Protein AF-0000000083137118 (afdb_homodimer)

Foldseek 3Di:
DCPDDDDDPPPPPVPPPVPPPPPPPPPPCPVPVLQAAEFEEEELDLDLLQLLVLLLVLVCLLVVLRHDYDYHYQNHPVSQVVCQVVVVGFKYKFFLVSQVVCVVVPDPFGKFFAFFWWQFDQKFKKFQDDDQPDDLLVQFAFEEAFEAQPDPRRLLVQLLCVVRPHHQVPRHHYDHPDHQVCQLVVLQVDVRGGIYMHGPPSQVVCVVVSRIHTHDDSRLSLGRASGITMIHTPVSCVVCVSSLLSVQLSSLVSLQDLVPDALLVSLVSSCVSPVVDDSVSSSVSSVVCSVSRGTDNFTADDPVNLVSVVVSCVVSVNDPDDDDNVVHYDHVSRVVSVVD/DQDDDDDPPPPVPPPPPVPPPPPPPPPPPPVPVLQAAEFEEEELDLDLLQLLVLLLVLVCLLVVLRHDYDYHYQNHPVSQVVCQVVVVGFKYKFFLVSQVVCVVVPDPFGKFFAFFWWQFDQKFKKFQDDDQPDDLLVQFAFEEAFEAQPDPRRLLVQLLCVVRPHHQVPRHHYDHPDHQVCQLVVLQVDVRGGIYMHGPPSQVVCVVVSRIHTHDDSRQSSGRASGITMIHTPVSCVVCVSSLLSVQLSSLVSLQDLVPDALLVSLVSSCVSPVVDDSVSSSVSSVVCSVSRGTDNFTADDPVNLVSVVVSCVVSVNDPDDDDNVVHYDHVSRVVSVVD

Nearest PDB structures (foldseek):
  3qsl-assembly1_A  TM=7.638E-01  e=4.302E-20  Bordetella bronchiseptica
  4nmy-assembly2_B  TM=7.333E-01  e=1.423E-20  Clostridioides difficile 630
  2x7q-assembly1_A  TM=7.200E-01  e=1.279E-13  Candida albicans
  6esk-assembly1_A  TM=5.457E-01  e=1.377E-08  Pseudorhizobium banfieldiae
  6x6b-assembly1_A  TM=5.712E-01  e=1.334E-07  Chrysiogenes arsenatis

Sequence (680 aa):
MKNKKWIALAAAVVLSVTALPLGVFAAKKDGTDEKLTKVTLNEVAHSIFYAPQYVAIEEGYFKDEGLD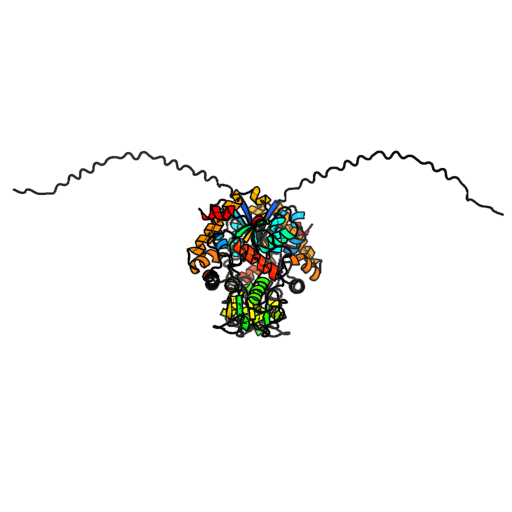LTLVTGFGADKTMTAVISGEADIGFMGAEASVYAYQEGATDPVVNFAQLTQRAGNFLVAREKMPDFKWEDLKDKKVLGGRKGGMPEMVFEYILRKNGLDPQKDLTIDQSIDFGYTAAAFTGDNSADFTVEFEPSATALEKEGAGYVVASLGVDSGYVPYTSYSAKTSYMEKNPEIIQKFTNALQKGMEYVQSHTPEEIAEVIAPQFAETDLDTVTAIVKRYYDQDTWKSNLIFEKESFELLEDILEDSGELSERVSYENLVTTKYAQEAAEKMKNKKWIALAAAVVLSVTALPLGVFAAKKDGTDEKLTKVTLNEVAHSIFYAPQYVAIEEGYFKDEGLDLTLVTGFGADKTMTAVISGEADIGFMGAEASVYAYQEGATDPVVNFAQLTQRAGNFLVAREKMPDFKWEDLKDKKVLGGRKGGMPEMVFEYILRKNGLDPQKDLTIDQSIDFGYTAAAFTGDNSADFTVEFEPSATALEKEGAGYVVASLGVDSGYVPYTSYSAKTSYMEKNPEIIQKFTNALQKGMEYVQSHTPEEIAEVIAPQFAETDLDTVTAIVKRYYDQDTWKSNLIFEKESFELLEDILEDSGELSERVSYENLVTTKYAQEAAEK

Secondary structure (DSSP, 8-state):
----S------------------------------PEEEEEEES---GGGHHHHHHHHTTHHHHTTEEEEEEE-SSHHHHHHHHHHTS-SEEEE-THHHHHHHHTT-SS-EEEEEEEE-S---EEEESS--TT--GGGGTT-EEE---TTSHHHHHHHHHHHHTT--TTTTSEEE--S-GGGHHHHHHH-TT-SEEEE-TTHHHHHHHTTS-EEEEEHHHHH-S---EEEEEEHHHHHH-HHHHHHHHHHHHHHHHHHHHS-HHHHHHHHGGGGTTS-HHHHHHHHHHHHHTT-B-SS----HHHHHHHHHHHHHHT--SS---HHHHB--HHHHHHHH-/-----------------------------------PEEEEEEES---GGGHHHHHHHHTTHHHHTTEEEEEEE-SSHHHHHHHHHHTS-SEEEE-THHHHHHHHTT-SS-EEEEEEEE-S---EEEESS--TT--GGGGTT-EEE---TTSHHHHHHHHHHHHTT--TTTTSEEE--S-GGGHHHHHHH-TT-SEEEE-TTHHHHHHHTTS-EEEEEHHHHH-S---EEEEEEHHHHHH-HHHHHHHHHHHHHHHHHHHHS-HHHHHHHHGGGGTTS-HHHHHHHHHHHHHTT-B-SS----HHHHHHHHHHHHHTT--SS---HHHHB--HHHHHHHH-

InterPro domains:
  IPR015168 SsuA/THI5-like [PF09084] (51-261)

Radius of gyration: 31.1 Å; Cα contacts (8 Å, |Δi|>4): 1294; chains: 2; bounding box: 72×66×183 Å

Organism: NCBI:txid40520

Structure (mmCIF, N/CA/C/O backbone):
data_AF-0000000083137118-model_v1
#
loop_
_entity.id
_entity.type
_entity.pdbx_description
1 polymer 'NMT1/THI5 like protein'
#
loop_
_atom_site.group_PDB
_atom_site.id
_atom_site.type_symbol
_atom_site.label_atom_id
_atom_site.label_alt_id
_atom_site.label_comp_id
_atom_site.label_asym_id
_atom_site.label_entity_id
_atom_site.label_seq_id
_atom_site.pdbx_PDB_ins_code
_atom_site.Cartn_x
_atom_site.Cartn_y
_atom_site.Cartn_z
_atom_site.occupancy
_atom_site.B_iso_or_equiv
_atom_site.auth_seq_id
_atom_site.auth_comp_id
_atom_site.auth_asym_id
_atom_site.auth_atom_id
_atom_site.pdbx_PDB_model_num
ATOM 1 N N . MET A 1 1 ? -17.703 -14.109 92.062 1 22.05 1 MET A N 1
ATOM 2 C CA . MET A 1 1 ? -18.453 -15.367 92 1 22.05 1 MET A CA 1
ATOM 3 C C . MET A 1 1 ? -19.531 -15.297 90.938 1 22.05 1 MET A C 1
ATOM 5 O O . MET A 1 1 ? -20.438 -16.141 90.875 1 22.05 1 MET A O 1
ATOM 9 N N . LYS A 1 2 ? -19.469 -14.266 90.125 1 23.84 2 LYS A N 1
ATOM 10 C CA . LYS A 1 2 ? -20.016 -13.219 89.312 1 23.84 2 LYS A CA 1
ATOM 11 C C . LYS A 1 2 ? -20.312 -13.766 87.875 1 23.84 2 LYS A C 1
ATOM 13 O O . LYS A 1 2 ? -19.578 -13.492 86.938 1 23.84 2 LYS A O 1
ATOM 18 N N . ASN A 1 3 ? -20.812 -15.211 87.875 1 25.81 3 ASN A N 1
ATOM 19 C CA . ASN A 1 3 ? -20.969 -16.188 86.812 1 25.81 3 ASN A CA 1
ATOM 20 C C . ASN A 1 3 ? -22.016 -15.75 85.75 1 25.81 3 ASN A C 1
ATOM 22 O O . ASN A 1 3 ? -23.203 -15.664 86.062 1 25.81 3 ASN A O 1
ATOM 26 N N . LYS A 1 4 ? -21.594 -14.898 84.688 1 24.59 4 LYS A N 1
ATOM 27 C CA . LYS A 1 4 ? -22 -14.047 83.562 1 24.59 4 LYS A CA 1
ATOM 28 C C . LYS A 1 4 ? -23 -14.766 82.688 1 24.59 4 LYS A C 1
ATOM 30 O O . LYS A 1 4 ? -23.109 -15.992 82.75 1 24.59 4 LYS A O 1
ATOM 35 N N . LYS A 1 5 ? -23.297 -14.266 81.438 1 25.12 5 LYS A N 1
ATOM 36 C CA . LYS A 1 5 ? -24.156 -13.625 80.438 1 25.12 5 LYS A CA 1
ATOM 37 C C . LYS A 1 5 ? -24.438 -14.578 79.25 1 25.12 5 LYS A C 1
ATOM 39 O O . LYS A 1 5 ? -24.906 -14.156 78.188 1 25.12 5 LYS A O 1
ATOM 44 N N . TRP A 1 6 ? -24.047 -15.93 79.25 1 22.97 6 TRP A N 1
ATOM 45 C CA . TRP A 1 6 ? -23.766 -16.625 78 1 22.97 6 TRP A CA 1
ATOM 46 C C . TRP A 1 6 ? -25.047 -16.953 77.25 1 22.97 6 TRP A C 1
ATOM 48 O O . TRP A 1 6 ? -25.016 -17.203 76.062 1 22.97 6 TRP A O 1
ATOM 58 N N . ILE A 1 7 ? -26.172 -17.25 78 1 23.73 7 ILE A N 1
ATOM 59 C CA . ILE A 1 7 ? -26.891 -18.422 77.5 1 23.73 7 ILE A CA 1
ATOM 60 C C . ILE A 1 7 ? -27.5 -18.109 76.125 1 23.73 7 ILE A C 1
ATOM 62 O O . ILE A 1 7 ? -27.641 -16.938 75.75 1 23.73 7 ILE A O 1
ATOM 66 N N . ALA A 1 8 ? -28.781 -18.672 75.812 1 22.5 8 ALA A N 1
ATOM 67 C CA . ALA A 1 8 ? -29.422 -19.703 75 1 22.5 8 ALA A CA 1
ATOM 68 C C . ALA A 1 8 ? -30.188 -19.078 73.812 1 22.5 8 ALA A C 1
ATOM 70 O O . ALA A 1 8 ? -30.625 -19.781 72.938 1 22.5 8 ALA A O 1
ATOM 71 N N . LEU A 1 9 ? -30.609 -17.781 74 1 24.38 9 LEU A N 1
ATOM 72 C CA . LEU A 1 9 ? -31.906 -17.703 73.312 1 24.38 9 LEU A CA 1
ATOM 73 C C . LEU A 1 9 ? -31.75 -17.797 71.812 1 24.38 9 LEU A C 1
ATOM 75 O O . LEU A 1 9 ? -31.312 -16.859 71.188 1 24.38 9 LEU A O 1
ATOM 79 N N . ALA A 1 10 ? -31.281 -18.969 71.25 1 26.08 10 ALA A N 1
ATOM 80 C CA . ALA A 1 10 ? -30.984 -19.328 69.875 1 26.08 10 ALA A CA 1
ATOM 81 C C . ALA A 1 10 ? -32.25 -19.281 69.062 1 26.08 10 ALA A C 1
ATOM 83 O O . ALA A 1 10 ? -32.219 -19.734 67.875 1 26.08 10 ALA A O 1
ATOM 84 N N . ALA A 1 11 ? -33.375 -18.656 69.5 1 24.81 11 ALA A N 1
ATOM 85 C CA . ALA A 1 11 ? -34.562 -18.969 68.75 1 24.81 11 ALA A CA 1
ATOM 86 C C . ALA A 1 11 ? -34.375 -18.703 67.25 1 24.81 11 ALA A C 1
ATOM 88 O O . ALA A 1 11 ? -34 -17.578 66.875 1 24.81 11 ALA A O 1
ATOM 89 N N . ALA A 1 12 ? -34 -19.734 66.5 1 25.97 12 ALA A N 1
ATOM 90 C CA . ALA A 1 12 ? -33.75 -20.062 65.125 1 25.97 12 ALA A CA 1
ATOM 91 C C . ALA A 1 12 ? -34.938 -19.734 64.25 1 25.97 12 ALA A C 1
ATOM 93 O O . ALA A 1 12 ? -35.906 -20.5 64.188 1 25.97 12 ALA A O 1
ATOM 94 N N . VAL A 1 13 ? -35.688 -18.625 64.5 1 26.97 13 VAL A N 1
ATOM 95 C CA . VAL A 1 13 ? -36.906 -18.5 63.719 1 26.97 13 VAL A CA 1
ATOM 96 C C . VAL A 1 13 ? -36.531 -18.578 62.25 1 26.97 13 VAL A C 1
ATOM 98 O O . VAL A 1 13 ? -35.719 -17.797 61.75 1 26.97 13 VAL A O 1
ATOM 101 N N . VAL A 1 14 ? -36.562 -19.812 61.75 1 28.25 14 VAL A N 1
ATOM 102 C CA . VAL A 1 14 ? -36.438 -20.297 60.375 1 28.25 14 VAL A CA 1
ATOM 103 C C . VAL A 1 14 ? -37.406 -19.547 59.469 1 28.25 14 VAL A C 1
ATOM 105 O O . VAL A 1 14 ? -38.594 -19.75 59.531 1 28.25 14 VAL A O 1
ATOM 108 N N . LEU A 1 15 ? -37.438 -18.188 59.594 1 27.33 15 LEU A N 1
ATOM 109 C CA . LEU A 1 15 ? -38.406 -17.531 58.719 1 27.33 15 LEU A CA 1
ATOM 110 C C . LEU A 1 15 ? -38.25 -18.016 57.281 1 27.33 15 LEU A C 1
ATOM 112 O O . LEU A 1 15 ? -37.156 -17.984 56.719 1 27.33 15 LEU A O 1
ATOM 116 N N . SER A 1 16 ? -39.062 -19.047 56.938 1 28.22 16 SER A N 1
ATOM 117 C CA . SER A 1 16 ? -39.375 -19.625 55.625 1 28.22 16 SER A CA 1
ATOM 118 C C . SER A 1 16 ? -39.625 -18.547 54.562 1 28.22 16 SER A C 1
ATOM 120 O O . SER A 1 16 ? -40.656 -17.875 54.594 1 28.22 16 SER A O 1
ATOM 122 N N . VAL A 1 17 ? -38.781 -17.562 54.5 1 29.27 17 VAL A N 1
ATOM 123 C CA . VAL A 1 17 ? -39.062 -16.578 53.469 1 29.27 17 VAL A CA 1
ATOM 124 C C . VAL A 1 17 ? -39.281 -17.281 52.125 1 29.27 17 VAL A C 1
ATOM 126 O O . VAL A 1 17 ? -38.375 -17.984 51.656 1 29.27 17 VAL A O 1
ATOM 129 N N . THR A 1 18 ? -40.5 -17.766 51.875 1 29.73 18 THR A N 1
ATOM 130 C CA . THR A 1 18 ? -41 -18.219 50.594 1 29.73 18 THR A CA 1
ATOM 131 C C . THR A 1 18 ? -40.5 -17.312 49.469 1 29.73 18 THR A C 1
ATOM 133 O O . THR A 1 18 ? -40.781 -16.109 49.469 1 29.73 18 THR A O 1
ATOM 136 N N . ALA A 1 19 ? -39.281 -17.531 49.094 1 29.8 19 ALA A N 1
ATOM 137 C CA . ALA A 1 19 ? -38.656 -16.875 47.969 1 29.8 19 ALA A CA 1
ATOM 138 C C . ALA A 1 19 ? -39.594 -16.906 46.75 1 29.8 19 ALA A C 1
ATOM 140 O O . ALA A 1 19 ? -39.969 -17.984 46.281 1 29.8 19 ALA A O 1
ATOM 141 N N . LEU A 1 20 ? -40.562 -15.984 46.719 1 32.59 20 LEU A N 1
ATOM 142 C CA . LEU A 1 20 ? -41.312 -15.773 45.5 1 32.59 20 LEU A CA 1
ATOM 143 C C . LEU A 1 20 ? -40.406 -15.867 44.281 1 32.59 20 LEU A C 1
ATOM 145 O O . LEU A 1 20 ? -39.281 -15.328 44.281 1 32.59 20 LEU A O 1
ATOM 149 N N . PRO A 1 21 ? -40.594 -16.938 43.5 1 32.38 21 PRO A N 1
ATOM 150 C CA . PRO A 1 21 ? -39.844 -17.062 42.25 1 32.38 21 PRO A CA 1
ATOM 151 C C . PRO A 1 21 ? -39.812 -15.766 41.438 1 32.38 21 PRO A C 1
ATOM 153 O O . PRO A 1 21 ? -40.875 -15.219 41.094 1 32.38 21 PRO A O 1
ATOM 156 N N . LEU A 1 22 ? -39.031 -14.75 41.906 1 31.28 22 LEU A N 1
ATOM 157 C CA . LEU A 1 22 ? -38.875 -13.648 40.969 1 31.28 22 LEU A CA 1
ATOM 158 C C . LEU A 1 22 ? -38.625 -14.172 39.562 1 31.28 22 LEU A C 1
ATOM 160 O O . LEU A 1 22 ? -37.656 -14.883 39.312 1 31.28 22 LEU A O 1
ATOM 164 N N . GLY A 1 23 ? -39.75 -14.594 38.969 1 30.31 23 GLY A N 1
ATOM 165 C CA . GLY A 1 23 ? -39.656 -14.75 37.5 1 30.31 23 GLY A CA 1
ATOM 166 C C . GLY A 1 23 ? -38.781 -13.711 36.844 1 30.31 23 GLY A C 1
ATOM 167 O O . GLY A 1 23 ? -39.125 -12.523 36.844 1 30.31 23 GLY A O 1
ATOM 168 N N . VAL A 1 24 ? -37.531 -13.773 37.125 1 29.69 24 VAL A N 1
ATOM 169 C CA . VAL A 1 24 ? -36.594 -13.023 36.281 1 29.69 24 VAL A CA 1
ATOM 170 C C . VAL A 1 24 ? -37 -13.18 34.812 1 29.69 24 VAL A C 1
ATOM 172 O O . VAL A 1 24 ? -36.906 -14.281 34.25 1 29.69 24 VAL A O 1
ATOM 175 N N . PHE A 1 25 ? -38.156 -12.516 34.469 1 31.16 25 PHE A N 1
ATOM 176 C CA . PHE A 1 25 ? -38.281 -12.281 33.031 1 31.16 25 PHE A CA 1
ATOM 177 C C . PHE A 1 25 ? -36.906 -11.969 32.438 1 31.16 25 PHE A C 1
ATOM 179 O O . PHE A 1 25 ? -36.312 -10.938 32.75 1 31.16 25 PHE A O 1
ATOM 186 N N . ALA A 1 26 ? -36.094 -12.875 32.281 1 29.11 26 ALA A N 1
ATOM 187 C CA . ALA A 1 26 ? -35.031 -12.672 31.328 1 29.11 26 ALA A CA 1
ATOM 188 C C . ALA A 1 26 ? -35.5 -11.914 30.109 1 29.11 26 ALA A C 1
ATOM 190 O O . ALA A 1 26 ? -36.281 -12.453 29.297 1 29.11 26 ALA A O 1
ATOM 191 N N . ALA A 1 27 ? -35.938 -10.711 30.234 1 27.88 27 ALA A N 1
ATOM 192 C CA . ALA A 1 27 ? -36.031 -9.969 28.984 1 27.88 27 ALA A CA 1
ATOM 193 C C . ALA A 1 27 ? -35.062 -10.5 27.938 1 27.88 27 ALA A C 1
ATOM 195 O O . ALA A 1 27 ? -33.844 -10.5 28.172 1 27.88 27 ALA A O 1
ATOM 196 N N . LYS A 1 28 ? -35.406 -11.562 27.344 1 32.84 28 LYS A N 1
ATOM 197 C CA . LYS A 1 28 ? -34.75 -11.797 26.047 1 32.84 28 LYS A CA 1
ATOM 198 C C . LYS A 1 28 ? -34.25 -10.492 25.438 1 32.84 28 LYS A C 1
ATOM 200 O O . LYS A 1 28 ? -35.062 -9.617 25.109 1 32.84 28 LYS A O 1
ATOM 205 N N . LYS A 1 29 ? -33.25 -9.844 25.984 1 32.56 29 LYS A N 1
ATOM 206 C CA . LYS A 1 29 ? -32.656 -8.789 25.141 1 32.56 29 LYS A CA 1
ATOM 207 C C . LYS A 1 29 ? -32.906 -9.07 23.672 1 32.56 29 LYS A C 1
ATOM 209 O O . LYS A 1 29 ? -32.344 -10.016 23.109 1 32.56 29 LYS A O 1
ATOM 214 N N . ASP A 1 30 ? -34.031 -9.195 23.25 1 33.78 30 ASP A N 1
ATOM 215 C CA . ASP A 1 30 ? -34.219 -9.078 21.797 1 33.78 30 ASP A CA 1
ATOM 216 C C . ASP A 1 30 ? -33.125 -8.211 21.172 1 33.78 30 ASP A C 1
ATOM 218 O O . ASP A 1 30 ? -33.094 -6.996 21.375 1 33.78 30 ASP A O 1
ATOM 222 N N . GLY A 1 31 ? -31.859 -8.375 21.453 1 37.19 31 GLY A N 1
ATOM 223 C CA . GLY A 1 31 ? -30.719 -7.758 20.797 1 37.19 31 GLY A CA 1
ATOM 224 C C . GLY A 1 31 ? -31.016 -7.316 19.375 1 37.19 31 GLY A C 1
ATOM 225 O O . GLY A 1 31 ? -31.094 -8.148 18.469 1 37.19 31 GLY A O 1
ATOM 226 N N . THR A 1 32 ? -31.938 -6.566 19.156 1 38.69 32 THR A N 1
ATOM 227 C CA . THR A 1 32 ? -32.125 -5.891 17.875 1 38.69 32 THR A CA 1
ATOM 228 C C . THR A 1 32 ? -30.766 -5.68 17.188 1 38.69 32 THR A C 1
ATOM 230 O O . THR A 1 32 ? -29.906 -4.973 17.703 1 38.69 32 THR A O 1
ATOM 233 N N . ASP A 1 33 ? -30.031 -6.578 16.75 1 45.59 33 ASP A N 1
ATOM 234 C CA . ASP A 1 33 ? -28.922 -6.418 15.828 1 45.59 33 ASP A CA 1
ATOM 235 C C . ASP A 1 33 ? -29.016 -5.086 15.086 1 45.59 33 ASP A C 1
ATOM 237 O O . ASP A 1 33 ? -29.75 -4.965 14.109 1 45.59 33 ASP A O 1
ATOM 241 N N . GLU A 1 34 ? -29.188 -3.938 15.633 1 56.53 34 GLU A N 1
ATOM 242 C CA . GLU A 1 34 ? -29.188 -2.611 15.016 1 56.53 34 GLU A CA 1
ATOM 243 C C . GLU A 1 34 ? -28.266 -2.568 13.797 1 56.53 34 GLU A C 1
ATOM 245 O O . GLU A 1 34 ? -27.094 -2.922 13.891 1 56.53 34 GLU A O 1
ATOM 250 N N . LYS A 1 35 ? -28.75 -2.568 12.617 1 81.69 35 LYS A N 1
ATOM 251 C CA . LYS A 1 35 ? -28.125 -2.566 11.297 1 81.69 35 LYS A CA 1
ATOM 252 C C . LYS A 1 35 ? -27.125 -1.427 11.164 1 81.69 35 LYS A C 1
ATOM 254 O O . LYS A 1 35 ? -27.469 -0.26 11.359 1 81.69 35 LYS A O 1
ATOM 259 N N . LEU A 1 36 ? -25.828 -1.609 11.359 1 94.88 36 LEU A N 1
ATOM 260 C CA . LEU A 1 36 ? -24.75 -0.646 11.164 1 94.88 36 LEU A CA 1
ATOM 261 C C . LEU A 1 36 ? -24.891 0.074 9.828 1 94.88 36 LEU A C 1
ATOM 263 O O . LEU A 1 36 ? -25.297 -0.532 8.836 1 94.88 36 LEU A O 1
ATOM 267 N N . THR A 1 37 ? -24.766 1.441 9.891 1 97.19 37 THR A N 1
ATOM 268 C CA . THR A 1 37 ? -24.75 2.225 8.656 1 97.19 37 THR A CA 1
ATOM 269 C C . THR A 1 37 ? -23.422 2.059 7.934 1 97.19 37 THR A C 1
ATOM 271 O O . THR A 1 37 ? -22.359 2.273 8.516 1 97.19 37 THR A O 1
ATOM 274 N N . LYS A 1 38 ? -23.453 1.689 6.684 1 96.06 38 LYS A N 1
ATOM 275 C CA . LYS A 1 38 ? -22.234 1.477 5.902 1 96.06 38 LYS A CA 1
ATOM 276 C C . LYS A 1 38 ? -21.625 2.805 5.473 1 96.06 38 LYS A C 1
ATOM 278 O O . LYS A 1 38 ? -22.328 3.73 5.082 1 96.06 38 LYS A O 1
ATOM 283 N N . VAL A 1 39 ? -20.281 2.949 5.629 1 98.12 39 VAL A N 1
ATOM 284 C CA . VAL A 1 39 ? -19.516 4.113 5.195 1 98.12 39 VAL A CA 1
ATOM 285 C C . VAL A 1 39 ? -18.219 3.66 4.539 1 98.12 39 VAL A C 1
ATOM 287 O O . VAL A 1 39 ? -17.5 2.82 5.082 1 98.12 39 VAL A O 1
ATOM 290 N N . THR A 1 40 ? -17.938 4.184 3.348 1 98.44 40 THR A N 1
ATOM 291 C CA . THR A 1 40 ? -16.672 3.891 2.668 1 98.44 40 THR A CA 1
ATOM 292 C C . THR A 1 40 ? -15.711 5.066 2.789 1 98.44 40 THR A C 1
ATOM 294 O O . THR A 1 40 ? -16.031 6.184 2.369 1 98.44 40 THR A O 1
ATOM 297 N N . LEU A 1 41 ? -14.594 4.785 3.42 1 98.88 41 LEU A N 1
ATOM 298 C CA . LEU A 1 41 ? -13.484 5.727 3.531 1 98.88 41 LEU A CA 1
ATOM 299 C C . LEU A 1 41 ? -12.367 5.363 2.559 1 98.88 41 LEU A C 1
ATOM 301 O O . LEU A 1 41 ? -11.906 4.223 2.531 1 98.88 41 LEU A O 1
ATOM 305 N N . ASN A 1 42 ? -12 6.344 1.704 1 98.75 42 ASN A N 1
ATOM 306 C CA . ASN A 1 42 ? -10.836 6.18 0.845 1 98.75 42 ASN A CA 1
ATOM 307 C C . ASN A 1 42 ? -9.648 6.984 1.356 1 98.75 42 ASN A C 1
ATOM 309 O O . ASN A 1 42 ? -9.672 8.219 1.341 1 98.75 42 ASN A O 1
ATOM 313 N N . GLU A 1 43 ? -8.602 6.223 1.807 1 98.56 43 GLU A N 1
ATOM 314 C CA . GLU A 1 43 ? -7.402 6.902 2.285 1 98.56 43 GLU A CA 1
ATOM 315 C C . GLU A 1 43 ? -6.352 7.012 1.182 1 98.56 43 GLU A C 1
ATOM 317 O O . GLU A 1 43 ? -6.242 6.125 0.332 1 98.56 43 GLU A O 1
ATOM 322 N N . VAL A 1 44 ? -5.543 8.07 1.289 1 96.44 44 VAL A N 1
ATOM 323 C CA . VAL A 1 44 ? -4.543 8.367 0.269 1 96.44 44 VAL A CA 1
ATOM 324 C C . VAL A 1 44 ? -3.438 7.312 0.307 1 96.44 44 VAL A C 1
ATOM 326 O O . VAL A 1 44 ? -2.809 7.027 -0.714 1 96.44 44 VAL A O 1
ATOM 329 N N . ALA A 1 45 ? -3.129 6.84 1.482 1 93.5 45 ALA A N 1
ATOM 330 C CA . ALA A 1 45 ? -2.098 5.84 1.748 1 93.5 45 ALA A CA 1
ATOM 331 C C . ALA A 1 45 ? -2.377 5.098 3.053 1 93.5 45 ALA A C 1
ATOM 333 O O . ALA A 1 45 ? -3.125 5.586 3.902 1 93.5 45 ALA A O 1
ATOM 334 N N . HIS A 1 46 ? -1.882 3.877 3.135 1 94.75 46 HIS A N 1
ATOM 335 C CA . HIS A 1 46 ? -1.875 3.139 4.391 1 94.75 46 HIS A CA 1
ATOM 336 C C . HIS A 1 46 ? -0.547 3.307 5.121 1 94.75 46 HIS A C 1
ATOM 338 O O . HIS A 1 46 ? 0.485 2.809 4.664 1 94.75 46 HIS A O 1
ATOM 344 N N . SER A 1 47 ? -0.575 4.133 6.195 1 96 47 SER A N 1
ATOM 345 C CA . SER A 1 47 ? 0.684 4.582 6.781 1 96 47 SER A CA 1
ATOM 346 C C . SER A 1 47 ? 0.561 4.754 8.289 1 96 47 SER A C 1
ATOM 348 O O . SER A 1 47 ? -0.451 5.258 8.781 1 96 47 SER A O 1
ATOM 350 N N . ILE A 1 48 ? 1.65 4.32 8.953 1 97.62 48 ILE A N 1
ATOM 351 C CA . ILE A 1 48 ? 1.703 4.523 10.398 1 97.62 48 ILE A CA 1
ATOM 352 C C . ILE A 1 48 ? 1.535 6.008 10.719 1 97.62 48 ILE A C 1
ATOM 354 O O . ILE A 1 48 ? 1.084 6.363 11.805 1 97.62 48 ILE A O 1
ATOM 358 N N . PHE A 1 49 ? 1.785 6.875 9.758 1 98.19 49 PHE A N 1
ATOM 359 C CA . PHE A 1 49 ? 1.58 8.312 9.82 1 98.19 49 PHE A CA 1
ATOM 360 C C . PHE A 1 49 ? 0.145 8.641 10.219 1 98.19 49 PHE A C 1
ATOM 362 O O . PHE A 1 49 ? -0.135 9.734 10.719 1 98.19 49 PHE A O 1
ATOM 369 N N . TYR A 1 50 ? -0.753 7.641 10.07 1 98.81 50 TYR A N 1
ATOM 370 C CA . TYR A 1 50 ? -2.178 7.828 10.328 1 98.81 50 TYR A CA 1
ATOM 371 C C . TYR A 1 50 ? -2.639 6.969 11.5 1 98.81 50 TYR A C 1
ATOM 373 O O . TYR A 1 50 ? -3.783 6.512 11.531 1 98.81 50 TYR A O 1
ATOM 381 N N . ALA A 1 51 ? -1.832 6.812 12.5 1 98.81 51 ALA A N 1
ATOM 382 C CA . ALA A 1 51 ? -2.02 5.914 13.633 1 98.81 51 ALA A CA 1
ATOM 383 C C . ALA A 1 51 ? -3.355 6.172 14.32 1 98.81 51 ALA A C 1
ATOM 385 O O . ALA A 1 51 ? -4.086 5.234 14.641 1 98.81 51 ALA A O 1
ATOM 386 N N . PRO A 1 52 ? -3.809 7.41 14.547 1 98.94 52 PRO A N 1
ATOM 387 C CA . PRO A 1 52 ? -5.082 7.617 15.242 1 98.94 52 PRO A CA 1
ATOM 388 C C . PRO A 1 52 ? -6.262 6.992 14.5 1 98.94 52 PRO A C 1
ATOM 390 O O . PRO A 1 52 ? -7.199 6.496 15.133 1 98.94 52 PRO A O 1
ATOM 393 N N . GLN A 1 53 ? -6.266 7.031 13.164 1 98.88 53 GLN A N 1
ATOM 394 C CA . GLN A 1 53 ? -7.316 6.387 12.383 1 98.88 53 GLN A CA 1
ATOM 395 C C . GLN A 1 53 ? -7.352 4.883 12.641 1 98.88 53 GLN A C 1
ATOM 397 O O . GLN A 1 53 ? -8.43 4.309 12.828 1 98.88 53 GLN A O 1
ATOM 402 N N . TYR A 1 54 ? -6.176 4.316 12.688 1 98.75 54 TYR A N 1
ATOM 403 C CA . TYR A 1 54 ? -6.102 2.867 12.844 1 98.75 54 TYR A CA 1
ATOM 404 C C . TYR A 1 54 ? -6.438 2.453 14.273 1 98.75 54 TYR A C 1
ATOM 406 O O . TYR A 1 54 ? -7.008 1.383 14.492 1 98.75 54 TYR A O 1
ATOM 414 N N . VAL A 1 55 ? -6.098 3.273 15.211 1 98.88 55 VAL A N 1
ATOM 415 C CA . VAL A 1 55 ? -6.562 3.033 16.562 1 98.88 55 VAL A CA 1
ATOM 416 C C . VAL A 1 55 ? -8.086 3.002 16.594 1 98.88 55 VAL A C 1
ATOM 418 O O . VAL A 1 55 ? -8.688 2.086 17.156 1 98.88 55 VAL A O 1
ATOM 421 N N . ALA A 1 56 ? -8.742 3.982 15.938 1 98.88 56 ALA A N 1
ATOM 422 C CA . ALA A 1 56 ? -10.195 4.051 15.922 1 98.88 56 ALA A CA 1
ATOM 423 C C . ALA A 1 56 ? -10.797 2.797 15.289 1 98.88 56 ALA A C 1
ATOM 425 O O . ALA A 1 56 ? -11.836 2.301 15.742 1 98.88 56 ALA A O 1
ATOM 426 N N . ILE A 1 57 ? -10.141 2.301 14.273 1 98.38 57 ILE A N 1
ATOM 427 C CA . ILE A 1 57 ? -10.617 1.104 13.586 1 98.38 57 ILE A CA 1
ATOM 428 C C . ILE A 1 57 ? -10.445 -0.113 14.492 1 98.38 57 ILE A C 1
ATOM 430 O O . ILE A 1 57 ? -11.406 -0.843 14.75 1 98.38 57 ILE A O 1
ATOM 434 N N . GLU A 1 58 ? -9.25 -0.31 15.062 1 98.06 58 GLU A N 1
ATOM 435 C CA . GLU A 1 58 ? -8.914 -1.517 15.812 1 98.06 58 GLU A CA 1
ATOM 436 C C . GLU A 1 58 ? -9.672 -1.567 17.141 1 98.06 58 GLU A C 1
ATOM 438 O O . GLU A 1 58 ? -10.023 -2.648 17.625 1 98.06 58 GLU A O 1
ATOM 443 N N . GLU A 1 59 ? -9.938 -0.425 17.703 1 98.62 59 GLU A N 1
ATOM 444 C CA . GLU A 1 59 ? -10.648 -0.378 18.984 1 98.62 59 GLU A CA 1
ATOM 445 C C . GLU A 1 59 ? -12.156 -0.459 18.781 1 98.62 59 GLU A C 1
ATOM 447 O O . GLU A 1 59 ? -12.922 -0.511 19.75 1 98.62 59 GLU A O 1
ATOM 452 N N . GLY A 1 60 ? -12.641 -0.361 17.562 1 98.06 60 GLY A N 1
ATOM 453 C CA . GLY A 1 60 ? -14.047 -0.535 17.266 1 98.06 60 GLY A CA 1
ATOM 454 C C . GLY A 1 60 ? -14.867 0.717 17.516 1 98.06 60 GLY A C 1
ATOM 455 O O . GLY A 1 60 ? -16.078 0.638 17.734 1 98.06 60 GLY A O 1
ATOM 456 N N . TYR A 1 61 ? -14.273 1.865 17.469 1 98.75 61 TYR A N 1
ATOM 457 C CA . TYR A 1 61 ? -14.977 3.096 17.812 1 98.75 61 TYR A CA 1
ATOM 458 C C . TYR A 1 61 ? -16.016 3.443 16.75 1 98.75 61 TYR A C 1
ATOM 460 O O . TYR A 1 61 ? -17.062 4.031 17.062 1 98.75 61 TYR A O 1
ATOM 468 N N . PHE A 1 62 ? -15.766 3.107 15.492 1 98.62 62 PHE A N 1
ATOM 469 C CA . PHE A 1 62 ? -16.766 3.361 14.453 1 98.62 62 PHE A CA 1
ATOM 470 C C . PHE A 1 62 ? -18 2.502 14.664 1 98.62 62 PHE A C 1
ATOM 472 O O . PHE A 1 62 ? -19.125 2.98 14.516 1 98.62 62 PHE A O 1
ATOM 479 N N . LYS A 1 63 ? -17.781 1.258 15.016 1 97.81 63 LYS A N 1
ATOM 480 C CA . LYS A 1 63 ? -18.906 0.367 15.312 1 97.81 63 LYS A CA 1
ATOM 481 C C . LYS A 1 63 ? -19.688 0.867 16.516 1 97.81 63 LYS A C 1
ATOM 483 O O . LYS A 1 63 ? -20.922 0.802 16.516 1 97.81 63 LYS A O 1
ATOM 488 N N . ASP A 1 64 ? -18.969 1.338 17.484 1 98.19 64 ASP A N 1
ATOM 489 C CA . ASP A 1 64 ? -19.625 1.894 18.672 1 98.19 64 ASP A CA 1
ATOM 490 C C . ASP A 1 64 ? -20.547 3.043 18.297 1 98.19 64 ASP A C 1
ATOM 492 O O . ASP A 1 64 ? -21.562 3.262 18.953 1 98.19 64 ASP A O 1
ATOM 496 N N . GLU A 1 65 ? -20.203 3.766 17.219 1 98.38 65 GLU A N 1
ATOM 497 C CA . GLU A 1 65 ? -21.016 4.895 16.75 1 98.38 65 GLU A CA 1
ATOM 498 C C . GLU A 1 65 ? -22.078 4.441 15.758 1 98.38 65 GLU A C 1
ATOM 500 O O . GLU A 1 65 ? -22.781 5.27 15.172 1 98.38 65 GLU A O 1
ATOM 505 N N . GLY A 1 66 ? -22.141 3.141 15.523 1 98.06 66 GLY A N 1
ATOM 506 C CA . GLY A 1 66 ? -23.156 2.607 14.641 1 98.06 66 GLY A CA 1
ATOM 507 C C . GLY A 1 66 ? -22.75 2.609 13.18 1 98.06 66 GLY A C 1
ATOM 508 O O . GLY A 1 66 ? -23.594 2.615 12.289 1 98.06 66 GLY A O 1
ATOM 509 N N . LEU A 1 67 ? -21.438 2.648 12.922 1 98.44 67 LEU A N 1
ATOM 510 C CA . LEU A 1 67 ? -20.953 2.688 11.555 1 98.44 67 LEU A CA 1
ATOM 511 C C . LEU A 1 67 ? -20.203 1.4 11.203 1 98.44 67 LEU A C 1
ATOM 513 O O . LEU A 1 67 ? -19.469 0.863 12.031 1 98.44 67 LEU A O 1
ATOM 517 N N . ASP A 1 68 ? -20.5 0.892 10.07 1 96.94 68 ASP A N 1
ATOM 518 C CA . ASP A 1 68 ? -19.719 -0.16 9.43 1 96.94 68 ASP A CA 1
ATOM 519 C C . ASP A 1 68 ? -18.75 0.423 8.398 1 96.94 68 ASP A C 1
ATOM 521 O O . ASP A 1 68 ? -19.141 0.653 7.246 1 96.94 68 ASP A O 1
ATOM 525 N N . LEU A 1 69 ? -17.5 0.542 8.758 1 97.81 69 LEU A N 1
ATOM 526 C CA . LEU A 1 69 ? -16.531 1.26 7.945 1 97.81 69 LEU A CA 1
ATOM 527 C C . LEU A 1 69 ? -15.797 0.307 7.004 1 97.81 69 LEU A C 1
ATOM 529 O O . LEU A 1 69 ? -15.258 -0.712 7.441 1 97.81 69 LEU A O 1
ATOM 533 N N . THR A 1 70 ? -15.859 0.655 5.746 1 97.31 70 THR A N 1
ATOM 534 C CA . THR A 1 70 ? -14.984 0.037 4.758 1 97.31 70 THR A CA 1
ATOM 535 C C . THR A 1 70 ? -13.828 0.971 4.398 1 97.31 70 THR A C 1
ATOM 537 O O . THR A 1 70 ? -14.055 2.078 3.906 1 97.31 70 THR A O 1
ATOM 540 N N . LEU A 1 71 ? -12.602 0.483 4.68 1 98.06 71 LEU A N 1
ATOM 541 C CA . LEU A 1 71 ? -11.422 1.286 4.387 1 98.06 71 LEU A CA 1
ATOM 542 C C . LEU A 1 71 ? -10.789 0.856 3.066 1 98.06 71 LEU A C 1
ATOM 544 O O . LEU A 1 71 ? -10.344 -0.288 2.928 1 98.06 71 LEU A O 1
ATOM 548 N N . VAL A 1 72 ? -10.781 1.812 2.148 1 97.12 72 VAL A N 1
ATOM 549 C CA . VAL A 1 72 ? -10.156 1.621 0.844 1 97.12 72 VAL A CA 1
ATOM 550 C C . VAL A 1 72 ? -8.914 2.496 0.732 1 97.12 72 VAL A C 1
ATOM 552 O O . VAL A 1 72 ? -8.898 3.629 1.219 1 97.12 72 VAL A O 1
ATOM 555 N N . THR A 1 73 ? -7.875 1.9 0.184 1 96.06 73 THR A N 1
ATOM 556 C CA . THR A 1 73 ? -6.691 2.717 -0.068 1 96.06 73 THR A CA 1
ATOM 557 C C . THR A 1 73 ? -6.641 3.162 -1.527 1 96.06 73 THR A C 1
ATOM 559 O O . THR A 1 73 ? -6.68 2.33 -2.438 1 96.06 73 THR A O 1
ATOM 562 N N . GLY A 1 74 ? -6.488 4.43 -1.739 1 94.19 74 GLY A N 1
ATOM 563 C CA . GLY A 1 74 ? -6.543 5 -3.076 1 94.19 74 GLY A CA 1
ATOM 564 C C . GLY A 1 74 ? -5.188 5.07 -3.75 1 94.19 74 GLY A C 1
ATOM 565 O O . GLY A 1 74 ? -5.102 5.141 -4.977 1 94.19 74 GLY A O 1
ATOM 566 N N . PHE A 1 75 ? -4.156 5.145 -2.953 1 89.38 75 PHE A N 1
ATOM 567 C CA . PHE A 1 75 ? -2.781 5.215 -3.434 1 89.38 75 PHE A CA 1
ATOM 568 C C . PHE A 1 75 ? -2.547 6.5 -4.219 1 89.38 75 PHE A C 1
ATOM 570 O O . PHE A 1 75 ? -2.027 6.465 -5.336 1 89.38 75 PHE A O 1
ATOM 577 N N . GLY A 1 76 ? -2.959 7.605 -3.672 1 89.88 76 GLY A N 1
ATOM 578 C CA . GLY A 1 76 ? -2.785 8.922 -4.27 1 89.88 76 GLY A CA 1
ATOM 579 C C . GLY A 1 76 ? -3.973 9.836 -4.055 1 89.88 76 GLY A C 1
ATOM 580 O O . GLY A 1 76 ? -5.121 9.391 -4.082 1 89.88 76 GLY A O 1
ATOM 581 N N . ALA A 1 77 ? -3.688 11.07 -3.941 1 93.06 77 ALA A N 1
ATOM 582 C CA . ALA A 1 77 ? -4.73 12.047 -3.633 1 93.06 77 ALA A CA 1
ATOM 583 C C . ALA A 1 77 ? -5.695 12.211 -4.805 1 93.06 77 ALA A C 1
ATOM 585 O O . ALA A 1 77 ? -6.895 12.406 -4.609 1 93.06 77 ALA A O 1
ATOM 586 N N . ASP A 1 78 ? -5.184 12.164 -5.996 1 92.12 78 ASP A N 1
ATOM 587 C CA . ASP A 1 78 ? -6.043 12.289 -7.172 1 92.12 78 ASP A CA 1
ATOM 588 C C . ASP A 1 78 ? -7.055 11.156 -7.238 1 92.12 78 ASP A C 1
ATOM 590 O O . ASP A 1 78 ? -8.234 11.375 -7.535 1 92.12 78 ASP A O 1
ATOM 594 N N . LYS A 1 79 ? -6.605 9.953 -6.938 1 92.44 79 LYS A N 1
ATOM 595 C CA . LYS A 1 79 ? -7.492 8.797 -6.953 1 92.44 79 LYS A CA 1
ATOM 596 C C . LYS A 1 79 ? -8.492 8.852 -5.805 1 92.44 79 LYS A C 1
ATOM 598 O O . LYS A 1 79 ? -9.656 8.492 -5.969 1 92.44 79 LYS A O 1
ATOM 603 N N . THR A 1 80 ? -8.031 9.258 -4.719 1 97 80 THR A N 1
ATOM 604 C CA . THR A 1 80 ? -8.922 9.406 -3.572 1 97 80 THR A CA 1
ATOM 605 C C . THR A 1 80 ? -10.008 10.438 -3.867 1 97 80 THR A C 1
ATOM 607 O O . THR A 1 80 ? -11.188 10.18 -3.617 1 97 80 THR A O 1
ATOM 610 N N . MET A 1 81 ? -9.609 11.578 -4.457 1 97.06 81 MET A N 1
ATOM 611 C CA . MET A 1 81 ? -10.578 12.609 -4.816 1 97.06 81 MET A CA 1
ATOM 612 C C . MET A 1 81 ? -11.578 12.094 -5.844 1 97.06 81 MET A C 1
ATOM 614 O O . MET A 1 81 ? -12.781 12.32 -5.715 1 97.06 81 MET A O 1
ATOM 618 N N . THR A 1 82 ? -11.094 11.406 -6.805 1 95.38 82 THR A N 1
ATOM 619 C CA . THR A 1 82 ? -11.961 10.844 -7.836 1 95.38 82 THR A CA 1
ATOM 620 C C . THR A 1 82 ? -12.977 9.883 -7.223 1 95.38 82 THR A C 1
ATOM 622 O O . THR A 1 82 ? -14.141 9.875 -7.609 1 95.38 82 THR A O 1
ATOM 625 N N . ALA A 1 83 ? -12.516 9.055 -6.266 1 96.88 83 ALA A N 1
ATOM 626 C CA . ALA A 1 83 ? -13.414 8.109 -5.602 1 96.88 83 ALA A CA 1
ATOM 627 C C . ALA A 1 83 ? -14.531 8.844 -4.863 1 96.88 83 ALA A C 1
ATOM 629 O O . ALA A 1 83 ? -15.68 8.391 -4.859 1 96.88 83 ALA A O 1
ATOM 630 N N . VAL A 1 84 ? -14.25 9.961 -4.297 1 98.38 84 VAL A N 1
ATOM 631 C CA . VAL A 1 84 ? -15.25 10.742 -3.578 1 98.38 84 VAL A CA 1
ATOM 632 C C . VAL A 1 84 ? -16.219 11.391 -4.57 1 98.38 84 VAL A C 1
ATOM 634 O O . VAL A 1 84 ? -17.438 11.305 -4.41 1 98.38 84 VAL A O 1
ATOM 637 N N . ILE A 1 85 ? -15.664 12.008 -5.59 1 97.5 85 ILE A N 1
ATOM 638 C CA . ILE A 1 85 ? -16.469 12.742 -6.559 1 97.5 85 ILE A CA 1
ATOM 639 C C . ILE A 1 85 ? -17.422 11.781 -7.277 1 97.5 85 ILE A C 1
ATOM 641 O O . ILE A 1 85 ? -18.594 12.109 -7.492 1 97.5 85 ILE A O 1
ATOM 645 N N . SER A 1 86 ? -16.922 10.594 -7.617 1 94.5 86 SER A N 1
ATOM 646 C CA . SER A 1 86 ? -17.703 9.625 -8.367 1 94.5 86 SER A CA 1
ATOM 647 C C . SER A 1 86 ? -18.75 8.953 -7.473 1 94.5 86 SER A C 1
ATOM 649 O O . SER A 1 86 ? -19.672 8.305 -7.969 1 94.5 86 SER A O 1
ATOM 651 N N . GLY A 1 87 ? -18.516 8.984 -6.141 1 95.62 87 GLY A N 1
ATOM 652 C CA . GLY A 1 87 ? -19.422 8.328 -5.219 1 95.62 87 GLY A CA 1
ATOM 653 C C . GLY A 1 87 ? -18.984 6.938 -4.82 1 95.62 87 GLY A C 1
ATOM 654 O O . GLY A 1 87 ? -19.656 6.262 -4.043 1 95.62 87 GLY A O 1
ATOM 655 N N . GLU A 1 88 ? -17.828 6.559 -5.332 1 95.19 88 GLU A N 1
ATOM 656 C CA . GLU A 1 88 ? -17.266 5.281 -4.914 1 95.19 88 GLU A CA 1
ATOM 657 C C . GLU A 1 88 ? -16.891 5.305 -3.434 1 95.19 88 GLU A C 1
ATOM 659 O O . GLU A 1 88 ? -16.891 4.266 -2.771 1 95.19 88 GLU A O 1
ATOM 664 N N . ALA A 1 89 ? -16.562 6.418 -2.938 1 98.44 89 ALA A N 1
ATOM 665 C CA . ALA A 1 89 ? -16.297 6.633 -1.518 1 98.44 89 ALA A CA 1
ATOM 666 C C . ALA A 1 89 ? -17.156 7.762 -0.962 1 98.44 89 ALA A C 1
ATOM 668 O O . ALA A 1 89 ? -17.438 8.734 -1.661 1 98.44 89 ALA A O 1
ATOM 669 N N . ASP A 1 90 ? -17.531 7.562 0.269 1 98.75 90 ASP A N 1
ATOM 670 C CA . ASP A 1 90 ? -18.312 8.594 0.944 1 98.75 90 ASP A CA 1
ATOM 671 C C . ASP A 1 90 ? -17.406 9.695 1.488 1 98.75 90 ASP A C 1
ATOM 673 O O . ASP A 1 90 ? -17.766 10.875 1.442 1 98.75 90 ASP A O 1
ATOM 677 N N . ILE A 1 91 ? -16.281 9.281 2.018 1 98.94 91 ILE A N 1
ATOM 678 C CA . ILE A 1 91 ? -15.328 10.164 2.682 1 98.94 91 ILE A CA 1
ATOM 679 C C . ILE A 1 91 ? -13.922 9.914 2.133 1 98.94 91 ILE A C 1
ATOM 681 O O . ILE A 1 91 ? -13.531 8.766 1.923 1 98.94 91 ILE A O 1
ATOM 685 N N . GLY A 1 92 ? -13.25 11.008 1.812 1 98.88 92 GLY A N 1
ATOM 686 C CA . GLY A 1 92 ? -11.836 10.938 1.465 1 98.88 92 GLY A CA 1
ATOM 687 C C . GLY A 1 92 ? -10.922 11.367 2.596 1 98.88 92 GLY A C 1
ATOM 688 O O . GLY A 1 92 ? -11.266 12.25 3.379 1 98.88 92 GLY A O 1
ATOM 689 N N . PHE A 1 93 ? -9.805 10.703 2.76 1 98.88 93 PHE A N 1
ATOM 690 C CA . PHE A 1 93 ? -8.719 11.078 3.654 1 98.88 93 PHE A CA 1
ATOM 691 C C . PHE A 1 93 ? -7.43 11.305 2.873 1 98.88 93 PHE A C 1
ATOM 693 O O . PHE A 1 93 ? -6.777 10.352 2.441 1 98.88 93 PHE A O 1
ATOM 700 N N . MET A 1 94 ? -7.133 12.562 2.643 1 98.12 94 MET A N 1
ATOM 701 C CA . MET A 1 94 ? -6.074 12.977 1.727 1 98.12 94 MET A CA 1
ATOM 702 C C . MET A 1 94 ? -5.578 14.383 2.066 1 98.12 94 MET A C 1
ATOM 704 O O . MET A 1 94 ? -6.066 15.008 3.01 1 98.12 94 MET A O 1
ATOM 708 N N . GLY A 1 95 ? -4.523 14.789 1.363 1 97.75 95 GLY A N 1
ATOM 709 C CA . GLY A 1 95 ? -4.102 16.172 1.514 1 97.75 95 GLY A CA 1
ATOM 710 C C . GLY A 1 95 ? -5.184 17.172 1.154 1 97.75 95 GLY A C 1
ATOM 711 O O . GLY A 1 95 ? -5.859 17.016 0.135 1 97.75 95 GLY A O 1
ATOM 712 N N . ALA A 1 96 ? -5.289 18.203 1.954 1 97.38 96 ALA A N 1
ATOM 713 C CA . ALA A 1 96 ? -6.34 19.203 1.782 1 97.38 96 ALA A CA 1
ATOM 714 C C . ALA A 1 96 ? -6.156 19.984 0.479 1 97.38 96 ALA A C 1
ATOM 716 O O . ALA A 1 96 ? -7.105 20.562 -0.038 1 97.38 96 ALA A O 1
ATOM 717 N N . GLU A 1 97 ? -4.926 19.984 -0.081 1 96.88 97 GLU A N 1
ATOM 718 C CA . GLU A 1 97 ? -4.656 20.656 -1.345 1 96.88 97 GLU A CA 1
ATOM 719 C C . GLU A 1 97 ? -5.531 20.109 -2.467 1 96.88 97 GLU A C 1
ATOM 721 O O . GLU A 1 97 ? -5.863 20.828 -3.412 1 96.88 97 GLU A O 1
ATOM 726 N N . ALA A 1 98 ? -5.891 18.828 -2.361 1 96.06 98 ALA A N 1
ATOM 727 C CA . ALA A 1 98 ? -6.738 18.219 -3.379 1 96.06 98 ALA A CA 1
ATOM 728 C C . ALA A 1 98 ? -8.078 18.938 -3.482 1 96.06 98 ALA A C 1
ATOM 730 O O . ALA A 1 98 ? -8.625 19.094 -4.578 1 96.06 98 ALA A O 1
ATOM 731 N N . SER A 1 99 ? -8.609 19.375 -2.352 1 97.06 99 SER A N 1
ATOM 732 C CA . SER A 1 99 ? -9.875 20.094 -2.369 1 97.06 99 SER A CA 1
ATOM 733 C C . SER A 1 99 ? -9.711 21.469 -3.012 1 97.06 99 SER A C 1
ATOM 735 O O . SER A 1 99 ? -10.625 21.953 -3.689 1 97.06 99 SER A O 1
ATOM 737 N N . VAL A 1 100 ? -8.586 22.094 -2.809 1 96.56 100 VAL A N 1
ATOM 738 C CA . VAL A 1 100 ? -8.305 23.391 -3.422 1 96.56 100 VAL A CA 1
ATOM 739 C C . VAL A 1 100 ? -8.258 23.234 -4.941 1 96.56 100 VAL A C 1
ATOM 741 O O . VAL A 1 100 ? -8.906 24 -5.664 1 96.56 100 VAL A O 1
ATOM 744 N N . TYR A 1 101 ? -7.527 22.234 -5.398 1 94.81 101 TYR A N 1
ATOM 745 C CA . TYR A 1 101 ? -7.41 22 -6.832 1 94.81 101 TYR A CA 1
ATOM 746 C C . TYR A 1 101 ? -8.773 21.703 -7.449 1 94.81 101 TYR A C 1
ATOM 748 O O . TYR A 1 101 ? -9.125 22.25 -8.492 1 94.81 101 TYR A O 1
ATOM 756 N N . ALA A 1 102 ? -9.539 20.812 -6.812 1 94.81 102 ALA A N 1
ATOM 757 C CA . ALA A 1 102 ? -10.859 20.453 -7.324 1 94.81 102 ALA A CA 1
ATOM 758 C C . ALA A 1 102 ? -11.773 21.672 -7.379 1 94.81 102 ALA A C 1
ATOM 760 O O . ALA A 1 102 ? -12.523 21.859 -8.336 1 94.81 102 ALA A O 1
ATOM 761 N N . TYR A 1 103 ? -11.727 22.5 -6.379 1 94.75 103 TYR A N 1
ATOM 762 C CA . TYR A 1 103 ? -12.523 23.719 -6.316 1 94.75 103 TYR A CA 1
ATOM 763 C C . TYR A 1 103 ? -12.156 24.672 -7.449 1 94.75 103 TYR A C 1
ATOM 765 O O . TYR A 1 103 ? -13.031 25.25 -8.102 1 94.75 103 TYR A O 1
ATOM 773 N N . GLN A 1 104 ? -10.898 24.812 -7.688 1 93.44 104 GLN A N 1
ATOM 774 C CA . GLN A 1 104 ? -10.406 25.703 -8.742 1 93.44 104 GLN A CA 1
ATOM 775 C C . GLN A 1 104 ? -10.82 25.188 -10.125 1 93.44 104 GLN A C 1
ATOM 777 O O . GLN A 1 104 ? -10.984 25.984 -11.055 1 93.44 104 GLN A O 1
ATOM 782 N N . GLU A 1 105 ? -10.984 23.922 -10.219 1 92.06 105 GLU A N 1
ATOM 783 C CA . GLU A 1 105 ? -11.391 23.328 -11.484 1 92.06 105 GLU A CA 1
ATOM 784 C C . GLU A 1 105 ? -12.891 23.5 -11.719 1 92.06 105 GLU A C 1
ATOM 786 O O . GLU A 1 105 ? -13.398 23.141 -12.781 1 92.06 105 GLU A O 1
ATOM 791 N N . GLY A 1 106 ? -13.656 23.969 -10.781 1 88.88 106 GLY A N 1
ATOM 792 C CA . GLY A 1 106 ? -15.047 24.344 -10.984 1 88.88 106 GLY A CA 1
ATOM 793 C C . GLY A 1 106 ? -16.016 23.312 -10.453 1 88.88 106 GLY A C 1
ATOM 794 O O . GLY A 1 106 ? -17.125 23.156 -10.977 1 88.88 106 GLY A O 1
ATOM 795 N N . ALA A 1 107 ? -15.602 22.641 -9.508 1 87 107 ALA A N 1
ATOM 796 C CA . ALA A 1 107 ? -16.5 21.641 -8.938 1 87 107 ALA A CA 1
ATOM 797 C C . ALA A 1 107 ? -17.812 22.266 -8.477 1 87 107 ALA A C 1
ATOM 799 O O . ALA A 1 107 ? -17.797 23.281 -7.77 1 87 107 ALA A O 1
ATOM 800 N N . THR A 1 108 ? -18.953 21.688 -8.844 1 91.12 108 THR A N 1
ATOM 801 C CA . THR A 1 108 ? -20.281 22.203 -8.508 1 91.12 108 THR A CA 1
ATOM 802 C C . THR A 1 108 ? -20.75 21.641 -7.168 1 91.12 108 THR A C 1
ATOM 804 O O . THR A 1 108 ? -21.656 22.172 -6.547 1 91.12 108 THR A O 1
ATOM 807 N N . ASP A 1 109 ? -20.25 20.609 -6.816 1 96.81 109 ASP A N 1
ATOM 808 C CA . ASP A 1 109 ? -20.422 19.984 -5.508 1 96.81 109 ASP A CA 1
ATOM 809 C C . ASP A 1 109 ? -19.094 19.828 -4.789 1 96.81 109 ASP A C 1
ATOM 811 O O . ASP A 1 109 ? -18.547 18.719 -4.719 1 96.81 109 ASP A O 1
ATOM 815 N N . PRO A 1 110 ? -18.625 20.938 -4.277 1 97.12 110 PRO A N 1
ATOM 816 C CA . PRO A 1 110 ? -17.25 20.922 -3.75 1 97.12 110 PRO A CA 1
ATOM 817 C C . PRO A 1 110 ? -17.047 19.875 -2.658 1 97.12 110 PRO A C 1
ATOM 819 O O . PRO A 1 110 ? -17.953 19.609 -1.871 1 97.12 110 PRO A O 1
ATOM 822 N N . VAL A 1 111 ? -15.883 19.281 -2.693 1 98.44 111 VAL A N 1
ATOM 823 C CA . VAL A 1 111 ? -15.438 18.406 -1.612 1 98.44 111 VAL A CA 1
ATOM 824 C C . VAL A 1 111 ? -14.836 19.234 -0.487 1 98.44 111 VAL A C 1
ATOM 826 O O . VAL A 1 111 ? -13.844 19.953 -0.691 1 98.44 111 VAL A O 1
ATOM 829 N N . VAL A 1 112 ? -15.406 19.188 0.714 1 98.69 112 VAL A N 1
ATOM 830 C CA . VAL A 1 112 ? -15.094 20.094 1.821 1 98.69 112 VAL A CA 1
ATOM 831 C C . VAL A 1 112 ? -14.453 19.297 2.963 1 98.69 112 VAL A C 1
ATOM 833 O O . VAL A 1 112 ? -14.891 18.188 3.281 1 98.69 112 VAL A O 1
ATOM 836 N N . ASN A 1 113 ? -13.375 19.875 3.539 1 98.94 113 ASN A N 1
ATOM 837 C CA . ASN A 1 113 ? -12.688 19.266 4.672 1 98.94 113 ASN A CA 1
ATOM 838 C C . ASN A 1 113 ? -13.469 19.453 5.969 1 98.94 113 ASN A C 1
ATOM 840 O O . ASN A 1 113 ? -13.852 20.562 6.312 1 98.94 113 ASN A O 1
ATOM 844 N N . PHE A 1 114 ? -13.68 18.344 6.766 1 98.94 114 PHE A N 1
ATOM 845 C CA . PHE A 1 114 ? -14.5 18.5 7.961 1 98.94 114 PHE A CA 1
ATOM 846 C C . PHE A 1 114 ? -13.75 18.047 9.203 1 98.94 114 PHE A C 1
ATOM 848 O O . PHE A 1 114 ? -14.203 18.266 10.328 1 98.94 114 PHE A O 1
ATOM 855 N N . ALA A 1 115 ? -12.594 17.422 9.016 1 98.94 115 ALA A N 1
ATOM 856 C CA . ALA A 1 115 ? -11.766 16.953 10.125 1 98.94 115 ALA A CA 1
ATOM 857 C C . ALA A 1 115 ? -10.297 16.859 9.703 1 98.94 115 ALA A C 1
ATOM 859 O O . ALA A 1 115 ? -9.984 16.375 8.609 1 98.94 115 ALA A O 1
ATOM 860 N N . GLN A 1 116 ? -9.43 17.375 10.516 1 98.88 116 GLN A N 1
ATOM 861 C CA . GLN A 1 116 ? -7.988 17.312 10.258 1 98.88 116 GLN A CA 1
ATOM 862 C C . GLN A 1 116 ? -7.301 16.344 11.219 1 98.88 116 GLN A C 1
ATOM 864 O O . GLN A 1 116 ? -7.461 16.453 12.438 1 98.88 116 GLN A O 1
ATOM 869 N N . LEU A 1 117 ? -6.543 15.406 10.68 1 98.88 117 LEU A N 1
ATOM 870 C CA . LEU A 1 117 ? -5.871 14.422 11.516 1 98.88 117 LEU A CA 1
ATOM 871 C C . LEU A 1 117 ? -4.426 14.836 11.781 1 98.88 117 LEU A C 1
ATOM 873 O O . LEU A 1 117 ? -4 14.914 12.938 1 98.88 117 LEU A O 1
ATOM 877 N N . THR A 1 118 ? -3.611 14.992 10.711 1 98.81 118 THR A N 1
ATOM 878 C CA . THR A 1 118 ? -2.205 15.344 10.875 1 98.81 118 THR A CA 1
ATOM 879 C C . THR A 1 118 ? -2.018 16.859 10.828 1 98.81 118 THR A C 1
ATOM 881 O O . THR A 1 118 ? -2.676 17.547 10.047 1 98.81 118 THR A O 1
ATOM 884 N N . GLN A 1 119 ? -1.063 17.359 11.672 1 98.44 119 GLN A N 1
ATOM 885 C CA . GLN A 1 119 ? -0.819 18.797 11.711 1 98.44 119 GLN A CA 1
ATOM 886 C C . GLN A 1 119 ? 0.632 19.125 11.367 1 98.44 119 GLN A C 1
ATOM 888 O O . GLN A 1 119 ? 1.082 20.266 11.547 1 98.44 119 GLN A O 1
ATOM 893 N N . ARG A 1 120 ? 1.374 18.141 10.922 1 98.38 120 ARG A N 1
ATOM 894 C CA . ARG A 1 120 ? 2.736 18.281 10.422 1 98.38 120 ARG A CA 1
ATOM 895 C C . ARG A 1 120 ? 2.984 17.344 9.25 1 98.38 120 ARG A C 1
ATOM 897 O O . ARG A 1 120 ? 2.266 16.359 9.078 1 98.38 120 ARG A O 1
ATOM 904 N N . ALA A 1 121 ? 3.963 17.719 8.445 1 98.06 121 ALA A N 1
ATOM 905 C CA . ALA A 1 121 ? 4.41 16.797 7.406 1 98.06 121 ALA A CA 1
ATOM 906 C C . ALA A 1 121 ? 5.082 15.57 8.023 1 98.06 121 ALA A C 1
ATOM 908 O O . ALA A 1 121 ? 5.609 15.633 9.133 1 98.06 121 ALA A O 1
ATOM 909 N N . GLY A 1 122 ? 5.062 14.484 7.273 1 97.75 122 GLY A N 1
ATOM 910 C CA . GLY A 1 122 ? 5.543 13.227 7.82 1 97.75 122 GLY A CA 1
ATOM 911 C C . GLY A 1 122 ? 6.879 12.797 7.242 1 97.75 122 GLY A C 1
ATOM 912 O O . GLY A 1 122 ? 7.383 11.719 7.562 1 97.75 122 GLY A O 1
ATOM 913 N N . ASN A 1 123 ? 7.469 13.547 6.363 1 97.69 123 ASN A N 1
ATOM 914 C CA . ASN A 1 123 ? 8.703 13.141 5.703 1 97.69 123 ASN A CA 1
ATOM 915 C C . ASN A 1 123 ? 9.93 13.75 6.391 1 97.69 123 ASN A C 1
ATOM 917 O O . ASN A 1 123 ? 9.805 14.672 7.195 1 97.69 123 ASN A O 1
ATOM 921 N N . PHE A 1 124 ? 11.086 13.203 6.094 1 98.38 124 PHE A N 1
ATOM 922 C CA . PHE A 1 124 ? 12.352 13.5 6.762 1 98.38 124 PHE A CA 1
ATOM 923 C C . PHE A 1 124 ? 13.469 13.688 5.742 1 98.38 124 PHE A C 1
ATOM 925 O O . PHE A 1 124 ? 13.422 13.125 4.648 1 98.38 124 PHE A O 1
ATOM 932 N N . LEU A 1 125 ? 14.398 14.5 6.141 1 98.75 125 LEU A N 1
ATOM 933 C CA . LEU A 1 125 ? 15.656 14.586 5.402 1 98.75 125 LEU A CA 1
ATOM 934 C C . LEU A 1 125 ? 16.688 13.609 5.965 1 98.75 125 LEU A C 1
ATOM 936 O O . LEU A 1 125 ? 16.938 13.602 7.172 1 98.75 125 LEU A O 1
ATOM 940 N N . VAL A 1 126 ? 17.219 12.82 5.105 1 97.94 126 VAL A N 1
ATOM 941 C CA . VAL A 1 126 ? 18.188 11.789 5.488 1 97.94 126 VAL A CA 1
ATOM 942 C C . VAL A 1 126 ? 19.531 12.086 4.84 1 97.94 126 VAL A C 1
ATOM 944 O O . VAL A 1 126 ? 19.609 12.352 3.637 1 97.94 126 VAL A O 1
ATOM 947 N N . ALA A 1 127 ? 20.594 12.07 5.629 1 98.31 127 ALA A N 1
ATOM 948 C CA . ALA A 1 127 ? 21.969 12.266 5.16 1 98.31 127 ALA A CA 1
ATOM 949 C C . ALA A 1 127 ? 22.75 10.953 5.199 1 98.31 127 ALA A C 1
ATOM 951 O O . ALA A 1 127 ? 22.297 9.977 5.809 1 98.31 127 ALA A O 1
ATOM 952 N N . ARG A 1 128 ? 23.875 10.953 4.539 1 95.81 128 ARG A N 1
ATOM 953 C CA . ARG A 1 128 ? 24.719 9.773 4.5 1 95.81 128 ARG A CA 1
ATOM 954 C C . ARG A 1 128 ? 25.422 9.555 5.84 1 95.81 128 ARG A C 1
ATOM 956 O O . ARG A 1 128 ? 25.734 8.422 6.203 1 95.81 128 ARG A O 1
ATOM 963 N N . GLU A 1 129 ? 25.656 10.648 6.504 1 96 129 GLU A N 1
ATOM 964 C CA . GLU A 1 129 ? 26.328 10.602 7.801 1 96 129 GLU A CA 1
ATOM 965 C C . GLU A 1 129 ? 25.531 11.375 8.852 1 96 129 GLU A C 1
ATOM 967 O O . GLU A 1 129 ? 24.641 12.164 8.523 1 96 129 GLU A O 1
ATOM 972 N N . LYS A 1 130 ? 25.859 11.062 10.102 1 97.19 130 LYS A N 1
ATOM 973 C CA . LYS A 1 130 ? 25.266 11.836 11.188 1 97.19 130 LYS A CA 1
ATOM 974 C C . LYS A 1 130 ? 25.719 13.297 11.125 1 97.19 130 LYS A C 1
ATOM 976 O O . LYS A 1 130 ? 26.875 13.578 10.828 1 97.19 130 LYS A O 1
ATOM 981 N N . MET A 1 131 ? 24.766 14.156 11.281 1 97.88 131 MET A N 1
ATOM 982 C CA . MET A 1 131 ? 25.031 15.594 11.305 1 97.88 131 MET A CA 1
ATOM 983 C C . MET A 1 131 ? 24.344 16.25 12.5 1 97.88 131 MET A C 1
ATOM 985 O O . MET A 1 131 ? 23.375 16.984 12.336 1 97.88 131 MET A O 1
ATOM 989 N N . PRO A 1 132 ? 24.891 16.125 13.703 1 96.62 132 PRO A N 1
ATOM 990 C CA . PRO A 1 132 ? 24.234 16.641 14.906 1 96.62 132 PRO A CA 1
ATOM 991 C C . PRO A 1 132 ? 24.031 18.156 14.859 1 96.62 132 PRO A C 1
ATOM 993 O O . PRO A 1 132 ? 23.109 18.688 15.5 1 96.62 132 PRO A O 1
ATOM 996 N N . ASP A 1 133 ? 24.828 18.891 14.016 1 97.44 133 ASP A N 1
ATOM 997 C CA . ASP A 1 133 ? 24.703 20.344 13.914 1 97.44 133 ASP A CA 1
ATOM 998 C C . ASP A 1 133 ? 24.141 20.75 12.555 1 97.44 133 ASP A C 1
ATOM 1000 O O . ASP A 1 133 ? 24.5 21.797 12.023 1 97.44 133 ASP A O 1
ATOM 1004 N N . PHE A 1 134 ? 23.344 19.938 12.008 1 98.44 134 PHE A N 1
ATOM 1005 C CA . PHE A 1 134 ? 22.781 20.188 10.68 1 98.44 134 PHE A CA 1
ATOM 1006 C C . PHE A 1 134 ? 22.078 21.531 10.625 1 98.44 134 PHE A C 1
ATOM 1008 O O . PHE A 1 134 ? 21.375 21.906 11.562 1 98.44 134 PHE A O 1
ATOM 1015 N N . LYS A 1 135 ? 22.328 22.219 9.562 1 98.38 135 LYS A N 1
ATOM 1016 C CA . LYS A 1 135 ? 21.562 23.406 9.148 1 98.38 135 LYS A CA 1
ATOM 1017 C C . LYS A 1 135 ? 21.125 23.281 7.695 1 98.38 135 LYS A C 1
ATOM 1019 O O . LYS A 1 135 ? 21.828 22.703 6.867 1 98.38 135 LYS A O 1
ATOM 1024 N N . TRP A 1 136 ? 20.031 23.844 7.375 1 98.62 136 TRP A N 1
ATOM 1025 C CA . TRP A 1 136 ? 19.484 23.719 6.031 1 98.62 136 TRP A CA 1
ATOM 1026 C C . TRP A 1 136 ? 20.438 24.312 4.996 1 98.62 136 TRP A C 1
ATOM 1028 O O . TRP A 1 136 ? 20.484 23.844 3.857 1 98.62 136 TRP A O 1
ATOM 1038 N N . GLU A 1 137 ? 21.234 25.312 5.379 1 98.12 137 GLU A N 1
ATOM 1039 C CA . GLU A 1 137 ? 22.234 25.906 4.496 1 98.12 137 GLU A CA 1
ATOM 1040 C C . GLU A 1 137 ? 23.281 24.875 4.059 1 98.12 137 GLU A C 1
ATOM 1042 O O . GLU A 1 137 ? 23.969 25.062 3.061 1 98.12 137 GLU A O 1
ATOM 1047 N N . ASP A 1 138 ? 23.359 23.766 4.781 1 98.44 138 ASP A N 1
ATOM 1048 C CA . ASP A 1 138 ? 24.297 22.703 4.445 1 98.44 138 ASP A CA 1
ATOM 1049 C C . ASP A 1 138 ? 23.922 22.031 3.129 1 98.44 138 ASP A C 1
ATOM 1051 O O . ASP A 1 138 ? 24.719 21.281 2.553 1 98.44 138 ASP A O 1
ATOM 1055 N N . LEU A 1 139 ? 22.75 22.312 2.564 1 98.75 139 LEU A N 1
ATOM 1056 C CA . LEU A 1 139 ? 22.281 21.688 1.332 1 98.75 139 LEU A CA 1
ATOM 1057 C C . LEU A 1 139 ? 22.781 22.453 0.11 1 98.75 139 LEU A C 1
ATOM 1059 O O . LEU A 1 139 ? 22.641 21.969 -1.021 1 98.75 139 LEU A O 1
ATOM 1063 N N . LYS A 1 140 ? 23.375 23.672 0.337 1 98.5 140 LYS A N 1
ATOM 1064 C CA . LYS A 1 140 ? 23.891 24.438 -0.794 1 98.5 140 LYS A CA 1
ATOM 1065 C C . LYS A 1 140 ? 24.859 23.609 -1.628 1 98.5 140 LYS A C 1
ATOM 1067 O O . LYS A 1 140 ? 25.75 22.953 -1.083 1 98.5 140 LYS A O 1
ATOM 1072 N N . ASP A 1 141 ? 24.625 23.562 -2.945 1 98.31 141 ASP A N 1
ATOM 1073 C CA . ASP A 1 141 ? 25.438 22.891 -3.957 1 98.31 141 ASP A CA 1
ATOM 1074 C C . ASP A 1 141 ? 25.438 21.375 -3.766 1 98.31 141 ASP A C 1
ATOM 1076 O O . ASP A 1 141 ? 26.328 20.688 -4.254 1 98.31 141 ASP A O 1
ATOM 1080 N N . LYS A 1 142 ? 24.453 20.844 -2.979 1 98.5 142 LYS A N 1
ATOM 1081 C CA . LYS A 1 142 ? 24.328 19.406 -2.775 1 98.5 142 LYS A CA 1
ATOM 1082 C C . LYS A 1 142 ? 23.266 18.812 -3.682 1 98.5 142 LYS A C 1
ATOM 1084 O O . LYS A 1 142 ? 22.531 19.547 -4.352 1 98.5 142 LYS A O 1
ATOM 1089 N N . LYS A 1 143 ? 23.328 17.531 -3.781 1 98.19 143 LYS A N 1
ATOM 1090 C CA . LYS A 1 143 ? 22.312 16.781 -4.52 1 98.19 143 LYS A CA 1
ATOM 1091 C C . LYS A 1 143 ? 21.359 16.047 -3.568 1 98.19 143 LYS A C 1
ATOM 1093 O O . LYS A 1 143 ? 21.812 15.328 -2.668 1 98.19 143 LYS A O 1
ATOM 1098 N N . VAL A 1 144 ? 20.094 16.266 -3.764 1 98.12 144 VAL A N 1
ATOM 1099 C CA . VAL A 1 144 ? 19.062 15.664 -2.92 1 98.12 144 VAL A CA 1
ATOM 1100 C C . VAL A 1 144 ? 18.109 14.844 -3.777 1 98.12 144 VAL A C 1
ATOM 1102 O O . VAL A 1 144 ? 17.641 15.312 -4.816 1 98.12 144 VAL A O 1
ATOM 1105 N N . LEU A 1 145 ? 17.844 13.547 -3.35 1 95.75 145 LEU A N 1
ATOM 1106 C CA . LEU A 1 145 ? 16.703 12.828 -3.936 1 95.75 145 LEU A CA 1
ATOM 1107 C C . LEU A 1 145 ? 15.391 13.336 -3.361 1 95.75 145 LEU A C 1
ATOM 1109 O O . LEU A 1 145 ? 15.125 13.172 -2.17 1 95.75 145 LEU A O 1
ATOM 1113 N N . GLY A 1 146 ? 14.633 13.961 -4.246 1 95.12 146 GLY A N 1
ATOM 1114 C CA . GLY A 1 146 ? 13.383 14.562 -3.812 1 95.12 146 GLY A CA 1
ATOM 1115 C C . GLY A 1 146 ? 12.156 13.82 -4.305 1 95.12 146 GLY A C 1
ATOM 1116 O O . GLY A 1 146 ? 12.227 12.625 -4.602 1 95.12 146 GLY A O 1
ATOM 1117 N N . GLY A 1 147 ? 11.023 14.461 -4.109 1 90.75 147 GLY A N 1
ATOM 1118 C CA . GLY A 1 147 ? 9.758 13.906 -4.57 1 90.75 147 GLY A CA 1
ATOM 1119 C C . GLY A 1 147 ? 9.297 14.484 -5.895 1 90.75 147 GLY A C 1
ATOM 1120 O O . GLY A 1 147 ? 10.016 15.289 -6.508 1 90.75 147 GLY A O 1
ATOM 1121 N N . ARG A 1 148 ? 8.148 14.039 -6.305 1 85.88 148 ARG A N 1
ATOM 1122 C CA . ARG A 1 148 ? 7.57 14.5 -7.562 1 85.88 148 ARG A CA 1
ATOM 1123 C C . ARG A 1 148 ? 7.25 15.992 -7.504 1 85.88 148 ARG A C 1
ATOM 1125 O O . ARG A 1 148 ? 6.703 16.469 -6.512 1 85.88 148 ARG A O 1
ATOM 1132 N N . LYS A 1 149 ? 7.527 16.625 -8.664 1 86.75 149 LYS A N 1
ATOM 1133 C CA . LYS A 1 149 ? 7.18 18.031 -8.758 1 86.75 149 LYS A CA 1
ATOM 1134 C C . LYS A 1 149 ? 5.676 18.25 -8.602 1 86.75 149 LYS A C 1
ATOM 1136 O O . LYS A 1 149 ? 4.875 17.531 -9.203 1 86.75 149 LYS A O 1
ATOM 1141 N N . GLY A 1 150 ? 5.34 19.156 -7.77 1 85.38 150 GLY A N 1
ATOM 1142 C CA . GLY A 1 150 ? 3.938 19.484 -7.555 1 85.38 150 GLY A CA 1
ATOM 1143 C C . GLY A 1 150 ? 3.277 18.625 -6.5 1 85.38 150 GLY A C 1
ATOM 1144 O O . GLY A 1 150 ? 2.148 18.891 -6.086 1 85.38 150 GLY A O 1
ATOM 1145 N N . GLY A 1 151 ? 3.959 17.578 -6.105 1 89.94 151 GLY A N 1
ATOM 1146 C CA . GLY A 1 151 ? 3.469 16.781 -4.992 1 89.94 151 GLY A CA 1
ATOM 1147 C C . GLY A 1 151 ? 3.709 17.422 -3.641 1 89.94 151 GLY A C 1
ATOM 1148 O O . GLY A 1 151 ? 4.699 18.125 -3.453 1 89.94 151 GLY A O 1
ATOM 1149 N N . MET A 1 152 ? 2.836 17.125 -2.752 1 93.56 152 MET A N 1
ATOM 1150 C CA . MET A 1 152 ? 2.893 17.781 -1.446 1 93.56 152 MET A CA 1
ATOM 1151 C C . MET A 1 152 ? 4.234 17.531 -0.768 1 93.56 152 MET A C 1
ATOM 1153 O O . MET A 1 152 ? 4.832 18.438 -0.204 1 93.56 152 MET A O 1
ATOM 1157 N N . PRO A 1 153 ? 4.797 16.281 -0.76 1 94.44 153 PRO A N 1
ATOM 1158 C CA . PRO A 1 153 ? 6.094 16.062 -0.113 1 94.44 153 PRO A CA 1
ATOM 1159 C C . PRO A 1 153 ? 7.188 16.969 -0.652 1 94.44 153 PRO A C 1
ATOM 1161 O O . PRO A 1 153 ? 7.969 17.531 0.124 1 94.44 153 PRO A O 1
ATOM 1164 N N . GLU A 1 154 ? 7.18 17.141 -1.947 1 95.19 154 GLU A N 1
ATOM 1165 C CA . GLU A 1 154 ? 8.195 17.984 -2.576 1 95.19 154 GLU A CA 1
ATOM 1166 C C . GLU A 1 154 ? 7.953 19.453 -2.27 1 95.19 154 GLU A C 1
ATOM 1168 O O . GLU A 1 154 ? 8.898 20.203 -2.008 1 95.19 154 GLU A O 1
ATOM 1173 N N . MET A 1 155 ? 6.727 19.875 -2.281 1 97.06 155 MET A N 1
ATOM 1174 C CA . MET A 1 155 ? 6.414 21.281 -2.035 1 97.06 155 MET A CA 1
ATOM 1175 C C . MET A 1 155 ? 6.773 21.688 -0.608 1 97.06 155 MET A C 1
ATOM 1177 O O . MET A 1 155 ? 7.246 22.797 -0.368 1 97.06 155 MET A O 1
ATOM 1181 N N . VAL A 1 156 ? 6.566 20.781 0.319 1 98.12 156 VAL A N 1
ATOM 1182 C CA . VAL A 1 156 ? 6.941 21.047 1.705 1 98.12 156 VAL A CA 1
ATOM 1183 C C . VAL A 1 156 ? 8.453 21.219 1.808 1 98.12 156 VAL A C 1
ATOM 1185 O O . VAL A 1 156 ? 8.945 22.125 2.482 1 98.12 156 VAL A O 1
ATOM 1188 N N . PHE A 1 157 ? 9.219 20.359 1.117 1 98.38 157 PHE A N 1
ATOM 1189 C CA . PHE A 1 157 ? 10.672 20.438 1.11 1 98.38 157 PHE A CA 1
ATOM 1190 C C . PHE A 1 157 ? 11.148 21.766 0.546 1 98.38 157 PHE A C 1
ATOM 1192 O O . PHE A 1 157 ? 11.953 22.453 1.174 1 98.38 157 PHE A O 1
ATOM 1199 N N . GLU A 1 158 ? 10.555 22.188 -0.513 1 98.44 158 GLU A N 1
ATOM 1200 C CA . GLU A 1 158 ? 10.938 23.422 -1.164 1 98.44 158 GLU A CA 1
ATOM 1201 C C . GLU A 1 158 ? 10.555 24.641 -0.313 1 98.44 158 GLU A C 1
ATOM 1203 O O . GLU A 1 158 ? 11.273 25.641 -0.288 1 98.44 158 GLU A O 1
ATOM 1208 N N . TYR A 1 159 ? 9.461 24.562 0.323 1 98.31 159 TYR A N 1
ATOM 1209 C CA . TYR A 1 159 ? 9.023 25.625 1.224 1 98.31 159 TYR A CA 1
ATOM 1210 C C . TYR A 1 159 ? 10.055 25.859 2.32 1 98.31 159 TYR A C 1
ATOM 1212 O O . TYR A 1 159 ? 10.406 27.016 2.607 1 98.31 159 TYR A O 1
ATOM 1220 N N . ILE A 1 160 ? 10.555 24.766 2.891 1 98.62 160 ILE A N 1
ATOM 1221 C CA . ILE A 1 160 ? 11.555 24.859 3.941 1 98.62 160 ILE A CA 1
ATOM 1222 C C . ILE A 1 160 ? 12.836 25.484 3.379 1 98.62 160 ILE A C 1
ATOM 1224 O O . ILE A 1 160 ? 13.453 26.328 4.023 1 98.62 160 ILE A O 1
ATOM 1228 N N . LEU A 1 161 ? 13.211 25.047 2.168 1 98.62 161 LEU A N 1
ATOM 1229 C CA . LEU A 1 161 ? 14.398 25.609 1.535 1 98.62 161 LEU A CA 1
ATOM 1230 C C . LEU A 1 161 ? 14.258 27.109 1.373 1 98.62 161 LEU A C 1
ATOM 1232 O O . LEU A 1 161 ? 15.148 27.875 1.778 1 98.62 161 LEU A O 1
ATOM 1236 N N . ARG A 1 162 ? 13.188 27.562 0.887 1 98 162 ARG A N 1
ATOM 1237 C CA . ARG A 1 162 ? 12.961 28.984 0.662 1 98 162 ARG A CA 1
ATOM 1238 C C . ARG A 1 162 ? 12.945 29.75 1.979 1 98 162 ARG A C 1
ATOM 1240 O O . ARG A 1 162 ? 13.516 30.844 2.072 1 98 162 ARG A O 1
ATOM 1247 N N . LYS A 1 163 ? 12.344 29.219 2.922 1 97.38 163 LYS A N 1
ATOM 1248 C CA . LYS A 1 163 ? 12.281 29.844 4.238 1 97.38 163 LYS A CA 1
ATOM 1249 C C . LYS A 1 163 ? 13.672 30.016 4.832 1 97.38 163 LYS A C 1
ATOM 1251 O O . LYS A 1 163 ? 13.898 30.906 5.66 1 97.38 163 LYS A O 1
ATOM 1256 N N . ASN A 1 164 ? 14.547 29.156 4.414 1 97.88 164 ASN A N 1
ATOM 1257 C CA . ASN A 1 164 ? 15.914 29.203 4.93 1 97.88 164 ASN A CA 1
ATOM 1258 C C . ASN A 1 164 ? 16.859 29.859 3.934 1 97.88 164 ASN A C 1
ATOM 1260 O O . ASN A 1 164 ? 18.078 29.672 4.016 1 97.88 164 ASN A O 1
ATOM 1264 N N . GLY A 1 165 ? 16.312 30.531 2.955 1 97.19 165 GLY A N 1
ATOM 1265 C CA . GLY A 1 165 ? 17.094 31.375 2.066 1 97.19 165 GLY A CA 1
ATOM 1266 C C . GLY A 1 165 ? 17.734 30.609 0.921 1 97.19 165 GLY A C 1
ATOM 1267 O O . GLY A 1 165 ? 18.672 31.094 0.288 1 97.19 165 GLY A O 1
ATOM 1268 N N . LEU A 1 166 ? 17.297 29.438 0.666 1 98.44 166 LEU A N 1
ATOM 1269 C CA . LEU A 1 166 ? 17.812 28.641 -0.444 1 98.44 166 LEU A CA 1
ATOM 1270 C C . LEU A 1 166 ? 16.812 28.594 -1.593 1 98.44 166 LEU A C 1
ATOM 1272 O O . LEU A 1 166 ? 15.625 28.359 -1.378 1 98.44 166 LEU A O 1
ATOM 1276 N N . ASP A 1 167 ? 17.266 28.875 -2.758 1 97.94 167 ASP A N 1
ATOM 1277 C CA . ASP A 1 167 ? 16.484 28.672 -3.971 1 97.94 167 ASP A CA 1
ATOM 1278 C C . ASP A 1 167 ? 16.531 27.219 -4.434 1 97.94 167 ASP A C 1
ATOM 1280 O O . ASP A 1 167 ? 17.594 26.734 -4.848 1 97.94 167 ASP A O 1
ATOM 1284 N N . PRO A 1 168 ? 15.422 26.547 -4.43 1 97.5 168 PRO A N 1
ATOM 1285 C CA . PRO A 1 168 ? 15.422 25.125 -4.762 1 97.5 168 PRO A CA 1
ATOM 1286 C C . PRO A 1 168 ? 15.891 24.844 -6.191 1 97.5 168 PRO A C 1
ATOM 1288 O O . PRO A 1 168 ? 16.312 23.734 -6.504 1 97.5 168 PRO A O 1
ATOM 1291 N N . GLN A 1 169 ? 15.875 25.828 -7.062 1 95.81 169 GLN A N 1
ATOM 1292 C CA . GLN A 1 169 ? 16.219 25.641 -8.469 1 95.81 169 GLN A CA 1
ATOM 1293 C C . GLN A 1 169 ? 17.672 26.047 -8.742 1 95.81 169 GLN A C 1
ATOM 1295 O O . GLN A 1 169 ? 18.234 25.672 -9.766 1 95.81 169 GLN A O 1
ATOM 1300 N N . LYS A 1 170 ? 18.266 26.766 -7.793 1 97.5 170 LYS A N 1
ATOM 1301 C CA . LYS A 1 170 ? 19.562 27.359 -8.109 1 97.5 170 LYS A CA 1
ATOM 1302 C C . LYS A 1 170 ? 20.625 26.938 -7.105 1 97.5 170 LYS A C 1
ATOM 1304 O O . LYS A 1 170 ? 21.797 26.75 -7.469 1 97.5 170 LYS A O 1
ATOM 1309 N N . ASP A 1 171 ? 20.25 26.75 -5.891 1 98.38 171 ASP A N 1
ATOM 1310 C CA . ASP A 1 171 ? 21.25 26.672 -4.828 1 98.38 171 ASP A CA 1
ATOM 1311 C C . ASP A 1 171 ? 21.609 25.203 -4.551 1 98.38 171 ASP A C 1
ATOM 1313 O O . ASP A 1 171 ? 22.609 24.938 -3.869 1 98.38 171 ASP A O 1
ATOM 1317 N N . LEU A 1 172 ? 20.812 24.266 -5.047 1 98.44 172 LEU A N 1
ATOM 1318 C CA . LEU A 1 172 ? 21.078 22.844 -4.941 1 98.44 172 LEU A CA 1
ATOM 1319 C C . LEU A 1 172 ? 20.453 22.094 -6.117 1 98.44 172 LEU A C 1
ATOM 1321 O O . LEU A 1 172 ? 19.828 22.703 -6.988 1 98.44 172 LEU A O 1
ATOM 1325 N N . THR A 1 173 ? 20.75 20.812 -6.199 1 98.12 173 THR A N 1
ATOM 1326 C CA . THR A 1 173 ? 20.156 19.969 -7.219 1 98.12 173 THR A CA 1
ATOM 1327 C C . THR A 1 173 ? 19.172 18.984 -6.594 1 98.12 173 THR A C 1
ATOM 1329 O O . THR A 1 173 ? 19.562 18.188 -5.734 1 98.12 173 THR A O 1
ATOM 1332 N N . ILE A 1 174 ? 17.969 19.078 -6.953 1 97.44 174 ILE A N 1
ATOM 1333 C CA . ILE A 1 174 ? 16.969 18.109 -6.516 1 97.44 174 ILE A CA 1
ATOM 1334 C C . ILE A 1 174 ? 16.641 17.141 -7.652 1 97.44 174 ILE A C 1
ATOM 1336 O O . ILE A 1 174 ? 16.156 17.562 -8.703 1 97.44 174 ILE A O 1
ATOM 1340 N N . ASP A 1 175 ? 16.938 15.883 -7.43 1 94.94 175 ASP A N 1
ATOM 1341 C CA . ASP A 1 175 ? 16.609 14.836 -8.398 1 94.94 175 ASP A CA 1
ATOM 1342 C C . ASP A 1 175 ? 15.18 14.336 -8.211 1 94.94 175 ASP A C 1
ATOM 1344 O O . ASP A 1 175 ? 14.875 13.672 -7.215 1 94.94 175 ASP A O 1
ATOM 1348 N N . GLN A 1 176 ? 14.312 14.594 -9.125 1 90.69 176 GLN A N 1
ATOM 1349 C CA . GLN A 1 176 ? 12.898 14.242 -9.039 1 90.69 176 GLN A CA 1
ATOM 1350 C C . GLN A 1 176 ? 12.539 13.148 -10.039 1 90.69 176 GLN A C 1
ATOM 1352 O O . GLN A 1 176 ? 11.367 12.945 -10.352 1 90.69 176 GLN A O 1
ATOM 1357 N N . SER A 1 177 ? 13.578 12.5 -10.508 1 83.25 177 SER A N 1
ATOM 1358 C CA . SER A 1 177 ? 13.367 11.531 -11.578 1 83.25 177 SER A CA 1
ATOM 1359 C C . SER A 1 177 ? 13.086 10.141 -11.016 1 83.25 177 SER A C 1
ATOM 1361 O O . SER A 1 177 ? 12.695 9.234 -11.75 1 83.25 177 SER A O 1
ATOM 1363 N N . ILE A 1 178 ? 13.305 10.07 -9.672 1 80.25 178 ILE A N 1
ATOM 1364 C CA . ILE A 1 178 ? 13.148 8.766 -9.047 1 80.25 178 ILE A CA 1
ATOM 1365 C C . ILE A 1 178 ? 11.789 8.672 -8.367 1 80.25 178 ILE A C 1
ATOM 1367 O O . ILE A 1 178 ? 11.398 9.57 -7.613 1 80.25 178 ILE A O 1
ATOM 1371 N N . ASP A 1 179 ? 11.133 7.508 -8.641 1 77.69 179 ASP A N 1
ATOM 1372 C CA . ASP A 1 179 ? 9.844 7.289 -7.98 1 77.69 179 ASP A CA 1
ATOM 1373 C C . ASP A 1 179 ? 10 7.262 -6.461 1 77.69 179 ASP A C 1
ATOM 1375 O O . ASP A 1 179 ? 10.953 6.676 -5.941 1 77.69 179 ASP A O 1
ATOM 1379 N N . PHE A 1 180 ? 9.023 7.871 -5.84 1 71.5 180 PHE A N 1
ATOM 1380 C CA . PHE A 1 180 ? 9.086 8.055 -4.395 1 71.5 180 PHE A CA 1
ATOM 1381 C C . PHE A 1 180 ? 9.234 6.715 -3.686 1 71.5 180 PHE A C 1
ATOM 1383 O O . PHE A 1 180 ? 9.969 6.609 -2.699 1 71.5 180 PHE A O 1
ATOM 1390 N N . GLY A 1 181 ? 8.656 5.762 -4.09 1 71.12 181 GLY A N 1
ATOM 1391 C CA . GLY A 1 181 ? 8.727 4.445 -3.473 1 71.12 181 GLY A CA 1
ATOM 1392 C C . GLY A 1 181 ? 10.094 3.801 -3.598 1 71.12 181 GLY A C 1
ATOM 1393 O O . GLY A 1 181 ? 10.391 2.818 -2.914 1 71.12 181 GLY A O 1
ATOM 1394 N N . TYR A 1 182 ? 11.008 4.566 -4.297 1 77.25 182 TYR A N 1
ATOM 1395 C CA . TYR A 1 182 ? 12.289 3.92 -4.586 1 77.25 182 TYR A CA 1
ATOM 1396 C C . TYR A 1 182 ? 13.453 4.809 -4.168 1 77.25 182 TYR A C 1
ATOM 1398 O O . TYR A 1 182 ? 14.617 4.422 -4.309 1 77.25 182 TYR A O 1
ATOM 1406 N N . THR A 1 183 ? 13.164 5.895 -3.646 1 86.88 183 THR A N 1
ATOM 1407 C CA . THR A 1 183 ? 14.219 6.859 -3.348 1 86.88 183 THR A CA 1
ATOM 1408 C C . THR A 1 183 ? 15.188 6.293 -2.312 1 86.88 183 THR A C 1
ATOM 1410 O O . THR A 1 183 ? 16.391 6.539 -2.385 1 86.88 183 THR A O 1
ATOM 1413 N N . ALA A 1 184 ? 14.734 5.488 -1.385 1 85.5 184 ALA A N 1
ATOM 1414 C CA . ALA A 1 184 ? 15.625 4.914 -0.379 1 85.5 184 ALA A CA 1
ATOM 1415 C C . ALA A 1 184 ? 16.594 3.92 -1.01 1 85.5 184 ALA A C 1
ATOM 1417 O O . ALA A 1 184 ? 17.781 3.914 -0.687 1 85.5 184 ALA A O 1
ATOM 1418 N N . ALA A 1 185 ? 16.047 3.107 -1.841 1 79.19 185 ALA A N 1
ATOM 1419 C CA . ALA A 1 185 ? 16.906 2.148 -2.539 1 79.19 185 ALA A CA 1
ATOM 1420 C C . ALA A 1 185 ? 17.906 2.863 -3.436 1 79.19 185 ALA A C 1
ATOM 1422 O O . ALA A 1 185 ? 19.078 2.471 -3.504 1 79.19 185 ALA A O 1
ATOM 1423 N N . ALA A 1 186 ? 17.469 3.881 -4.109 1 83.56 186 ALA A N 1
ATOM 1424 C CA . ALA A 1 186 ? 18.344 4.656 -4.969 1 83.56 186 ALA A CA 1
ATOM 1425 C C . ALA A 1 186 ? 19.438 5.34 -4.156 1 83.56 186 ALA A C 1
ATOM 1427 O O . ALA A 1 186 ? 20.609 5.391 -4.578 1 83.56 186 ALA A O 1
ATOM 1428 N N . PHE A 1 187 ? 19.109 5.832 -3.041 1 90 187 PHE A N 1
ATOM 1429 C CA . PHE A 1 187 ? 20.031 6.516 -2.15 1 90 187 PHE A CA 1
ATOM 1430 C C . PHE A 1 187 ? 21.141 5.562 -1.683 1 90 187 PHE A C 1
ATOM 1432 O O . PHE A 1 187 ? 22.297 5.953 -1.578 1 90 187 PHE A O 1
ATOM 1439 N N . THR A 1 188 ? 20.812 4.418 -1.479 1 84.19 188 THR A N 1
ATOM 1440 C CA . THR A 1 188 ? 21.766 3.426 -0.982 1 84.19 188 THR A CA 1
ATOM 1441 C C . THR A 1 188 ? 22.594 2.855 -2.125 1 84.19 188 THR A C 1
ATOM 1443 O O . THR A 1 188 ? 23.75 2.473 -1.926 1 84.19 188 THR A O 1
ATOM 1446 N N . GLY A 1 189 ? 22.016 2.779 -3.305 1 76.88 189 GLY A N 1
ATOM 1447 C CA . GLY A 1 189 ? 22.672 2.127 -4.418 1 76.88 189 GLY A CA 1
ATOM 1448 C C . GLY A 1 189 ? 23.641 3.041 -5.156 1 76.88 189 GLY A C 1
ATOM 1449 O O . GLY A 1 189 ? 24.516 2.57 -5.883 1 76.88 189 GLY A O 1
ATOM 1450 N N . ASP A 1 190 ? 23.297 4.277 -5.055 1 78.81 190 ASP A N 1
ATOM 1451 C CA . ASP A 1 190 ? 24.094 5.293 -5.742 1 78.81 190 ASP A CA 1
ATOM 1452 C C . ASP A 1 190 ? 24.578 6.371 -4.766 1 78.81 190 ASP A C 1
ATOM 1454 O O . ASP A 1 190 ? 23.766 6.945 -4.031 1 78.81 190 ASP A O 1
ATOM 1458 N N . ASN A 1 191 ? 25.797 6.574 -4.816 1 84.31 191 ASN A N 1
ATOM 1459 C CA . ASN A 1 191 ? 26.359 7.523 -3.857 1 84.31 191 ASN A CA 1
ATOM 1460 C C . ASN A 1 191 ? 26.406 8.938 -4.43 1 84.31 191 ASN A C 1
ATOM 1462 O O . ASN A 1 191 ? 27.109 9.797 -3.91 1 84.31 191 ASN A O 1
ATOM 1466 N N . SER A 1 192 ? 25.609 9.094 -5.422 1 90.06 192 SER A N 1
ATOM 1467 C CA . SER A 1 192 ? 25.688 10.391 -6.102 1 90.06 192 SER A CA 1
ATOM 1468 C C . SER A 1 192 ? 24.922 11.461 -5.344 1 90.06 192 SER A C 1
ATOM 1470 O O . SER A 1 192 ? 25.25 12.648 -5.426 1 90.06 192 SER A O 1
ATOM 1472 N N . ALA A 1 193 ? 23.875 11.039 -4.629 1 95.69 193 ALA A N 1
ATOM 1473 C CA . ALA A 1 193 ? 23.094 12.008 -3.867 1 95.69 193 ALA A CA 1
ATOM 1474 C C . ALA A 1 193 ? 23.625 12.141 -2.441 1 95.69 193 ALA A C 1
ATOM 1476 O O . ALA A 1 193 ? 24.016 11.148 -1.823 1 95.69 193 ALA A O 1
ATOM 1477 N N . ASP A 1 194 ? 23.594 13.383 -1.983 1 97.88 194 ASP A N 1
ATOM 1478 C CA . ASP A 1 194 ? 24.078 13.672 -0.633 1 97.88 194 ASP A CA 1
ATOM 1479 C C . ASP A 1 194 ? 22.969 13.438 0.399 1 97.88 194 ASP A C 1
ATOM 1481 O O . ASP A 1 194 ? 23.25 13.078 1.543 1 97.88 194 ASP A O 1
ATOM 1485 N N . PHE A 1 195 ? 21.766 13.688 -0.01 1 98.31 195 PHE A N 1
ATOM 1486 C CA . PHE A 1 195 ? 20.594 13.594 0.851 1 98.31 195 PHE A CA 1
ATOM 1487 C C . PHE A 1 195 ? 19.438 12.93 0.115 1 98.31 195 PHE A C 1
ATOM 1489 O O . PHE A 1 195 ? 19.453 12.82 -1.113 1 98.31 195 PHE A O 1
ATOM 1496 N N . THR A 1 196 ? 18.516 12.391 0.903 1 96.94 196 THR A N 1
ATOM 1497 C CA . THR A 1 196 ? 17.25 11.93 0.37 1 96.94 196 THR A CA 1
ATOM 1498 C C . THR A 1 196 ? 16.094 12.32 1.305 1 96.94 196 THR A C 1
ATOM 1500 O O . THR A 1 196 ? 16.297 12.438 2.516 1 96.94 196 THR A O 1
ATOM 1503 N N . VAL A 1 197 ? 14.945 12.672 0.71 1 97.44 197 VAL A N 1
ATOM 1504 C CA . VAL A 1 197 ? 13.734 12.914 1.489 1 97.44 197 VAL A CA 1
ATOM 1505 C C . VAL A 1 197 ? 12.898 11.641 1.562 1 97.44 197 VAL A C 1
ATOM 1507 O O . VAL A 1 197 ? 12.523 11.078 0.533 1 97.44 197 VAL A O 1
ATOM 1510 N N . GLU A 1 198 ? 12.617 11.195 2.82 1 95.19 198 GLU A N 1
ATOM 1511 C CA . GLU A 1 198 ? 11.969 9.898 2.994 1 95.19 198 GLU A CA 1
ATOM 1512 C C . GLU A 1 198 ? 10.812 9.992 3.982 1 95.19 198 GLU A C 1
ATOM 1514 O O . GLU A 1 198 ? 10.883 10.727 4.969 1 95.19 198 GLU A O 1
ATOM 1519 N N . PHE A 1 199 ? 9.797 9.203 3.652 1 93.88 199 PHE A N 1
ATOM 1520 C CA . PHE A 1 199 ? 8.805 8.883 4.672 1 93.88 199 PHE A CA 1
ATOM 1521 C C . PHE A 1 199 ? 9.219 7.637 5.457 1 93.88 199 PHE A C 1
ATOM 1523 O O . PHE A 1 199 ? 10.195 6.977 5.109 1 93.88 199 PHE A O 1
ATOM 1530 N N . GLU A 1 200 ? 8.477 7.527 6.582 1 92.88 200 GLU A N 1
ATOM 1531 C CA . GLU A 1 200 ? 8.555 6.211 7.215 1 92.88 200 GLU A CA 1
ATOM 1532 C C . GLU A 1 200 ? 7.84 5.156 6.375 1 92.88 200 GLU A C 1
ATOM 1534 O O . GLU A 1 200 ? 6.867 5.457 5.684 1 92.88 200 GLU A O 1
ATOM 1539 N N . PRO A 1 201 ? 8.305 3.947 6.344 1 89.31 201 PRO A N 1
ATOM 1540 C CA . PRO A 1 201 ? 9.367 3.389 7.18 1 89.31 201 PRO A CA 1
ATOM 1541 C C . PRO A 1 201 ? 10.75 3.514 6.539 1 89.31 201 PRO A C 1
ATOM 1543 O O . PRO A 1 201 ? 11.742 3.064 7.113 1 89.31 201 PRO A O 1
ATOM 1546 N N . SER A 1 202 ? 10.867 4.074 5.383 1 88.56 202 SER A N 1
ATOM 1547 C CA . SER A 1 202 ? 12.125 4.129 4.645 1 88.56 202 SER A CA 1
ATOM 1548 C C . SER A 1 202 ? 13.203 4.848 5.445 1 88.56 202 SER A C 1
ATOM 1550 O O . SER A 1 202 ? 14.359 4.426 5.453 1 88.56 202 SER A O 1
ATOM 1552 N N . ALA A 1 203 ? 12.867 5.895 6.109 1 93.88 203 ALA A N 1
ATOM 1553 C CA . ALA A 1 203 ? 13.836 6.625 6.926 1 93.88 203 ALA A CA 1
ATOM 1554 C C . ALA A 1 203 ? 14.422 5.727 8.016 1 93.88 203 ALA A C 1
ATOM 1556 O O . ALA A 1 203 ? 15.641 5.656 8.172 1 93.88 203 ALA A O 1
ATOM 1557 N N . THR A 1 204 ? 13.508 5.07 8.727 1 91.44 204 THR A N 1
ATOM 1558 C CA . THR A 1 204 ? 13.945 4.168 9.789 1 91.44 204 THR A CA 1
ATOM 1559 C C . THR A 1 204 ? 14.789 3.031 9.219 1 91.44 204 THR A C 1
ATOM 1561 O O . THR A 1 204 ? 15.789 2.637 9.82 1 91.44 204 THR A O 1
ATOM 1564 N N . ALA A 1 205 ? 14.398 2.512 8.078 1 85 205 ALA A N 1
ATOM 1565 C CA . ALA A 1 205 ? 15.148 1.425 7.449 1 85 205 ALA A CA 1
ATOM 1566 C C . ALA A 1 205 ? 16.562 1.862 7.105 1 85 205 ALA A C 1
ATOM 1568 O O . ALA A 1 205 ? 17.531 1.117 7.332 1 85 205 ALA A O 1
ATOM 1569 N N . LEU A 1 206 ? 16.734 3.006 6.562 1 89.88 206 LEU A N 1
ATOM 1570 C CA . LEU A 1 206 ? 18.047 3.533 6.223 1 89.88 206 LEU A CA 1
ATOM 1571 C C . LEU A 1 206 ? 18.922 3.658 7.465 1 89.88 206 LEU A C 1
ATOM 1573 O O . LEU A 1 206 ? 20.125 3.35 7.426 1 89.88 206 LEU A O 1
ATOM 1577 N N . GLU A 1 207 ? 18.328 4.07 8.547 1 92.75 207 GLU A N 1
ATOM 1578 C CA . GLU A 1 207 ? 19.078 4.219 9.789 1 92.75 207 GLU A CA 1
ATOM 1579 C C . GLU A 1 207 ? 19.5 2.863 10.352 1 92.75 207 GLU A C 1
ATOM 1581 O O . GLU A 1 207 ? 20.656 2.68 10.75 1 92.75 207 GLU A O 1
ATOM 1586 N N . LYS A 1 208 ? 18.578 2.012 10.383 1 84.44 208 LYS A N 1
ATOM 1587 C CA . LYS A 1 208 ? 18.859 0.685 10.93 1 84.44 208 LYS A CA 1
ATOM 1588 C C . LYS A 1 208 ? 19.969 -0.012 10.156 1 84.44 208 LYS A C 1
ATOM 1590 O O . LYS A 1 208 ? 20.75 -0.771 10.734 1 84.44 208 LYS A O 1
ATOM 1595 N N . GLU A 1 209 ? 20.062 0.317 8.945 1 82.31 209 GLU A N 1
ATOM 1596 C CA . GLU A 1 209 ? 21.062 -0.323 8.086 1 82.31 209 GLU A CA 1
ATOM 1597 C C . GLU A 1 209 ? 22.375 0.457 8.086 1 82.31 209 GLU A C 1
ATOM 1599 O O . GLU A 1 209 ? 23.359 0.018 7.488 1 82.31 209 GLU A O 1
ATOM 1604 N N . GLY A 1 210 ? 22.328 1.563 8.672 1 86.81 210 GLY A N 1
ATOM 1605 C CA . GLY A 1 210 ? 23.5 2.408 8.688 1 86.81 210 GLY A CA 1
ATOM 1606 C C . GLY A 1 210 ? 23.781 3.074 7.355 1 86.81 210 GLY A C 1
ATOM 1607 O O . GLY A 1 210 ? 24.922 3.49 7.09 1 86.81 210 GLY A O 1
ATOM 1608 N N . ALA A 1 211 ? 22.766 3.125 6.508 1 87.25 211 ALA A N 1
ATOM 1609 C CA . ALA A 1 211 ? 22.922 3.664 5.16 1 87.25 211 ALA A CA 1
ATOM 1610 C C . ALA A 1 211 ? 22.531 5.141 5.109 1 87.25 211 ALA A C 1
ATOM 1612 O O . ALA A 1 211 ? 22.812 5.828 4.125 1 87.25 211 ALA A O 1
ATOM 1613 N N . GLY A 1 212 ? 22 5.605 6.145 1 93.94 212 GLY A N 1
ATOM 1614 C CA . GLY A 1 212 ? 21.578 6.996 6.258 1 93.94 212 GLY A CA 1
ATOM 1615 C C . GLY A 1 212 ? 21.109 7.363 7.648 1 93.94 212 GLY A C 1
ATOM 1616 O O . GLY A 1 212 ? 20.812 6.488 8.461 1 93.94 212 GLY A O 1
ATOM 1617 N N . TYR A 1 213 ? 21.047 8.641 7.836 1 97.38 213 TYR A N 1
ATOM 1618 C CA . TYR A 1 213 ? 20.672 9.164 9.141 1 97.38 213 TYR A CA 1
ATOM 1619 C C . TYR A 1 213 ? 19.75 10.375 9 1 97.38 213 TYR A C 1
ATOM 1621 O O . TYR A 1 213 ? 20.062 11.312 8.258 1 97.38 213 TYR A O 1
ATOM 1629 N N . VAL A 1 214 ? 18.656 10.328 9.727 1 98.12 214 VAL A N 1
ATOM 1630 C CA . VAL A 1 214 ? 17.75 11.461 9.719 1 98.12 214 VAL A CA 1
ATOM 1631 C C . VAL A 1 214 ? 18.422 12.68 10.336 1 98.12 214 VAL A C 1
ATOM 1633 O O . VAL A 1 214 ? 18.906 12.617 11.477 1 98.12 214 VAL A O 1
ATOM 1636 N N . VAL A 1 215 ? 18.391 13.781 9.609 1 98.62 215 VAL A N 1
ATOM 1637 C CA . VAL A 1 215 ? 19.078 14.969 10.117 1 98.62 215 VAL A CA 1
ATOM 1638 C C . VAL A 1 215 ? 18.062 16.078 10.391 1 98.62 215 VAL A C 1
ATOM 1640 O O . VAL A 1 215 ? 18.359 17.031 11.102 1 98.62 215 VAL A O 1
ATOM 1643 N N . ALA A 1 216 ? 16.906 15.984 9.805 1 98.5 216 ALA A N 1
ATOM 1644 C CA . ALA A 1 216 ? 15.852 16.969 10.031 1 98.5 216 ALA A CA 1
ATOM 1645 C C . ALA A 1 216 ? 14.469 16.375 9.781 1 98.5 216 ALA A C 1
ATOM 1647 O O . ALA A 1 216 ? 14.32 15.461 8.969 1 98.5 216 ALA A O 1
ATOM 1648 N N . SER A 1 217 ? 13.516 16.828 10.539 1 98.31 217 SER A N 1
ATOM 1649 C CA . SER A 1 217 ? 12.109 16.562 10.281 1 98.31 217 SER A CA 1
ATOM 1650 C C . SER A 1 217 ? 11.477 17.672 9.438 1 98.31 217 SER A C 1
ATOM 1652 O O . SER A 1 217 ? 11.461 18.828 9.852 1 98.31 217 SER A O 1
ATOM 1654 N N . LEU A 1 218 ? 10.961 17.297 8.32 1 98.62 218 LEU A N 1
ATOM 1655 C CA . LEU A 1 218 ? 10.266 18.312 7.523 1 98.62 218 LEU A CA 1
ATOM 1656 C C . LEU A 1 218 ? 8.961 18.719 8.195 1 98.62 218 LEU A C 1
ATOM 1658 O O . LEU A 1 218 ? 8.477 19.844 7.973 1 98.62 218 LEU A O 1
ATOM 1662 N N . GLY A 1 219 ? 8.438 17.812 8.977 1 98.19 219 GLY A N 1
ATOM 1663 C CA . GLY A 1 219 ? 7.258 18.141 9.75 1 98.19 219 GLY A CA 1
ATOM 1664 C C . GLY A 1 219 ? 7.496 19.25 10.766 1 98.19 219 GLY A C 1
ATOM 1665 O O . GLY A 1 219 ? 6.699 20.188 10.875 1 98.19 219 GLY A O 1
ATOM 1666 N N . VAL A 1 220 ? 8.578 19.172 11.445 1 98 220 VAL A N 1
ATOM 1667 C CA . VAL A 1 220 ? 8.891 20.188 12.445 1 98 220 VAL A CA 1
ATOM 1668 C C . VAL A 1 220 ? 9.258 21.5 11.75 1 98 220 VAL A C 1
ATOM 1670 O O . VAL A 1 220 ? 8.719 22.562 12.094 1 98 220 VAL A O 1
ATOM 1673 N N . ASP A 1 221 ? 10.031 21.422 10.711 1 98.38 221 ASP A N 1
ATOM 1674 C CA . ASP A 1 221 ? 10.641 22.625 10.141 1 98.38 221 ASP A CA 1
ATOM 1675 C C . ASP A 1 221 ? 9.672 23.359 9.211 1 98.38 221 ASP A C 1
ATOM 1677 O O . ASP A 1 221 ? 9.898 24.516 8.859 1 98.38 221 ASP A O 1
ATOM 1681 N N . SER A 1 222 ? 8.625 22.688 8.781 1 98.12 222 SER A N 1
ATOM 1682 C CA . SER A 1 222 ? 7.645 23.344 7.926 1 98.12 222 SER A CA 1
ATOM 1683 C C . SER A 1 222 ? 6.535 23.984 8.758 1 98.12 222 SER A C 1
ATOM 1685 O O . SER A 1 222 ? 5.738 24.766 8.234 1 98.12 222 SER A O 1
ATOM 1687 N N . GLY A 1 223 ? 6.52 23.719 10.039 1 97.69 223 GLY A N 1
ATOM 1688 C CA . GLY A 1 223 ? 5.438 24.203 10.883 1 97.69 223 GLY A CA 1
ATOM 1689 C C . GLY A 1 223 ? 4.23 23.281 10.891 1 97.69 223 GLY A C 1
ATOM 1690 O O . GLY A 1 223 ? 4.352 22.094 10.617 1 97.69 223 GLY A O 1
ATOM 1691 N N . TYR A 1 224 ? 3.084 23.812 11.297 1 98.12 224 TYR A N 1
ATOM 1692 C CA . TYR A 1 224 ? 1.873 23.016 11.461 1 98.12 224 TYR A CA 1
ATOM 1693 C C . TYR A 1 224 ? 1.091 22.953 10.156 1 98.12 224 TYR A C 1
ATOM 1695 O O . TYR A 1 224 ? -0.025 23.469 10.062 1 98.12 224 TYR A O 1
ATOM 1703 N N . VAL A 1 225 ? 1.698 22.234 9.195 1 98.25 225 VAL A N 1
ATOM 1704 C CA . VAL A 1 225 ? 1.101 21.984 7.887 1 98.25 225 VAL A CA 1
ATOM 1705 C C . VAL A 1 225 ? -0.041 20.984 8.023 1 98.25 225 VAL A C 1
ATOM 1707 O O . VAL A 1 225 ? 0.142 19.906 8.586 1 98.25 225 VAL A O 1
ATOM 1710 N N . PRO A 1 226 ? -1.235 21.359 7.57 1 98.62 226 PRO A N 1
ATOM 1711 C CA . PRO A 1 226 ? -2.328 20.391 7.578 1 98.62 226 PRO A CA 1
ATOM 1712 C C . PRO A 1 226 ? -2.17 19.312 6.504 1 98.62 226 PRO A C 1
ATOM 1714 O O . PRO A 1 226 ? -2.865 19.344 5.484 1 98.62 226 PRO A O 1
ATOM 1717 N N . TYR A 1 227 ? -1.351 18.375 6.789 1 98.31 227 TYR A N 1
ATOM 1718 C CA . TYR A 1 227 ? -0.866 17.469 5.758 1 98.31 227 TYR A CA 1
ATOM 1719 C C . TYR A 1 227 ? -1.999 16.609 5.211 1 98.31 227 TYR A C 1
ATOM 1721 O O . TYR A 1 227 ? -2.062 16.344 4.008 1 98.31 227 TYR A O 1
ATOM 1729 N N . THR A 1 228 ? -2.881 16.016 6.113 1 98.69 228 THR A N 1
ATOM 1730 C CA . THR A 1 228 ? -4.008 15.203 5.656 1 98.69 228 THR A CA 1
ATOM 1731 C C . THR A 1 228 ? -5.262 15.531 6.461 1 98.69 228 THR A C 1
ATOM 1733 O O . THR A 1 228 ? -5.188 15.797 7.66 1 98.69 228 THR A O 1
ATOM 1736 N N . SER A 1 229 ? -6.359 15.547 5.777 1 98.88 229 SER A N 1
ATOM 1737 C CA . SER A 1 229 ? -7.672 15.805 6.359 1 98.88 229 SER A CA 1
ATOM 1738 C C . SER A 1 229 ? -8.75 14.945 5.703 1 98.88 229 SER A C 1
ATOM 1740 O O . SER A 1 229 ? -8.516 14.336 4.656 1 98.88 229 SER A O 1
ATOM 1742 N N . TYR A 1 230 ? -9.828 14.82 6.434 1 98.94 230 TYR A N 1
ATOM 1743 C CA . TYR A 1 230 ? -11.008 14.117 5.938 1 98.94 230 TYR A CA 1
ATOM 1744 C C . TYR A 1 230 ? -11.953 15.078 5.223 1 98.94 230 TYR A C 1
ATOM 1746 O O . TYR A 1 230 ? -12.227 16.172 5.723 1 98.94 230 TYR A O 1
ATOM 1754 N N . SER A 1 231 ? -12.438 14.68 4.051 1 98.94 231 SER A N 1
ATOM 1755 C CA . SER A 1 231 ? -13.305 15.539 3.25 1 98.94 231 SER A CA 1
ATOM 1756 C C . SER A 1 231 ? -14.406 14.734 2.578 1 98.94 231 SER A C 1
ATOM 1758 O O . SER A 1 231 ? -14.289 13.523 2.408 1 98.94 231 SER A O 1
ATOM 1760 N N . ALA A 1 232 ? -15.484 15.352 2.291 1 98.88 232 ALA A N 1
ATOM 1761 C CA . ALA A 1 232 ? -16.641 14.781 1.615 1 98.88 232 ALA A CA 1
ATOM 1762 C C . ALA A 1 232 ? -17.359 15.828 0.769 1 98.88 232 ALA A C 1
ATOM 1764 O O . ALA A 1 232 ? -17.156 17.031 0.95 1 98.88 232 ALA A O 1
ATOM 1765 N N . LYS A 1 233 ? -18.109 15.336 -0.158 1 98.62 233 LYS A N 1
ATOM 1766 C CA . LYS A 1 233 ? -18.922 16.266 -0.939 1 98.62 233 LYS A CA 1
ATOM 1767 C C . LYS A 1 233 ? -19.875 17.047 -0.042 1 98.62 233 LYS A C 1
ATOM 1769 O O . LYS A 1 233 ? -20.438 16.5 0.906 1 98.62 233 LYS A O 1
ATOM 1774 N N . THR A 1 234 ? -20.094 18.281 -0.414 1 98.25 234 THR A N 1
ATOM 1775 C CA . THR A 1 234 ? -21.047 19.125 0.313 1 98.25 234 THR A CA 1
ATOM 1776 C C . THR A 1 234 ? -22.422 18.469 0.35 1 98.25 234 THR A C 1
ATOM 1778 O O . THR A 1 234 ? -23.047 18.391 1.408 1 98.25 234 THR A O 1
ATOM 1781 N N . SER A 1 235 ? -22.859 17.984 -0.749 1 98.44 235 SER A N 1
ATOM 1782 C CA . SER A 1 235 ? -24.172 17.375 -0.838 1 98.44 235 SER A CA 1
ATOM 1783 C C . SER A 1 235 ? -24.281 16.156 0.061 1 98.44 235 SER A C 1
ATOM 1785 O O . SER A 1 235 ? -25.328 15.914 0.674 1 98.44 235 SER A O 1
ATOM 1787 N N . TYR A 1 236 ? -23.25 15.383 0.122 1 98.62 236 TYR A N 1
ATOM 1788 C CA . TYR A 1 236 ? -23.266 14.203 0.979 1 98.62 236 TYR A CA 1
ATOM 1789 C C . TYR A 1 236 ? -23.391 14.594 2.445 1 98.62 236 TYR A C 1
ATOM 1791 O O . TYR A 1 236 ? -24.156 13.977 3.195 1 98.62 236 TYR A O 1
ATOM 1799 N N . MET A 1 237 ? -22.688 15.594 2.859 1 98.62 237 MET A N 1
ATOM 1800 C CA . MET A 1 237 ? -22.719 16.031 4.254 1 98.62 237 MET A CA 1
ATOM 1801 C C . MET A 1 237 ? -24.094 16.594 4.609 1 98.62 237 MET A C 1
ATOM 1803 O O . MET A 1 237 ? -24.578 16.406 5.723 1 98.62 237 MET A O 1
ATOM 1807 N N . GLU A 1 238 ? -24.641 17.297 3.691 1 98.19 238 GLU A N 1
ATOM 1808 C CA . GLU A 1 238 ? -25.969 17.859 3.92 1 98.19 238 GLU A CA 1
ATOM 1809 C C . GLU A 1 238 ? -27.016 16.75 4.055 1 98.19 238 GLU A C 1
ATOM 1811 O O . GLU A 1 238 ? -27.906 16.828 4.898 1 98.19 238 GLU A O 1
ATOM 1816 N N . LYS A 1 239 ? -26.828 15.727 3.299 1 98.38 239 LYS A N 1
ATOM 1817 C CA . LYS A 1 239 ? -27.797 14.625 3.275 1 98.38 239 LYS A CA 1
ATOM 1818 C C . LYS A 1 239 ? -27.562 13.672 4.441 1 98.38 239 LYS A C 1
ATOM 1820 O O . LYS A 1 239 ? -28.5 13.016 4.906 1 98.38 239 LYS A O 1
ATOM 1825 N N . ASN A 1 240 ? -26.344 13.609 4.852 1 98.56 240 ASN A N 1
ATOM 1826 C CA . ASN A 1 240 ? -26 12.617 5.859 1 98.56 240 ASN A CA 1
ATOM 1827 C C . ASN A 1 240 ? -25.219 13.242 7.016 1 98.56 240 ASN A C 1
ATOM 1829 O O . ASN A 1 240 ? -24.141 12.773 7.367 1 98.56 240 ASN A O 1
ATOM 1833 N N . PRO A 1 241 ? -25.766 14.312 7.645 1 98.62 241 PRO A N 1
ATOM 1834 C CA . PRO A 1 241 ? -25 14.969 8.711 1 98.62 241 PRO A CA 1
ATOM 1835 C C . PRO A 1 241 ? -24.734 14.047 9.891 1 98.62 241 PRO A C 1
ATOM 1837 O O . PRO A 1 241 ? -23.688 14.156 10.539 1 98.62 241 PRO A O 1
ATOM 1840 N N . GLU A 1 242 ? -25.594 13.125 10.148 1 98.5 242 GLU A N 1
ATOM 1841 C CA . GLU A 1 242 ? -25.422 12.219 11.281 1 98.5 242 GLU A CA 1
ATOM 1842 C C . GLU A 1 242 ? -24.266 11.258 11.039 1 98.5 242 GLU A C 1
ATOM 1844 O O . GLU A 1 242 ? -23.531 10.93 11.969 1 98.5 242 GLU A O 1
ATOM 1849 N N . ILE A 1 243 ? -24.141 10.797 9.797 1 98.75 243 ILE A N 1
ATOM 1850 C CA . ILE A 1 243 ? -23.047 9.898 9.461 1 98.75 243 ILE A CA 1
ATOM 1851 C C . ILE A 1 243 ? -21.703 10.617 9.664 1 98.75 243 ILE A C 1
ATOM 1853 O O . ILE A 1 243 ? -20.781 10.07 10.273 1 98.75 243 ILE A O 1
ATOM 1857 N N . ILE A 1 244 ? -21.625 11.844 9.227 1 98.88 244 ILE A N 1
ATOM 1858 C CA . ILE A 1 244 ? -20.391 12.625 9.344 1 98.88 244 ILE A CA 1
ATOM 1859 C C . ILE A 1 244 ? -20.062 12.867 10.812 1 98.88 244 ILE A C 1
ATOM 1861 O O . ILE A 1 244 ? -18.906 12.75 11.227 1 98.88 244 ILE A O 1
ATOM 1865 N N . GLN A 1 245 ? -21.094 13.18 11.586 1 98.88 245 GLN A N 1
ATOM 1866 C CA . GLN A 1 245 ? -20.859 13.422 13.008 1 98.88 245 GLN A CA 1
ATOM 1867 C C . GLN A 1 245 ? -20.406 12.156 13.719 1 98.88 245 GLN A C 1
ATOM 1869 O O . GLN A 1 245 ? -19.453 12.18 14.5 1 98.88 245 GLN A O 1
ATOM 1874 N N . LYS A 1 246 ? -21.078 11.023 13.453 1 98.81 246 LYS A N 1
ATOM 1875 C CA . LYS A 1 246 ? -20.719 9.75 14.062 1 98.81 246 LYS A CA 1
ATOM 1876 C C . LYS A 1 246 ? -19.297 9.344 13.688 1 98.81 246 LYS A C 1
ATOM 1878 O O . LYS A 1 246 ? -18.531 8.859 14.531 1 98.81 246 LYS A O 1
ATOM 1883 N N . PHE A 1 247 ? -19 9.539 12.406 1 98.88 247 PHE A N 1
ATOM 1884 C CA . PHE A 1 247 ? -17.641 9.273 11.938 1 98.88 247 PHE A CA 1
ATOM 1885 C C . PHE A 1 247 ? -16.625 10.117 12.703 1 98.88 247 PHE A C 1
ATOM 1887 O O . PHE A 1 247 ? -15.617 9.594 13.18 1 98.88 247 PHE A O 1
ATOM 1894 N N . THR A 1 248 ? -16.875 11.383 12.812 1 98.94 248 THR A N 1
ATOM 1895 C CA . THR A 1 248 ? -15.984 12.328 13.469 1 98.94 248 THR A CA 1
ATOM 1896 C C . THR A 1 248 ? -15.852 12 14.953 1 98.94 248 THR A C 1
ATOM 1898 O O . THR A 1 248 ? -14.766 12.117 15.523 1 98.94 248 THR A O 1
ATOM 1901 N N . ASN A 1 249 ? -16.953 11.57 15.609 1 98.88 249 ASN A N 1
ATOM 1902 C CA . ASN A 1 249 ? -16.906 11.141 17 1 98.88 249 ASN A CA 1
ATOM 1903 C C . ASN A 1 249 ? -15.93 9.977 17.203 1 98.88 249 ASN A C 1
ATOM 1905 O O . ASN A 1 249 ? -15.125 9.992 18.125 1 98.88 249 ASN A O 1
ATOM 1909 N N . ALA A 1 250 ? -16.078 9 16.328 1 98.81 250 ALA A N 1
ATOM 1910 C CA . ALA A 1 250 ? -15.219 7.824 16.422 1 98.81 250 ALA A CA 1
ATOM 1911 C C . ALA A 1 250 ? -13.75 8.203 16.234 1 98.81 250 ALA A C 1
ATOM 1913 O O . ALA A 1 250 ? -12.883 7.715 16.953 1 98.81 250 ALA A O 1
ATOM 1914 N N . LEU A 1 251 ? -13.5 9.062 15.266 1 98.81 251 LEU A N 1
ATOM 1915 C CA . LEU A 1 251 ? -12.141 9.516 14.992 1 98.81 251 LEU A CA 1
ATOM 1916 C C . LEU A 1 251 ? -11.562 10.281 16.172 1 98.81 251 LEU A C 1
ATOM 1918 O O . LEU A 1 251 ? -10.383 10.141 16.5 1 98.81 251 LEU A O 1
ATOM 1922 N N . GLN A 1 252 ? -12.367 11.125 16.797 1 98.88 252 GLN A N 1
ATOM 1923 C CA . GLN A 1 252 ? -11.914 11.898 17.953 1 98.88 252 GLN A CA 1
ATOM 1924 C C . GLN A 1 252 ? -11.445 1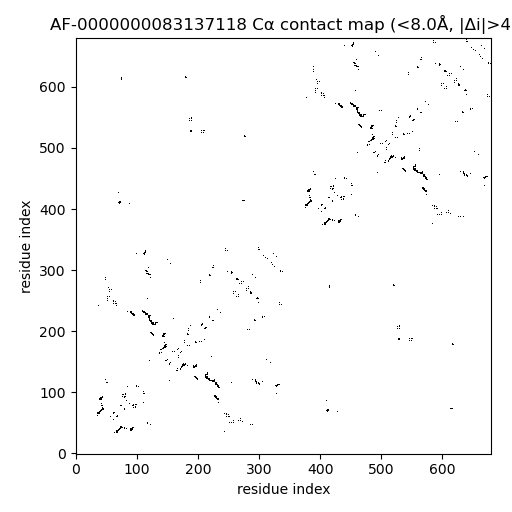0.977 19.062 1 98.88 252 GLN A C 1
ATOM 1926 O O . GLN A 1 252 ? -10.477 11.273 19.766 1 98.88 252 GLN A O 1
ATOM 1931 N N . LYS A 1 253 ? -12.109 9.859 19.25 1 98.69 253 LYS A N 1
ATOM 1932 C CA . LYS A 1 253 ? -11.672 8.898 20.25 1 98.69 253 LYS A CA 1
ATOM 1933 C C . LYS A 1 253 ? -10.297 8.328 19.891 1 98.69 253 LYS A C 1
ATOM 1935 O O . LYS A 1 253 ? -9.492 8.062 20.781 1 98.69 253 LYS A O 1
ATOM 1940 N N . GLY A 1 254 ? -10.07 8.094 18.594 1 98.75 254 GLY A N 1
ATOM 1941 C CA . GLY A 1 254 ? -8.742 7.691 18.156 1 98.75 254 GLY A CA 1
ATOM 1942 C C . GLY A 1 254 ? -7.684 8.734 18.453 1 98.75 254 GLY A C 1
ATOM 1943 O O . GLY A 1 254 ? -6.586 8.406 18.906 1 98.75 254 GLY A O 1
ATOM 1944 N N . MET A 1 255 ? -8.086 10 18.234 1 98.75 255 MET A N 1
ATOM 1945 C CA . MET A 1 255 ? -7.188 11.102 18.547 1 98.75 255 MET A CA 1
ATOM 1946 C C . MET A 1 255 ? -6.875 11.148 20.031 1 98.75 255 MET A C 1
ATOM 1948 O O . MET A 1 255 ? -5.719 11.328 20.422 1 98.75 255 MET A O 1
ATOM 1952 N N . GLU A 1 256 ? -7.84 10.992 20.859 1 98.5 256 GLU A N 1
ATOM 1953 C CA . GLU A 1 256 ? -7.676 11.008 22.312 1 98.5 256 GLU A CA 1
ATOM 1954 C C . GLU A 1 256 ? -6.793 9.859 22.781 1 98.5 256 GLU A C 1
ATOM 1956 O O . GLU A 1 256 ? -5.965 10.023 23.672 1 98.5 256 GLU A O 1
ATOM 1961 N N . TYR A 1 257 ? -7.008 8.727 22.156 1 98.62 257 TYR A N 1
ATOM 1962 C CA . TYR A 1 257 ? -6.215 7.562 22.531 1 98.62 257 TYR A CA 1
ATOM 1963 C C . TYR A 1 257 ? -4.727 7.836 22.359 1 98.62 257 TYR A C 1
ATOM 1965 O O . TYR A 1 257 ? -3.924 7.551 23.25 1 98.62 257 TYR A O 1
ATOM 1973 N N . VAL A 1 258 ? -4.332 8.406 21.156 1 98.56 258 VAL A N 1
ATOM 1974 C CA . VAL A 1 258 ? -2.91 8.586 20.891 1 98.56 258 VAL A CA 1
ATOM 1975 C C . VAL A 1 258 ? -2.344 9.68 21.781 1 98.56 258 VAL A C 1
ATOM 1977 O O . VAL A 1 258 ? -1.136 9.734 22.031 1 98.56 258 VAL A O 1
ATOM 1980 N N . GLN A 1 259 ? -3.217 10.547 22.375 1 97.88 259 GLN A N 1
ATOM 1981 C CA . GLN A 1 259 ? -2.777 11.602 23.281 1 97.88 259 GLN A CA 1
ATOM 1982 C C . GLN A 1 259 ? -2.588 11.062 24.703 1 97.88 259 GLN A C 1
ATOM 1984 O O . GLN A 1 259 ? -1.807 11.609 25.484 1 97.88 259 GLN A O 1
ATOM 1989 N N . SER A 1 260 ? -3.23 9.984 25 1 98.31 260 SER A N 1
ATOM 1990 C CA . SER A 1 260 ? -3.279 9.555 26.391 1 98.31 260 SER A CA 1
ATOM 1991 C C . SER A 1 260 ? -2.496 8.258 26.594 1 98.31 260 SER A C 1
ATOM 1993 O O . SER A 1 260 ? -2.406 7.75 27.719 1 98.31 260 SER A O 1
ATOM 1995 N N . HIS A 1 261 ? -1.974 7.66 25.578 1 98.75 261 HIS A N 1
ATOM 1996 C CA . HIS A 1 261 ? -1.249 6.398 25.672 1 98.75 261 HIS A CA 1
ATOM 1997 C C . HIS A 1 261 ? 0.185 6.547 25.188 1 98.75 261 HIS A C 1
ATOM 1999 O O . HIS A 1 261 ? 0.509 7.512 24.484 1 98.75 261 HIS A O 1
ATOM 2005 N N . THR A 1 262 ? 1.021 5.562 25.562 1 98.62 262 THR A N 1
ATOM 2006 C CA . THR A 1 262 ? 2.428 5.586 25.172 1 98.62 262 THR A CA 1
ATOM 2007 C C . THR A 1 262 ? 2.598 5.113 23.719 1 98.62 262 THR A C 1
ATOM 2009 O O . THR A 1 262 ? 1.718 4.449 23.172 1 98.62 262 THR A O 1
ATOM 2012 N N . PRO A 1 263 ? 3.717 5.453 23.062 1 98.69 263 PRO A N 1
ATOM 2013 C CA . PRO A 1 263 ? 3.996 4.934 21.734 1 98.69 263 PRO A CA 1
ATOM 2014 C C . PRO A 1 263 ? 3.93 3.41 21.656 1 98.69 263 PRO A C 1
ATOM 2016 O O . PRO A 1 263 ? 3.463 2.855 20.656 1 98.69 263 PRO A O 1
ATOM 2019 N N . GLU A 1 264 ? 4.383 2.754 22.703 1 98.75 264 GLU A N 1
ATOM 2020 C CA . GLU A 1 264 ? 4.328 1.296 22.75 1 98.75 264 GLU A CA 1
ATOM 2021 C C . GLU A 1 264 ? 2.887 0.795 22.719 1 98.75 264 GLU A C 1
ATOM 2023 O O . GLU A 1 264 ? 2.564 -0.137 21.969 1 98.75 264 GLU A O 1
ATOM 2028 N N . GLU A 1 265 ? 2.041 1.424 23.484 1 98.88 265 GLU A N 1
ATOM 2029 C CA . GLU A 1 265 ? 0.632 1.041 23.516 1 98.88 265 GLU A CA 1
ATOM 2030 C C . GLU A 1 265 ? -0.044 1.311 22.172 1 98.88 265 GLU A C 1
ATOM 2032 O O . GLU A 1 265 ? -0.819 0.484 21.688 1 98.88 265 GLU A O 1
ATOM 2037 N N . ILE A 1 266 ? 0.275 2.441 21.672 1 98.94 266 ILE A N 1
ATOM 2038 C CA . ILE A 1 266 ? -0.288 2.801 20.375 1 98.94 266 ILE A CA 1
ATOM 2039 C C . ILE A 1 266 ? 0.151 1.787 19.312 1 98.94 266 ILE A C 1
ATOM 2041 O O . ILE A 1 266 ? -0.674 1.283 18.547 1 98.94 266 ILE A O 1
ATOM 2045 N N . ALA A 1 267 ? 1.43 1.463 19.266 1 98.81 267 ALA A N 1
ATOM 2046 C CA . ALA A 1 267 ? 1.983 0.505 18.312 1 98.81 267 ALA A CA 1
ATOM 2047 C C . ALA A 1 267 ? 1.307 -0.856 18.453 1 98.81 267 ALA A C 1
ATOM 2049 O O . ALA A 1 267 ? 0.99 -1.501 17.453 1 98.81 267 ALA A O 1
ATOM 2050 N N . GLU A 1 268 ? 1.083 -1.293 19.672 1 98.62 268 GLU A N 1
ATOM 2051 C CA . GLU A 1 268 ? 0.439 -2.582 19.891 1 98.62 268 GLU A CA 1
ATOM 2052 C C . GLU A 1 268 ? -0.97 -2.607 19.312 1 98.62 268 GLU A C 1
ATOM 2054 O O . GLU A 1 268 ? -1.381 -3.604 18.719 1 98.62 268 GLU A O 1
ATOM 2059 N N . VAL A 1 269 ? -1.664 -1.545 19.469 1 98.69 269 VAL A N 1
ATOM 2060 C CA . VAL A 1 269 ? -3.051 -1.486 19.016 1 98.69 269 VAL A CA 1
ATOM 2061 C C . VAL A 1 269 ? -3.102 -1.519 17.484 1 98.69 269 VAL A C 1
ATOM 2063 O O . VAL A 1 269 ? -3.971 -2.168 16.906 1 98.69 269 VAL A O 1
ATOM 2066 N N . ILE A 1 270 ? -2.121 -0.861 16.812 1 98.44 270 ILE A N 1
ATOM 2067 C CA . ILE A 1 270 ? -2.268 -0.719 15.367 1 98.44 270 ILE A CA 1
ATOM 2068 C C . ILE A 1 270 ? -1.474 -1.813 14.656 1 98.44 270 ILE A C 1
ATOM 2070 O O . ILE A 1 270 ? -1.531 -1.937 13.438 1 98.44 270 ILE A O 1
ATOM 2074 N N . ALA A 1 271 ? -0.806 -2.662 15.383 1 96.19 271 ALA A N 1
ATOM 2075 C CA . ALA A 1 271 ? 0.084 -3.689 14.844 1 96.19 271 ALA A CA 1
ATOM 2076 C C . ALA A 1 271 ? -0.632 -4.547 13.805 1 96.19 271 ALA A C 1
ATOM 2078 O O . ALA A 1 271 ? -0.062 -4.875 12.766 1 96.19 271 ALA A O 1
ATOM 2079 N N . PRO A 1 272 ? -1.915 -4.871 13.977 1 93.38 272 PRO A N 1
ATOM 2080 C CA . PRO A 1 272 ? -2.586 -5.711 12.984 1 93.38 272 PRO A CA 1
ATOM 2081 C C . PRO A 1 272 ? -2.697 -5.039 11.617 1 93.38 272 PRO A C 1
ATOM 2083 O O . PRO A 1 272 ? -2.83 -5.719 10.594 1 93.38 272 PRO A O 1
ATOM 2086 N N . GLN A 1 273 ? -2.652 -3.688 11.594 1 94.75 273 GLN A N 1
ATOM 2087 C CA . GLN A 1 273 ? -2.729 -2.928 10.344 1 94.75 273 GLN A CA 1
ATOM 2088 C C . GLN A 1 273 ? -1.421 -3.021 9.562 1 94.75 273 GLN A C 1
ATOM 2090 O O . GLN A 1 273 ? -1.38 -2.707 8.375 1 94.75 273 GLN A O 1
ATOM 2095 N N . PHE A 1 274 ? -0.379 -3.484 10.195 1 91.44 274 PHE A N 1
ATOM 2096 C CA . PHE A 1 274 ? 0.961 -3.494 9.625 1 91.44 274 PHE A CA 1
ATOM 2097 C C . PHE A 1 274 ? 1.654 -4.824 9.891 1 91.44 274 PHE A C 1
ATOM 2099 O O . PHE A 1 274 ? 2.781 -4.855 10.391 1 91.44 274 PHE A O 1
ATOM 2106 N N . ALA A 1 275 ? 1.065 -5.844 9.477 1 81.56 275 ALA A N 1
ATOM 2107 C CA . ALA A 1 275 ? 1.433 -7.207 9.844 1 81.56 275 ALA A CA 1
ATOM 2108 C C . ALA A 1 275 ? 2.807 -7.574 9.297 1 81.56 275 ALA A C 1
ATOM 2110 O O . ALA A 1 275 ? 3.473 -8.469 9.812 1 81.56 275 ALA A O 1
ATOM 2111 N N . GLU A 1 276 ? 3.23 -6.852 8.258 1 75.75 276 GLU A N 1
ATOM 2112 C CA . GLU A 1 276 ? 4.512 -7.184 7.648 1 75.75 276 GLU A CA 1
ATOM 2113 C C . GLU A 1 276 ? 5.656 -6.406 8.289 1 75.75 276 GLU A C 1
ATOM 2115 O O . GLU A 1 276 ? 6.816 -6.566 7.914 1 75.75 276 GLU A O 1
ATOM 2120 N N . THR A 1 277 ? 5.355 -5.574 9.242 1 85.31 277 THR A N 1
ATOM 2121 C CA . THR A 1 277 ? 6.34 -4.797 9.984 1 85.31 277 THR A CA 1
ATOM 2122 C C . THR A 1 277 ? 6.414 -5.27 11.438 1 85.31 277 THR A C 1
ATOM 2124 O O . THR A 1 277 ? 5.387 -5.41 12.102 1 85.31 277 THR A O 1
ATOM 2127 N N . ASP A 1 278 ? 7.629 -5.566 11.914 1 86.38 278 ASP A N 1
ATOM 2128 C CA . ASP A 1 278 ? 7.758 -6.039 13.289 1 86.38 278 ASP A CA 1
ATOM 2129 C C . ASP A 1 278 ? 7.367 -4.941 14.281 1 86.38 278 ASP A C 1
ATOM 2131 O O . ASP A 1 278 ? 7.504 -3.754 13.992 1 86.38 278 ASP A O 1
ATOM 2135 N N . LEU A 1 279 ? 6.977 -5.348 15.453 1 93.38 279 LEU A N 1
ATOM 2136 C CA . LEU A 1 279 ? 6.402 -4.445 16.438 1 93.38 279 LEU A CA 1
ATOM 2137 C C . LEU A 1 279 ? 7.426 -3.398 16.875 1 93.38 279 LEU A C 1
ATOM 2139 O O . LEU A 1 279 ? 7.07 -2.244 17.125 1 93.38 279 LEU A O 1
ATOM 2143 N N . ASP A 1 280 ? 8.703 -3.746 16.984 1 93.25 280 ASP A N 1
ATOM 2144 C CA . ASP A 1 280 ? 9.727 -2.793 17.391 1 93.25 280 ASP A CA 1
ATOM 2145 C C . ASP A 1 280 ? 9.852 -1.654 16.375 1 93.25 280 ASP A C 1
ATOM 2147 O O . ASP A 1 280 ? 10 -0.492 16.75 1 93.25 280 ASP A O 1
ATOM 2151 N N . THR A 1 281 ? 9.805 -2.004 15.141 1 91.62 281 THR A N 1
ATOM 2152 C CA . THR A 1 281 ? 9.883 -0.998 14.086 1 91.62 281 THR A CA 1
ATOM 2153 C C . THR A 1 281 ? 8.648 -0.107 14.094 1 91.62 281 THR A C 1
ATOM 2155 O O . THR A 1 281 ? 8.75 1.116 13.984 1 91.62 281 THR A O 1
ATOM 2158 N N . VAL A 1 282 ? 7.441 -0.721 14.242 1 95.75 282 VAL A N 1
ATOM 2159 C CA . VAL A 1 282 ? 6.215 0.062 14.344 1 95.75 282 VAL A CA 1
ATOM 2160 C C . VAL A 1 282 ? 6.316 1.035 15.516 1 95.75 282 VAL A C 1
ATOM 2162 O O . VAL A 1 282 ? 5.973 2.213 15.383 1 95.75 282 VAL A O 1
ATOM 2165 N N . THR A 1 283 ? 6.824 0.551 16.609 1 98 283 THR A N 1
ATOM 2166 C CA . THR A 1 283 ? 6.953 1.37 17.812 1 98 283 THR A CA 1
ATOM 2167 C C . THR A 1 283 ? 7.891 2.547 17.562 1 98 283 THR A C 1
ATOM 2169 O O . THR A 1 283 ? 7.586 3.68 17.953 1 98 283 THR A O 1
ATOM 2172 N N . ALA A 1 284 ? 9 2.271 16.938 1 95.69 284 ALA A N 1
ATOM 2173 C CA . ALA A 1 284 ? 9.969 3.328 16.656 1 95.69 284 ALA A CA 1
ATOM 2174 C C . ALA A 1 284 ? 9.352 4.414 15.781 1 95.69 284 ALA A C 1
ATOM 2176 O O . ALA A 1 284 ? 9.57 5.605 16 1 95.69 284 ALA A O 1
ATOM 2177 N N . ILE A 1 285 ? 8.625 4.023 14.797 1 97.06 285 ILE A N 1
ATOM 2178 C CA . ILE A 1 285 ? 8.008 4.957 13.859 1 97.06 285 ILE A CA 1
ATOM 2179 C C . ILE A 1 285 ? 6.918 5.754 14.57 1 97.06 285 ILE A C 1
ATOM 2181 O O . ILE A 1 285 ? 6.84 6.977 14.43 1 97.06 285 ILE A O 1
ATOM 2185 N N . VAL A 1 286 ? 6.074 5.062 15.359 1 98.69 286 VAL A N 1
ATOM 2186 C CA . VAL A 1 286 ? 5.047 5.738 16.141 1 98.69 286 VAL A CA 1
ATOM 2187 C C . VAL A 1 286 ? 5.695 6.785 17.047 1 98.69 286 VAL A C 1
ATOM 2189 O O . VAL A 1 286 ? 5.215 7.914 17.156 1 98.69 286 VAL A O 1
ATOM 2192 N N . LYS A 1 287 ? 6.738 6.398 17.703 1 98.38 287 LYS A N 1
ATOM 2193 C CA . LYS A 1 287 ? 7.418 7.293 18.641 1 98.38 287 LYS A CA 1
ATOM 2194 C C . LYS A 1 287 ? 7.918 8.547 17.922 1 98.38 287 LYS A C 1
ATOM 2196 O O . LYS A 1 287 ? 7.816 9.656 18.469 1 98.38 287 LYS A O 1
ATOM 2201 N N . ARG A 1 288 ? 8.469 8.414 16.781 1 97.56 288 ARG A N 1
ATOM 2202 C CA . ARG A 1 288 ? 8.977 9.555 16.016 1 97.56 288 ARG A CA 1
ATOM 2203 C C . ARG A 1 288 ? 7.859 10.547 15.711 1 97.56 288 ARG A C 1
ATOM 2205 O O . ARG A 1 288 ? 8.023 11.75 15.898 1 97.56 288 ARG A O 1
ATOM 2212 N N . TYR A 1 289 ? 6.762 10.062 15.211 1 98.5 289 TYR A N 1
ATOM 2213 C CA . TYR A 1 289 ? 5.629 10.93 14.891 1 98.5 289 TYR A CA 1
ATOM 2214 C C . TYR A 1 289 ? 5.02 11.516 16.156 1 98.5 289 TYR A C 1
ATOM 2216 O O . TYR A 1 289 ? 4.578 12.664 16.172 1 98.5 289 TYR A O 1
ATOM 2224 N N . TYR A 1 290 ? 5 10.688 17.172 1 98.31 290 TYR A N 1
ATOM 2225 C CA . TYR A 1 290 ? 4.52 11.117 18.484 1 98.31 290 TYR A CA 1
ATOM 2226 C C . TYR A 1 290 ? 5.344 12.281 19 1 98.31 290 TYR A C 1
ATOM 2228 O O . TYR A 1 290 ? 4.797 13.32 19.391 1 98.31 290 TYR A O 1
ATOM 2236 N N . ASP A 1 291 ? 6.605 12.148 19 1 97.38 291 ASP A N 1
ATOM 2237 C CA . ASP A 1 291 ? 7.523 13.125 19.578 1 97.38 291 ASP A CA 1
ATOM 2238 C C . ASP A 1 291 ? 7.488 14.438 18.797 1 97.38 291 ASP A C 1
ATOM 2240 O O . ASP A 1 291 ? 7.719 15.508 19.375 1 97.38 291 ASP A O 1
ATOM 2244 N N . GLN A 1 292 ? 7.164 14.398 17.578 1 96.38 292 GLN A N 1
ATOM 2245 C CA . GLN A 1 292 ? 7.199 15.625 16.797 1 96.38 292 GLN A CA 1
ATOM 2246 C C . GLN A 1 292 ? 5.824 16.281 16.734 1 96.38 292 GLN A C 1
ATOM 2248 O O . GLN A 1 292 ? 5.629 17.266 16.016 1 96.38 292 GLN A O 1
ATOM 2253 N N . ASP A 1 293 ? 4.812 15.75 17.453 1 97.88 293 ASP A N 1
ATOM 2254 C CA . ASP A 1 293 ? 3.494 16.375 17.547 1 97.88 293 ASP A CA 1
ATOM 2255 C C . ASP A 1 293 ? 2.779 16.328 16.188 1 97.88 293 ASP A C 1
ATOM 2257 O O . ASP A 1 293 ? 2.244 17.344 15.742 1 97.88 293 ASP A O 1
ATOM 2261 N N . THR A 1 294 ? 2.83 15.156 15.562 1 98.5 294 THR A N 1
ATOM 2262 C CA . THR A 1 294 ? 2.295 14.953 14.227 1 98.5 294 THR A CA 1
ATOM 2263 C C . THR A 1 294 ? 0.768 14.953 14.242 1 98.5 294 THR A C 1
ATOM 2265 O O . THR A 1 294 ? 0.13 15.445 13.312 1 98.5 294 THR A O 1
ATOM 2268 N N . TRP A 1 295 ? 0.175 14.43 15.281 1 98.75 295 TRP A N 1
ATOM 2269 C CA . TRP A 1 295 ? -1.271 14.242 15.352 1 98.75 295 TRP A CA 1
ATOM 2270 C C . TRP A 1 295 ? -1.916 15.32 16.219 1 98.75 295 TRP A C 1
ATOM 2272 O O . TRP A 1 295 ? -1.422 15.633 17.312 1 98.75 295 TRP A O 1
ATOM 2282 N N . LYS A 1 296 ? -3.006 15.805 15.719 1 97.75 296 LYS A N 1
ATOM 2283 C CA . LYS A 1 296 ? -3.727 16.844 16.453 1 97.75 296 LYS A CA 1
ATOM 2284 C C . LYS A 1 296 ? -4.371 16.266 17.719 1 97.75 296 LYS A C 1
ATOM 2286 O O . LYS A 1 296 ? -4.594 15.055 17.812 1 97.75 296 LYS A O 1
ATOM 2291 N N . SER A 1 297 ? -4.637 17.219 18.688 1 96.31 297 SER A N 1
ATOM 2292 C CA . SER A 1 297 ? -5.375 16.812 19.875 1 96.31 297 SER A CA 1
ATO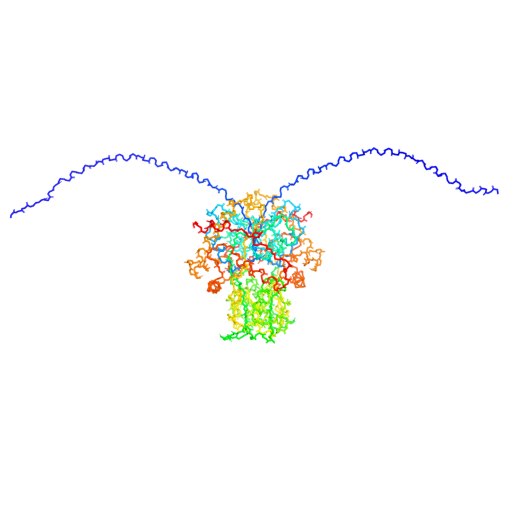M 2293 C C . SER A 1 297 ? -6.871 16.734 19.594 1 96.31 297 SER A C 1
ATOM 2295 O O . SER A 1 297 ? -7.586 15.945 20.219 1 96.31 297 SER A O 1
ATOM 2297 N N . ASN A 1 298 ? -7.324 17.625 18.75 1 97.81 298 ASN A N 1
ATOM 2298 C CA . ASN A 1 298 ? -8.688 17.562 18.25 1 97.81 298 ASN A CA 1
ATOM 2299 C C . ASN A 1 298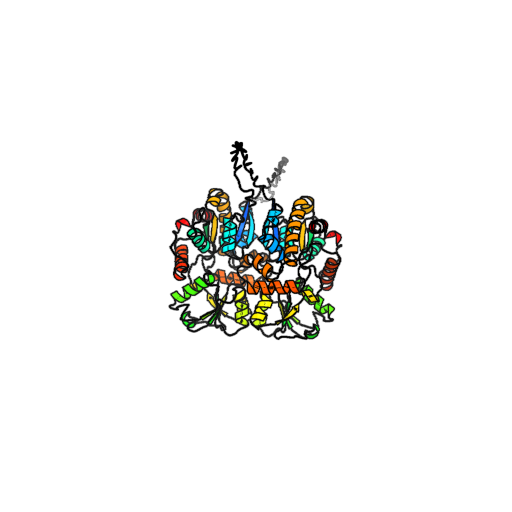 ? -8.719 17.625 16.719 1 97.81 298 ASN A C 1
ATOM 2301 O O . ASN A 1 298 ? -7.688 17.859 16.078 1 97.81 298 ASN A O 1
ATOM 2305 N N . LEU A 1 299 ? -9.883 17.5 16.156 1 98.81 299 LEU A N 1
ATOM 2306 C CA . LEU A 1 299 ? -9.984 17.328 14.711 1 98.81 299 LEU A CA 1
ATOM 2307 C C . LEU A 1 299 ? -10.297 18.656 14.023 1 98.81 299 LEU A C 1
ATOM 2309 O O . LEU A 1 299 ? -10.523 18.688 12.812 1 98.81 299 LEU A O 1
ATOM 2313 N N . ILE A 1 300 ? -10.281 19.766 14.711 1 98.81 300 ILE A N 1
ATOM 2314 C CA . ILE A 1 300 ? -10.695 21.062 14.172 1 98.81 300 ILE A CA 1
ATOM 2315 C C . ILE A 1 300 ? -9.633 21.562 13.195 1 98.81 300 ILE A C 1
ATOM 2317 O O . ILE A 1 300 ? -8.469 21.75 13.562 1 98.81 300 ILE A O 1
ATOM 2321 N N . PHE A 1 301 ? -10.031 21.688 11.945 1 98.81 301 PHE A N 1
ATOM 2322 C CA . PHE A 1 301 ? -9.164 22.25 10.914 1 98.81 301 PHE A CA 1
ATOM 2323 C C . PHE A 1 301 ? -9.094 23.766 11.023 1 98.81 301 PHE A C 1
ATOM 2325 O O . PHE A 1 301 ? -10.008 24.469 10.594 1 98.81 301 PHE A O 1
ATOM 2332 N N . GLU A 1 302 ? -7.977 24.281 11.508 1 98.44 302 GLU A N 1
ATOM 2333 C CA . GLU A 1 302 ? -7.852 25.703 11.836 1 98.44 302 GLU A CA 1
ATOM 2334 C C . GLU A 1 302 ? -7.547 26.531 10.602 1 98.44 302 GLU A C 1
ATOM 2336 O O . GLU A 1 302 ? -6.855 26.078 9.688 1 98.44 302 GLU A O 1
ATOM 2341 N N . LYS A 1 303 ? -7.992 27.75 10.633 1 98.38 303 LYS A N 1
ATOM 2342 C CA . LYS A 1 303 ? -7.793 28.672 9.523 1 98.38 303 LYS A CA 1
ATOM 2343 C C . LYS A 1 303 ? -6.309 28.938 9.281 1 98.38 303 LYS A C 1
ATOM 2345 O O . LYS A 1 303 ? -5.859 28.984 8.133 1 98.38 303 LYS A O 1
ATOM 2350 N N . GLU A 1 304 ? -5.52 29.078 10.336 1 98.19 304 GLU A N 1
ATOM 2351 C CA . GLU A 1 304 ? -4.09 29.359 10.203 1 98.19 304 GLU A CA 1
ATOM 2352 C C . GLU A 1 304 ? -3.381 28.234 9.461 1 98.19 304 GLU A C 1
ATOM 2354 O O . GLU A 1 304 ? -2.469 28.484 8.664 1 98.19 304 GLU A O 1
ATOM 2359 N N . SER A 1 305 ? -3.77 27.016 9.766 1 98.19 305 SER A N 1
ATOM 2360 C CA . SER A 1 305 ? -3.18 25.875 9.078 1 98.19 305 SER A CA 1
ATOM 2361 C C . SER A 1 305 ? -3.533 25.875 7.594 1 98.19 305 SER A C 1
ATOM 2363 O O . SER A 1 305 ? -2.697 25.547 6.75 1 98.19 305 SER A O 1
ATOM 2365 N N . PHE A 1 306 ? -4.766 26.234 7.266 1 98.5 306 PHE A N 1
ATOM 2366 C CA . PHE A 1 306 ? -5.203 26.312 5.875 1 98.5 306 PHE A CA 1
ATOM 2367 C C . PHE A 1 306 ? -4.438 27.391 5.129 1 98.5 306 PHE A C 1
ATOM 2369 O O . PHE A 1 306 ? -4.059 27.203 3.971 1 98.5 306 PHE A O 1
ATOM 2376 N N . GLU A 1 307 ? -4.219 28.484 5.777 1 97.75 307 GLU A N 1
ATOM 2377 C CA . GLU A 1 307 ? -3.461 29.578 5.176 1 97.75 307 GLU A CA 1
ATOM 2378 C C . GLU A 1 307 ? -2.016 29.172 4.914 1 97.75 307 GLU A C 1
ATOM 2380 O O . GLU A 1 307 ? -1.434 29.547 3.893 1 97.75 307 GLU A O 1
ATOM 2385 N N . LEU A 1 308 ? -1.457 28.406 5.84 1 98 308 LEU A N 1
ATOM 2386 C CA . LEU A 1 308 ? -0.111 27.891 5.609 1 98 308 LEU A CA 1
ATOM 2387 C C . LEU A 1 308 ? -0.078 26.984 4.391 1 98 308 LEU A C 1
ATOM 2389 O O . LEU A 1 308 ? 0.864 27.031 3.596 1 98 308 LEU A O 1
ATOM 2393 N N . LEU A 1 309 ? -1.082 26.125 4.25 1 98.19 309 LEU A N 1
ATOM 2394 C CA . LEU A 1 309 ? -1.198 25.297 3.061 1 98.19 309 LEU A CA 1
ATOM 2395 C C . LEU A 1 309 ? -1.219 26.141 1.796 1 98.19 309 LEU A C 1
ATOM 2397 O O . LEU A 1 309 ? -0.502 25.859 0.834 1 98.19 309 LEU A O 1
ATOM 2401 N N . GLU A 1 310 ? -1.973 27.172 1.816 1 97.56 310 GLU A N 1
ATOM 2402 C CA . GLU A 1 310 ? -2.068 28.031 0.644 1 97.56 310 GLU A CA 1
ATOM 2403 C C . GLU A 1 310 ? -0.745 28.75 0.372 1 97.56 310 GLU A C 1
ATOM 2405 O O . GLU A 1 310 ? -0.37 28.953 -0.784 1 97.56 310 GLU A O 1
ATOM 2410 N N . ASP A 1 311 ? -0.037 29.156 1.458 1 97.19 311 ASP A N 1
ATOM 2411 C CA . ASP A 1 311 ? 1.295 29.734 1.289 1 97.19 311 ASP A CA 1
ATOM 2412 C C . ASP A 1 311 ? 2.213 28.766 0.537 1 97.19 311 ASP A C 1
ATOM 2414 O O . ASP A 1 311 ? 2.922 29.172 -0.386 1 97.19 311 ASP A O 1
ATOM 2418 N N . ILE A 1 312 ? 2.164 27.562 0.917 1 97.44 312 ILE A N 1
ATOM 2419 C CA . ILE A 1 312 ? 3.023 26.531 0.328 1 97.44 312 ILE A CA 1
ATOM 2420 C C . ILE A 1 312 ? 2.648 26.328 -1.138 1 97.44 312 ILE A C 1
ATOM 2422 O O . ILE A 1 312 ? 3.523 26.266 -2.004 1 97.44 312 ILE A O 1
ATOM 2426 N N . LEU A 1 313 ? 1.345 26.234 -1.412 1 96.75 313 LEU A N 1
ATOM 2427 C CA . LEU A 1 313 ? 0.878 26.047 -2.783 1 96.75 313 LEU A CA 1
ATOM 2428 C C . LEU A 1 313 ? 1.248 27.25 -3.645 1 96.75 313 LEU A C 1
ATOM 2430 O O . LEU A 1 313 ? 1.681 27.094 -4.789 1 96.75 313 LEU A O 1
ATOM 2434 N N . GLU A 1 314 ? 1.068 28.422 -3.088 1 95.06 314 GLU A N 1
ATOM 2435 C CA . GLU A 1 314 ? 1.388 29.641 -3.803 1 95.06 314 GLU A CA 1
ATOM 2436 C C . GLU A 1 314 ? 2.883 29.75 -4.094 1 95.06 314 GLU A C 1
ATOM 2438 O O . GLU A 1 314 ? 3.283 30.062 -5.215 1 95.06 314 GLU A O 1
ATOM 2443 N N . ASP A 1 315 ? 3.676 29.438 -3.109 1 93.06 315 ASP A N 1
ATOM 2444 C CA . ASP A 1 315 ? 5.129 29.469 -3.252 1 93.06 315 ASP A CA 1
ATOM 2445 C C . ASP A 1 315 ? 5.598 28.484 -4.332 1 93.06 315 ASP A C 1
ATOM 2447 O O . ASP A 1 315 ? 6.613 28.734 -4.988 1 93.06 315 ASP A O 1
ATOM 2451 N N . SER A 1 316 ? 4.875 27.422 -4.488 1 93.38 316 SER A N 1
ATOM 2452 C CA . SER A 1 316 ? 5.25 26.375 -5.438 1 93.38 316 SER A CA 1
ATOM 2453 C C . SER A 1 316 ? 4.711 26.688 -6.832 1 93.38 316 SER A C 1
ATOM 2455 O O . SER A 1 316 ? 5.027 25.984 -7.793 1 93.38 316 SER A O 1
ATOM 2457 N N . GLY A 1 317 ? 3.84 27.656 -6.973 1 91.5 317 GLY A N 1
ATOM 2458 C CA . GLY A 1 317 ? 3.254 28.016 -8.25 1 91.5 317 GLY A CA 1
ATOM 2459 C C . GLY A 1 317 ? 2.047 27.172 -8.617 1 91.5 317 GLY A C 1
ATOM 2460 O O . GLY A 1 317 ? 1.626 27.156 -9.773 1 91.5 317 GLY A O 1
ATOM 2461 N N . GLU A 1 318 ? 1.534 26.531 -7.625 1 88.88 318 GLU A N 1
ATOM 2462 C CA . GLU A 1 318 ? 0.431 25.609 -7.891 1 88.88 318 GLU A CA 1
ATOM 2463 C C . GLU A 1 318 ? -0.917 26.266 -7.613 1 88.88 318 GLU A C 1
ATOM 2465 O O . GLU A 1 318 ? -1.967 25.656 -7.816 1 88.88 318 GLU A O 1
ATOM 2470 N N . LEU A 1 319 ? -0.897 27.484 -7.125 1 88.88 319 LEU A N 1
ATOM 2471 C CA . LEU A 1 319 ? -2.125 28.188 -6.766 1 88.88 319 LEU A CA 1
ATOM 2472 C C . LEU A 1 319 ? -2.279 29.469 -7.586 1 88.88 319 LEU A C 1
ATOM 2474 O O . LEU A 1 319 ? -1.444 30.375 -7.496 1 88.88 319 LEU A O 1
ATOM 2478 N N . SER A 1 320 ? -3.309 29.562 -8.398 1 85.5 320 SER A N 1
ATOM 2479 C CA . SER A 1 320 ? -3.555 30.75 -9.195 1 85.5 320 SER A CA 1
ATOM 2480 C C . SER A 1 320 ? -4.266 31.828 -8.375 1 85.5 320 SER A C 1
ATOM 2482 O O . SER A 1 320 ? -3.932 33 -8.477 1 85.5 320 SER A O 1
ATOM 2484 N N . GLU A 1 321 ? -5.219 31.391 -7.621 1 91.75 321 GLU A N 1
ATOM 2485 C CA . GLU A 1 321 ? -5.98 32.281 -6.734 1 91.75 321 GLU A CA 1
ATOM 2486 C C . GLU A 1 321 ? -6.285 31.578 -5.406 1 91.75 321 GLU A C 1
ATOM 2488 O O . GLU A 1 321 ? -6.609 30.391 -5.379 1 91.75 321 GLU A O 1
ATOM 2493 N N . ARG A 1 322 ? -6.102 32.344 -4.391 1 95 322 ARG A N 1
ATOM 2494 C CA . ARG A 1 322 ? -6.398 31.781 -3.074 1 95 322 ARG A CA 1
ATOM 2495 C C . ARG A 1 322 ? -7.891 31.5 -2.922 1 95 322 ARG A C 1
ATOM 2497 O O . ARG A 1 322 ? -8.719 32.188 -3.496 1 95 322 ARG A O 1
ATOM 2504 N N . VAL A 1 323 ? -8.164 30.469 -2.234 1 95.81 323 VAL A N 1
ATOM 2505 C CA . VAL A 1 323 ? -9.539 30.062 -1.938 1 95.81 323 VAL A CA 1
ATOM 2506 C C . VAL A 1 323 ? -9.859 30.359 -0.475 1 95.81 323 VAL A C 1
ATOM 2508 O O . VAL A 1 323 ? -9.008 30.188 0.401 1 95.81 323 VAL A O 1
ATOM 2511 N N . SER A 1 324 ? -11.039 30.828 -0.275 1 96.44 324 SER A N 1
ATOM 2512 C CA . SER A 1 324 ? -11.43 31.156 1.094 1 96.44 324 SER A CA 1
ATOM 2513 C C . SER A 1 324 ? -11.555 29.891 1.943 1 96.44 324 SER A C 1
ATOM 2515 O O . SER A 1 324 ? -12.047 28.875 1.472 1 96.44 324 SER A O 1
ATOM 2517 N N . TYR A 1 325 ? -11.094 30.031 3.176 1 98.19 325 TYR A N 1
ATOM 2518 C CA . TYR A 1 325 ? -11.18 28.953 4.168 1 98.19 325 TYR A CA 1
ATOM 2519 C C . TYR A 1 325 ? -12.602 28.438 4.293 1 98.19 325 TYR A C 1
ATOM 2521 O O . TYR A 1 325 ? -12.828 27.234 4.297 1 98.19 325 TYR A O 1
ATOM 2529 N N . GLU A 1 326 ? -13.602 29.266 4.289 1 97.75 326 GLU A N 1
ATOM 2530 C CA . GLU A 1 326 ? -15 28.922 4.531 1 97.75 326 GLU A CA 1
ATOM 2531 C C . GLU A 1 326 ? -15.578 28.109 3.375 1 97.75 326 GLU A C 1
ATOM 2533 O O . GLU A 1 326 ? -16.562 27.391 3.545 1 97.75 326 GLU A O 1
ATOM 2538 N N . ASN A 1 327 ? -14.922 28.188 2.242 1 97 327 ASN A N 1
ATOM 2539 C CA . ASN A 1 327 ? -15.406 27.453 1.081 1 97 327 ASN A CA 1
ATOM 2540 C C . ASN A 1 327 ? -15.008 25.984 1.143 1 97 327 ASN A C 1
ATOM 2542 O O . ASN A 1 327 ? -15.656 25.125 0.533 1 97 327 ASN A O 1
ATOM 2546 N N . LEU A 1 328 ? -13.938 25.75 1.939 1 98.5 328 LEU A N 1
ATOM 2547 C CA . LEU A 1 328 ? -13.375 24.406 1.796 1 98.5 328 LEU A CA 1
ATOM 2548 C C . LEU A 1 328 ? -13.227 23.734 3.156 1 98.5 328 LEU A C 1
ATOM 2550 O O . LEU A 1 328 ? -12.734 22.609 3.242 1 98.5 328 LEU A O 1
ATOM 2554 N N . VAL A 1 329 ? -13.688 24.391 4.211 1 98.81 329 VAL A N 1
ATOM 2555 C CA . VAL A 1 329 ? -13.547 23.812 5.539 1 98.81 329 VAL A CA 1
ATOM 2556 C C . VAL A 1 329 ? -14.82 24.062 6.348 1 98.81 329 VAL A C 1
ATOM 2558 O O . VAL A 1 329 ? -15.367 25.156 6.328 1 98.81 329 VAL A O 1
ATOM 2561 N N . THR A 1 330 ? -15.328 23.078 6.906 1 98.81 330 THR A N 1
ATOM 2562 C CA . THR A 1 330 ? -16.297 23.219 7.98 1 98.81 330 THR A CA 1
ATOM 2563 C C . THR A 1 330 ? -15.766 22.609 9.273 1 98.81 330 THR A C 1
ATOM 2565 O O . THR A 1 330 ? -15.086 21.578 9.25 1 98.81 330 THR A O 1
ATOM 2568 N N . THR A 1 331 ? -16.047 23.297 10.406 1 98.69 331 THR A N 1
ATOM 2569 C CA . THR A 1 331 ? -15.523 22.812 11.688 1 98.69 331 THR A CA 1
ATOM 2570 C C . THR A 1 331 ? -16.656 22.297 12.57 1 98.69 331 THR A C 1
ATOM 2572 O O . THR A 1 331 ? -16.422 21.875 13.703 1 98.69 331 THR A O 1
ATOM 2575 N N . LYS A 1 332 ? -17.797 22.297 12.023 1 98.25 332 LYS A N 1
ATOM 2576 C CA . LYS A 1 332 ? -19.016 21.953 12.781 1 98.25 332 LYS A CA 1
ATOM 2577 C C . LYS A 1 332 ? -18.891 20.594 13.445 1 98.25 332 LYS A C 1
ATOM 2579 O O . LYS A 1 332 ? -19.094 20.453 14.648 1 98.25 332 LYS A O 1
ATOM 2584 N N . TYR A 1 333 ? -18.5 19.625 12.75 1 98.81 333 TYR A N 1
ATOM 2585 C CA . TYR A 1 333 ? -18.5 18.234 13.211 1 98.81 333 TYR A CA 1
ATOM 2586 C C . TYR A 1 333 ? -17.359 17.984 14.188 1 98.81 333 TYR A C 1
ATOM 2588 O O . TYR A 1 333 ? -17.531 17.281 15.188 1 98.81 333 TYR A O 1
ATOM 2596 N N . ALA A 1 334 ? -16.25 18.578 13.891 1 98.88 334 ALA A N 1
ATOM 2597 C CA . ALA A 1 334 ? -15.086 18.422 14.766 1 98.88 334 ALA A CA 1
ATOM 2598 C C . ALA A 1 334 ? -15.305 19.125 16.094 1 98.88 334 ALA A C 1
ATOM 2600 O O . ALA A 1 334 ? -14.906 18.625 17.141 1 98.88 334 ALA A O 1
ATOM 2601 N N . GLN A 1 335 ? -15.914 20.328 16.078 1 98.62 335 GLN A N 1
ATOM 2602 C CA . GLN A 1 335 ? -16.203 21.047 17.312 1 98.62 335 GLN A CA 1
ATOM 2603 C C . GLN A 1 335 ? -17.156 20.25 18.203 1 98.62 335 GLN A C 1
ATOM 2605 O O . GLN A 1 335 ? -16.938 20.156 19.422 1 98.62 335 GLN A O 1
ATOM 2610 N N . GLU A 1 336 ? -18.141 19.719 17.578 1 98.44 336 GLU A N 1
ATOM 2611 C CA . GLU A 1 336 ? -19.094 18.922 18.344 1 98.44 336 GLU A CA 1
ATOM 2612 C C . GLU A 1 336 ? -18.422 17.672 18.922 1 98.44 336 GLU A C 1
ATOM 2614 O O . GLU A 1 336 ? -18.703 17.281 20.062 1 98.44 336 GLU A O 1
ATOM 2619 N N . ALA A 1 337 ? -17.594 17.031 18.156 1 98.56 337 ALA A N 1
ATOM 2620 C CA . ALA A 1 337 ? -16.906 15.82 18.609 1 98.56 337 ALA A CA 1
ATOM 2621 C C . ALA A 1 337 ? -15.984 16.141 19.781 1 98.56 337 ALA A C 1
ATOM 2623 O O . ALA A 1 337 ? -15.812 15.305 20.688 1 98.56 337 ALA A O 1
ATOM 2624 N N . ALA A 1 338 ? -15.391 17.297 19.766 1 96.38 338 ALA A N 1
ATOM 2625 C CA . ALA A 1 338 ? -14.43 17.688 20.797 1 96.38 338 ALA A CA 1
ATOM 2626 C C . ALA A 1 338 ? -15.125 17.953 22.125 1 96.38 338 ALA A C 1
ATOM 2628 O O . ALA A 1 338 ? -14.492 17.906 23.188 1 96.38 338 ALA A O 1
ATOM 2629 N N . GLU A 1 339 ? -16.359 18.25 22.141 1 92 339 GLU A N 1
ATOM 2630 C CA . GLU A 1 339 ? -17.125 18.578 23.344 1 92 339 GLU A CA 1
ATOM 2631 C C . GLU A 1 339 ? -17.641 17.312 24.016 1 92 339 GLU A C 1
ATOM 2633 O O . GLU A 1 339 ? -18.062 17.344 25.188 1 92 339 GLU A O 1
ATOM 2638 N N . LYS A 1 340 ? -17.609 16.203 23.375 1 80.12 340 LYS A N 1
ATOM 2639 C CA . LYS A 1 340 ? -18.125 14.953 23.922 1 80.12 340 LYS A CA 1
ATOM 2640 C C . LYS A 1 340 ? -17.062 14.242 24.75 1 80.12 340 LYS A C 1
ATOM 2642 O O . LYS A 1 340 ? -15.883 14.242 24.391 1 80.12 340 LYS A O 1
ATOM 2647 N N . MET B 1 1 ? -26.641 5.973 -91.562 1 21.88 1 MET B N 1
ATOM 2648 C CA . MET B 1 1 ? -28.078 5.902 -91.375 1 21.88 1 MET B CA 1
ATOM 2649 C C . MET B 1 1 ? -28.375 5.785 -89.875 1 21.88 1 MET B C 1
ATOM 2651 O O . MET B 1 1 ? -29.531 5.531 -89.5 1 21.88 1 MET B O 1
ATOM 2655 N N . LYS B 1 2 ? -27.422 5.715 -89.125 1 23.47 2 LYS B N 1
ATOM 2656 C CA . LYS B 1 2 ? -26.719 5.211 -87.938 1 23.47 2 LYS B CA 1
ATOM 2657 C C . LYS B 1 2 ? -27.031 6.051 -86.75 1 23.47 2 LYS B C 1
ATOM 2659 O O . LYS B 1 2 ? -26.172 6.258 -85.875 1 23.47 2 LYS B O 1
ATOM 2664 N N . ASN B 1 3 ? -28.281 6.867 -86.812 1 25.19 3 ASN B N 1
ATOM 2665 C CA . ASN B 1 3 ? -28.594 8.086 -86.062 1 25.19 3 ASN B CA 1
ATOM 2666 C C . ASN B 1 3 ? -28.75 7.801 -84.625 1 25.19 3 ASN B C 1
ATOM 2668 O O . ASN B 1 3 ? -29.562 6.961 -84.188 1 25.19 3 ASN B O 1
ATOM 2672 N N . LYS B 1 4 ? -27.875 8.383 -83.688 1 24.09 4 LYS B N 1
ATOM 2673 C CA . LYS B 1 4 ? -27.109 8.297 -82.438 1 24.09 4 LYS B CA 1
ATOM 2674 C C . LYS B 1 4 ? -28.031 8.336 -81.25 1 24.09 4 LYS B C 1
ATOM 2676 O O . LYS B 1 4 ? -29.188 8.742 -81.312 1 24.09 4 LYS B O 1
ATOM 2681 N N . LYS B 1 5 ? -27.625 8.594 -80 1 23.17 5 LYS B N 1
ATOM 2682 C CA . LYS B 1 5 ? -27.188 8.094 -78.688 1 23.17 5 LYS B CA 1
ATOM 2683 C C . LYS B 1 5 ? -28.062 8.664 -77.562 1 23.17 5 LYS B C 1
ATOM 2685 O O . LYS B 1 5 ? -28.375 7.969 -76.562 1 23.17 5 LYS B O 1
ATOM 2690 N N . TRP B 1 6 ? -28.406 9.984 -77.5 1 22.59 6 TRP B N 1
ATOM 2691 C CA . TRP B 1 6 ? -28.109 10.75 -76.25 1 22.59 6 TRP B CA 1
ATOM 2692 C C . TRP B 1 6 ? -29.25 10.664 -75.25 1 22.59 6 TRP B C 1
ATOM 2694 O O . TRP B 1 6 ? -29.031 10.68 -74.062 1 22.59 6 TRP B O 1
ATOM 2704 N N . ILE B 1 7 ? -30.453 11.062 -75.75 1 28.3 7 ILE B N 1
ATOM 2705 C CA . ILE B 1 7 ? -31.281 11.938 -74.938 1 28.3 7 ILE B CA 1
ATOM 2706 C C . ILE B 1 7 ? -31.922 11.125 -73.812 1 28.3 7 ILE B C 1
ATOM 2708 O O . ILE B 1 7 ? -32.781 10.266 -74.062 1 28.3 7 ILE B O 1
ATOM 2712 N N . ALA B 1 8 ? -31.047 10.742 -72.812 1 25.19 8 ALA B N 1
ATOM 2713 C CA . ALA B 1 8 ? -31.156 9.938 -71.625 1 25.19 8 ALA B CA 1
ATOM 2714 C C . ALA B 1 8 ? -32.281 10.438 -70.75 1 25.19 8 ALA B C 1
ATOM 2716 O O . ALA B 1 8 ? -32.438 11.641 -70.5 1 25.19 8 ALA B O 1
ATOM 2717 N N . LEU B 1 9 ? -33.375 9.664 -70.812 1 25.16 9 LEU B N 1
ATOM 2718 C CA . LEU B 1 9 ? -34.688 9.594 -70.125 1 25.16 9 LEU B CA 1
ATOM 2719 C C . LEU B 1 9 ? -34.562 9.875 -68.625 1 25.16 9 LEU B C 1
ATOM 2721 O O . LEU B 1 9 ? -34.062 9.031 -67.875 1 25.16 9 LEU B O 1
ATOM 2725 N N . ALA B 1 10 ? -34.062 11.133 -68.312 1 26.2 10 ALA B N 1
ATOM 2726 C CA . ALA B 1 10 ? -33.812 11.648 -67 1 26.2 10 ALA B CA 1
ATOM 2727 C C . ALA B 1 10 ? -35.094 11.648 -66.125 1 26.2 10 ALA B C 1
ATOM 2729 O O . ALA B 1 10 ? -35.094 12.141 -65 1 26.2 10 ALA B O 1
ATOM 2730 N N . ALA B 1 11 ? -36.156 11.203 -66.75 1 24.81 11 ALA B N 1
ATOM 2731 C CA . ALA B 1 11 ? -37.344 11.664 -66 1 24.81 11 ALA B CA 1
ATOM 2732 C C . ALA B 1 11 ? -37.25 11.297 -64.5 1 24.81 11 ALA B C 1
ATOM 2734 O O . ALA B 1 11 ? -37.125 10.125 -64.188 1 24.81 11 ALA B O 1
ATOM 2735 N N . ALA B 1 12 ? -36.688 12.227 -63.719 1 26.5 12 ALA B N 1
ATOM 2736 C CA . ALA B 1 12 ? -36.5 12.422 -62.281 1 26.5 12 ALA B CA 1
ATOM 2737 C C . ALA B 1 12 ? -37.781 12.266 -61.531 1 26.5 12 ALA B C 1
ATOM 2739 O O . ALA B 1 12 ? -38.688 13.117 -61.625 1 26.5 12 ALA B O 1
ATOM 2740 N N . VAL B 1 13 ? -38.469 11.109 -61.719 1 27.72 13 VAL B N 1
ATOM 2741 C CA . VAL B 1 13 ? -39.688 10.914 -60.969 1 27.72 13 VAL B CA 1
ATOM 2742 C C . VAL B 1 13 ? -39.469 11.297 -59.5 1 27.72 13 VAL B C 1
ATOM 2744 O O . VAL B 1 13 ? -38.594 10.758 -58.844 1 27.72 13 VAL B O 1
ATOM 2747 N N . VAL B 1 14 ? -39.75 12.57 -59.219 1 29.72 14 VAL B N 1
ATOM 2748 C CA . VAL B 1 14 ? -39.812 13.273 -57.938 1 29.72 14 VAL B CA 1
ATOM 2749 C C . VAL B 1 14 ? -40.688 12.484 -56.969 1 29.72 14 VAL B C 1
ATOM 2751 O O . VAL B 1 14 ? -41.906 12.445 -57.125 1 29.72 14 VAL B O 1
ATOM 2754 N N . LEU B 1 15 ? -40.531 11.148 -56.969 1 28.31 15 LEU B N 1
ATOM 2755 C CA . LEU B 1 15 ? -41.438 10.492 -56.062 1 28.31 15 LEU B CA 1
ATOM 2756 C C . LEU B 1 15 ? -41.406 11.172 -54.688 1 28.31 15 LEU B C 1
ATOM 2758 O O . LEU B 1 15 ? -40.312 11.359 -54.125 1 28.31 15 LEU B O 1
ATOM 2762 N N . SER B 1 16 ? -42.312 12.109 -54.469 1 28.83 16 SER B N 1
ATOM 2763 C CA . SER B 1 16 ? -42.719 12.789 -53.25 1 28.83 16 SER B CA 1
ATOM 2764 C C . SER B 1 16 ? -42.812 11.812 -52.062 1 28.83 16 SER B C 1
ATOM 2766 O O . SER B 1 16 ? -43.75 11 -52.031 1 28.83 16 SER B O 1
ATOM 2768 N N . VAL B 1 17 ? -41.844 11.008 -51.844 1 29.95 17 VAL B N 1
ATOM 2769 C CA . VAL B 1 17 ? -42 10.148 -50.688 1 29.95 17 VAL B CA 1
ATOM 2770 C C . VAL B 1 17 ? -42.406 11 -49.469 1 29.95 17 VAL B C 1
ATOM 2772 O O . VAL B 1 17 ? -41.656 11.922 -49.094 1 29.95 17 VAL B O 1
ATOM 2775 N N . THR B 1 18 ? -43.688 11.297 -49.312 1 29.66 18 THR B N 1
ATOM 2776 C CA . THR B 1 18 ? -44.281 11.812 -48.094 1 29.66 18 THR B CA 1
ATOM 2777 C C . THR B 1 18 ? -43.625 11.203 -46.875 1 29.66 18 THR B C 1
ATOM 2779 O O . THR B 1 18 ? -43.531 9.984 -46.719 1 29.66 18 THR B O 1
ATOM 2782 N N . ALA B 1 19 ? -42.594 11.883 -46.438 1 30.19 19 ALA B N 1
ATOM 2783 C CA . ALA B 1 19 ? -41.875 11.664 -45.188 1 30.19 19 ALA B CA 1
ATOM 2784 C C . ALA B 1 19 ? -42.844 11.445 -44.031 1 30.19 19 ALA B C 1
ATOM 2786 O O . ALA B 1 19 ? -43.562 12.375 -43.594 1 30.19 19 ALA B O 1
ATOM 2787 N N . LEU B 1 20 ? -43.625 10.344 -44.062 1 32.31 20 LEU B N 1
ATOM 2788 C CA . LEU B 1 20 ? -44.344 10.094 -42.812 1 32.31 20 LEU B CA 1
ATOM 2789 C C . LEU B 1 20 ? -43.438 10.375 -41.625 1 32.31 20 LEU B C 1
ATOM 2791 O O . LEU B 1 20 ? -42.281 10.008 -41.625 1 32.31 20 LEU B O 1
ATOM 2795 N N . PRO B 1 21 ? -43.844 11.453 -40.906 1 32.66 21 PRO B N 1
ATOM 2796 C CA . PRO B 1 21 ? -43.094 11.727 -39.656 1 32.66 21 PRO B CA 1
ATOM 2797 C C . PRO B 1 21 ? -42.875 10.477 -38.812 1 32.66 21 PRO B C 1
ATOM 2799 O O . PRO B 1 21 ? -43.812 9.797 -38.438 1 32.66 21 PRO B O 1
ATOM 2802 N N . LEU B 1 22 ? -42.031 9.562 -39.312 1 31.19 22 LEU B N 1
ATOM 2803 C CA . LEU B 1 22 ? -41.719 8.531 -38.312 1 31.19 22 LEU B CA 1
ATOM 2804 C C . LEU B 1 22 ? -41.531 9.156 -36.938 1 31.19 22 LEU B C 1
ATOM 2806 O O . LEU B 1 22 ? -40.594 9.961 -36.75 1 31.19 22 LEU B O 1
ATOM 2810 N N . GLY B 1 23 ? -42.625 9.547 -36.375 1 30.38 23 GLY B N 1
ATOM 2811 C CA . GLY B 1 23 ? -42.531 9.766 -34.938 1 30.38 23 GLY B CA 1
ATOM 2812 C C . GLY B 1 23 ? -41.562 8.82 -34.281 1 30.38 23 GLY B C 1
ATOM 2813 O O . GLY B 1 23 ? -41.781 7.613 -34.219 1 30.38 23 GLY B O 1
ATOM 2814 N N . VAL B 1 24 ? -40.344 9.008 -34.594 1 29.44 24 VAL B N 1
ATOM 2815 C CA . VAL B 1 24 ? -39.344 8.367 -33.75 1 29.44 24 VAL B CA 1
ATOM 2816 C C . VAL B 1 24 ? -39.781 8.508 -32.281 1 29.44 24 VAL B C 1
ATOM 2818 O O . VAL B 1 24 ? -39.781 9.617 -31.734 1 29.44 24 VAL B O 1
ATOM 2821 N N . PHE B 1 25 ? -40.906 7.785 -31.953 1 30.84 25 PHE B N 1
ATOM 2822 C CA . PHE B 1 25 ? -40.938 7.566 -30.5 1 30.84 25 PHE B CA 1
ATOM 2823 C C . PHE B 1 25 ? -39.531 7.371 -29.938 1 30.84 25 PHE B C 1
ATOM 2825 O O . PHE B 1 25 ? -38.875 6.387 -30.25 1 30.84 25 PHE B O 1
ATOM 2832 N N . ALA B 1 26 ? -38.812 8.352 -29.875 1 28.86 26 ALA B N 1
ATOM 2833 C CA . ALA B 1 26 ? -37.719 8.234 -28.938 1 28.86 26 ALA B CA 1
ATOM 2834 C C . ALA B 1 26 ? -38.125 7.449 -27.688 1 28.86 26 ALA B C 1
ATOM 2836 O O . ALA B 1 26 ? -38.906 7.941 -26.875 1 28.86 26 ALA B O 1
ATOM 2837 N N . ALA B 1 27 ? -38.469 6.23 -27.797 1 28.17 27 ALA B N 1
ATOM 2838 C CA . ALA B 1 27 ? -38.5 5.512 -26.531 1 28.17 27 ALA B CA 1
ATOM 2839 C C . ALA B 1 27 ? -37.531 6.133 -25.531 1 28.17 27 ALA B C 1
ATOM 2841 O O . ALA B 1 27 ? -36.312 6.227 -25.781 1 28.17 27 ALA B O 1
ATOM 2842 N N . LYS B 1 28 ? -37.906 7.18 -24.938 1 32.88 28 LYS B N 1
ATOM 2843 C CA . LYS B 1 28 ? -37.25 7.484 -23.672 1 32.88 28 LYS B CA 1
ATOM 2844 C C . LYS B 1 28 ? -36.625 6.227 -23.062 1 32.88 28 LYS B C 1
ATOM 2846 O O . LYS B 1 28 ? -37.344 5.305 -22.672 1 32.88 28 LYS B O 1
ATOM 2851 N N . LYS B 1 29 ? -35.594 5.629 -23.688 1 32.72 29 LYS B N 1
ATOM 2852 C CA . LYS B 1 29 ? -34.969 4.613 -22.844 1 32.72 29 LYS B CA 1
ATOM 2853 C C . LYS B 1 29 ? -35.156 4.914 -21.375 1 32.72 29 LYS B C 1
ATOM 2855 O O . LYS B 1 29 ? -34.656 5.906 -20.859 1 32.72 29 LYS B O 1
ATOM 2860 N N . ASP B 1 30 ? -36.281 4.973 -20.906 1 33.69 30 ASP B N 1
ATOM 2861 C CA . ASP B 1 30 ? -36.375 4.84 -19.469 1 33.69 30 ASP B CA 1
ATOM 2862 C C . ASP B 1 30 ? -35.188 4.094 -18.891 1 33.69 30 ASP B C 1
ATOM 2864 O O . ASP B 1 30 ? -35.031 2.881 -19.094 1 33.69 30 ASP B O 1
ATOM 2868 N N . GLY B 1 31 ? -33.969 4.367 -19.266 1 37.16 31 GLY B N 1
ATOM 2869 C CA . GLY B 1 31 ? -32.719 3.875 -18.672 1 37.16 31 GLY B CA 1
ATOM 2870 C C . GLY B 1 31 ? -32.875 3.428 -17.234 1 37.16 31 GLY B C 1
ATOM 2871 O O . GLY B 1 31 ? -32.969 4.258 -16.328 1 37.16 31 GLY B O 1
ATOM 2872 N N . THR B 1 32 ? -33.719 2.607 -16.984 1 38.59 32 THR B N 1
ATOM 2873 C CA . THR B 1 32 ? -33.719 1.932 -15.688 1 38.59 32 THR B CA 1
ATOM 2874 C C . THR B 1 32 ? -32.312 1.867 -15.094 1 38.59 32 THR B C 1
ATOM 2876 O O . THR B 1 32 ? -31.422 1.248 -15.672 1 38.59 32 THR B O 1
ATOM 2879 N N . ASP B 1 33 ? -31.656 2.838 -14.719 1 45.72 33 ASP B N 1
ATOM 2880 C CA . ASP B 1 33 ? -30.453 2.795 -13.875 1 45.72 33 ASP B CA 1
ATOM 2881 C C . ASP B 1 33 ? -30.344 1.457 -13.148 1 45.72 33 ASP B C 1
ATOM 2883 O O . ASP B 1 33 ? -31 1.245 -12.125 1 45.72 33 ASP B O 1
ATOM 2887 N N . GLU B 1 34 ? -30.438 0.313 -13.703 1 56.75 34 GLU B N 1
ATOM 2888 C CA . GLU B 1 34 ? -30.25 -1.005 -13.102 1 56.75 34 GLU B CA 1
ATOM 2889 C C . GLU B 1 34 ? -29.25 -0.95 -11.953 1 56.75 34 GLU B C 1
ATOM 2891 O O . GLU B 1 34 ? -28.125 -0.476 -12.133 1 56.75 34 GLU B O 1
ATOM 2896 N N . LYS B 1 35 ? -29.656 -0.992 -10.75 1 81.88 35 LYS B N 1
ATOM 2897 C CA . LYS B 1 35 ? -28.938 -0.923 -9.477 1 81.88 35 LYS B CA 1
ATOM 2898 C C . LYS B 1 35 ? -27.812 -1.96 -9.422 1 81.88 35 LYS B C 1
ATOM 2900 O O . LYS B 1 35 ? -28.062 -3.156 -9.594 1 81.88 35 LYS B O 1
ATOM 2905 N N . LEU B 1 36 ? -26.562 -1.654 -9.719 1 94.88 36 LEU B N 1
ATOM 2906 C CA . LEU B 1 36 ? -25.391 -2.51 -9.609 1 94.88 36 LEU B CA 1
ATOM 2907 C C . LEU B 1 36 ? -25.375 -3.236 -8.266 1 94.88 36 LEU B C 1
ATOM 2909 O O . LEU B 1 36 ? -25.75 -2.668 -7.242 1 94.88 36 LEU B O 1
ATOM 2913 N N . THR B 1 37 ? -25.125 -4.582 -8.352 1 97.19 37 THR B N 1
ATOM 2914 C CA . THR B 1 37 ? -24.938 -5.355 -7.129 1 97.19 37 THR B CA 1
ATOM 2915 C C . THR B 1 37 ? -23.578 -5.062 -6.496 1 97.19 37 THR B C 1
ATOM 2917 O O . THR B 1 37 ? -22.547 -5.176 -7.156 1 97.19 37 THR B O 1
ATOM 2920 N N . LYS B 1 38 ? -23.562 -4.699 -5.242 1 96.06 38 LYS B N 1
ATOM 2921 C CA . LYS B 1 38 ? -22.328 -4.367 -4.547 1 96.06 38 LYS B CA 1
ATOM 2922 C C . LYS B 1 38 ? -21.547 -5.629 -4.164 1 96.06 38 LYS B C 1
ATOM 2924 O O . LYS B 1 38 ? -22.141 -6.617 -3.734 1 96.06 38 LYS B O 1
ATOM 2929 N N . VAL B 1 39 ? -20.234 -5.637 -4.414 1 98.12 39 VAL B N 1
ATOM 2930 C CA . VAL B 1 39 ? -19.328 -6.719 -4.039 1 98.12 39 VAL B CA 1
ATOM 2931 C C . VAL B 1 39 ? -18.031 -6.141 -3.479 1 98.12 39 VAL B C 1
ATOM 2933 O O . VAL B 1 39 ? -17.438 -5.238 -4.07 1 98.12 39 VAL B O 1
ATOM 2936 N N . THR B 1 40 ? -17.609 -6.637 -2.305 1 98.44 40 THR B N 1
ATOM 2937 C CA . THR B 1 40 ? -16.344 -6.219 -1.719 1 98.44 40 THR B CA 1
ATOM 2938 C C . THR B 1 40 ? -15.273 -7.297 -1.908 1 98.44 40 THR B C 1
ATOM 2940 O O . THR B 1 40 ? -15.453 -8.438 -1.47 1 98.44 40 THR B O 1
ATOM 2943 N N . LEU B 1 41 ? -14.234 -6.91 -2.617 1 98.88 41 LEU B N 1
ATOM 2944 C CA . LEU B 1 41 ? -13.047 -7.734 -2.807 1 98.88 41 LEU B CA 1
ATOM 2945 C C . LEU B 1 41 ? -11.906 -7.262 -1.911 1 98.88 41 LEU B C 1
ATOM 2947 O O . LEU B 1 41 ? -11.562 -6.078 -1.912 1 98.88 41 LEU B O 1
ATOM 2951 N N . ASN B 1 42 ? -11.391 -8.195 -1.088 1 98.75 42 ASN B N 1
ATOM 2952 C CA . ASN B 1 42 ? -10.188 -7.918 -0.312 1 98.75 42 ASN B CA 1
ATOM 2953 C C . ASN B 1 42 ? -8.961 -8.609 -0.907 1 98.75 42 ASN B C 1
ATOM 2955 O O . ASN B 1 42 ? -8.867 -9.836 -0.898 1 98.75 42 ASN B O 1
ATOM 2959 N N . GLU B 1 43 ? -8.031 -7.75 -1.427 1 98.56 43 GLU B N 1
ATOM 2960 C CA . GLU B 1 43 ? -6.809 -8.312 -1.99 1 98.56 43 GLU B CA 1
ATOM 2961 C C . GLU B 1 43 ? -5.68 -8.312 -0.965 1 98.56 43 GLU B C 1
ATOM 2963 O O . GLU B 1 43 ? -5.598 -7.418 -0.123 1 98.56 43 GLU B O 1
ATOM 2968 N N . VAL B 1 44 ? -4.777 -9.289 -1.126 1 96.38 44 VAL B N 1
ATOM 2969 C CA . VAL B 1 44 ? -3.686 -9.477 -0.179 1 96.38 44 VAL B CA 1
ATOM 2970 C C . VAL B 1 44 ? -2.695 -8.32 -0.292 1 96.38 44 VAL B C 1
ATOM 2972 O O . VAL B 1 44 ? -2.027 -7.973 0.684 1 96.38 44 VAL B O 1
ATOM 2975 N N . ALA B 1 45 ? -2.527 -7.82 -1.487 1 93.44 45 ALA B N 1
ATOM 2976 C CA . ALA B 1 45 ? -1.618 -6.727 -1.82 1 93.44 45 ALA B CA 1
ATOM 2977 C C . ALA B 1 45 ? -2.057 -6.02 -3.1 1 93.44 45 ALA B C 1
ATOM 2979 O O . ALA B 1 45 ? -2.812 -6.578 -3.896 1 93.44 45 ALA B O 1
ATOM 2980 N N . HIS B 1 46 ? -1.693 -4.762 -3.211 1 94.75 46 HIS B N 1
ATOM 2981 C CA . HIS B 1 46 ? -1.848 -4.027 -4.461 1 94.75 46 HIS B CA 1
ATOM 2982 C C . HIS B 1 46 ? -0.563 -4.062 -5.285 1 94.75 46 HIS B C 1
ATOM 2984 O O . HIS B 1 46 ? 0.442 -3.461 -4.898 1 94.75 46 HIS B O 1
ATOM 2990 N N . SER B 1 47 ? -0.582 -4.883 -6.359 1 96 47 SER B N 1
ATOM 2991 C CA . SER B 1 47 ? 0.671 -5.211 -7.031 1 96 47 SER B CA 1
ATOM 2992 C C . SER B 1 47 ? 0.461 -5.398 -8.531 1 96 47 SER B C 1
ATOM 2994 O O . SER B 1 47 ? -0.529 -6 -8.953 1 96 47 SER B O 1
ATOM 2996 N N . ILE B 1 48 ? 1.457 -4.867 -9.266 1 97.69 48 ILE B N 1
ATOM 2997 C CA . ILE B 1 48 ? 1.431 -5.066 -10.711 1 97.69 48 ILE B CA 1
ATOM 2998 C C . ILE B 1 48 ? 1.387 -6.559 -11.023 1 97.69 48 ILE B C 1
ATOM 3000 O O . ILE B 1 48 ? 0.899 -6.965 -12.086 1 97.69 48 ILE B O 1
ATOM 3004 N N . PHE B 1 49 ? 1.789 -7.398 -10.086 1 98.19 49 PHE B N 1
ATOM 3005 C CA . PHE B 1 49 ? 1.72 -8.852 -10.141 1 98.19 49 PHE B CA 1
ATOM 3006 C C . PHE B 1 49 ? 0.298 -9.312 -10.438 1 98.19 49 PHE B C 1
ATOM 3008 O O . PHE B 1 49 ? 0.091 -10.43 -10.93 1 98.19 49 PHE B O 1
ATOM 3015 N N . TYR B 1 50 ? -0.687 -8.406 -10.234 1 98.81 50 TYR B N 1
ATOM 3016 C CA . TYR B 1 50 ? -2.1 -8.727 -10.391 1 98.81 50 TYR B CA 1
ATOM 3017 C C . TYR B 1 50 ? -2.723 -7.918 -11.523 1 98.81 50 TYR B C 1
ATOM 3019 O O . TYR B 1 50 ? -3.904 -7.57 -11.469 1 98.81 50 TYR B O 1
ATOM 3027 N N . ALA B 1 51 ? -2.01 -7.691 -12.578 1 98.81 51 ALA B N 1
ATOM 3028 C CA . ALA B 1 51 ? -2.363 -6.82 -13.695 1 98.81 51 ALA B CA 1
ATOM 3029 C C . ALA B 1 51 ? -3.713 -7.211 -14.289 1 98.81 51 ALA B C 1
ATOM 3031 O O . ALA B 1 51 ? -4.555 -6.352 -14.555 1 98.81 51 ALA B O 1
ATOM 3032 N N . PRO B 1 52 ? -4.059 -8.484 -14.484 1 98.94 52 PRO B N 1
ATOM 3033 C CA . PRO B 1 52 ? -5.355 -8.82 -15.086 1 98.94 52 PRO B CA 1
ATOM 3034 C C . PRO B 1 52 ? -6.535 -8.305 -14.258 1 98.94 52 PRO B C 1
ATOM 3036 O O . PRO B 1 52 ? -7.559 -7.906 -14.82 1 98.94 52 PRO B O 1
ATOM 3039 N N . GLN B 1 53 ? -6.43 -8.352 -12.93 1 98.94 53 GLN B N 1
ATOM 3040 C CA . GLN B 1 53 ? -7.477 -7.812 -12.07 1 98.94 53 GLN B CA 1
ATOM 3041 C C . GLN B 1 53 ? -7.68 -6.32 -12.32 1 98.94 53 GLN B C 1
ATOM 3043 O O . GLN B 1 53 ? -8.812 -5.852 -12.43 1 98.94 53 GLN B O 1
ATOM 3048 N N . TYR B 1 54 ? -6.57 -5.637 -12.445 1 98.75 54 TYR B N 1
ATOM 3049 C CA . TYR B 1 54 ? -6.652 -4.188 -12.602 1 98.75 54 TYR B CA 1
ATOM 3050 C C . TYR B 1 54 ? -7.125 -3.814 -14 1 98.75 54 TYR B C 1
ATOM 3052 O O . TYR B 1 54 ? -7.812 -2.807 -14.18 1 98.75 54 TYR B O 1
ATOM 3060 N N . VAL B 1 55 ? -6.777 -4.602 -14.961 1 98.88 55 VAL B N 1
ATOM 3061 C CA . VAL B 1 55 ? -7.359 -4.41 -16.281 1 98.88 55 VAL B CA 1
ATOM 3062 C C . VAL B 1 55 ? -8.883 -4.531 -16.203 1 98.88 55 VAL B C 1
ATOM 3064 O O . VAL B 1 55 ? -9.602 -3.684 -16.734 1 98.88 55 VAL B O 1
ATOM 3067 N N . ALA B 1 56 ? -9.375 -5.566 -15.516 1 98.88 56 ALA B N 1
ATOM 3068 C CA . ALA B 1 56 ? -10.812 -5.777 -15.398 1 98.88 56 ALA B CA 1
ATOM 3069 C C . ALA B 1 56 ? -11.492 -4.586 -14.719 1 98.88 56 ALA B C 1
ATOM 3071 O O . ALA B 1 56 ? -12.602 -4.199 -15.094 1 98.88 56 ALA B O 1
ATOM 3072 N N . ILE B 1 57 ? -10.82 -4.023 -13.75 1 98.38 57 ILE B N 1
ATOM 3073 C CA . ILE B 1 57 ? -11.352 -2.875 -13.031 1 98.38 57 ILE B CA 1
ATOM 3074 C C . ILE B 1 57 ? -11.367 -1.65 -13.938 1 98.38 57 ILE B C 1
ATOM 3076 O O . ILE B 1 57 ? -12.406 -1.018 -14.125 1 98.38 57 ILE B O 1
ATOM 3080 N N . GLU B 1 58 ? -10.242 -1.345 -14.586 1 98.06 58 GLU B N 1
ATOM 3081 C CA . GLU B 1 58 ? -10.078 -0.116 -15.359 1 98.06 58 GLU B CA 1
ATOM 3082 C C . GLU B 1 58 ? -10.922 -0.143 -16.625 1 98.06 58 GLU B C 1
ATOM 3084 O O . GLU B 1 58 ? -11.414 0.897 -17.078 1 98.06 58 GLU B O 1
ATOM 3089 N N . GLU B 1 59 ? -11.125 -1.305 -17.172 1 98.62 59 GLU B N 1
ATOM 3090 C CA . GLU B 1 59 ? -11.914 -1.425 -18.391 1 98.62 59 GLU B CA 1
ATOM 3091 C C . GLU B 1 59 ? -13.406 -1.49 -18.078 1 98.62 59 GLU B C 1
ATOM 3093 O O . GLU B 1 59 ? -14.234 -1.525 -19 1 98.62 59 GLU B O 1
ATOM 3098 N N . GLY B 1 60 ? -13.789 -1.632 -16.844 1 98.06 60 GLY B N 1
ATOM 3099 C CA . GLY B 1 60 ? -15.18 -1.597 -16.438 1 98.06 60 GLY B CA 1
ATOM 3100 C C . GLY B 1 60 ? -15.891 -2.924 -16.625 1 98.06 60 GLY B C 1
ATOM 3101 O O . GLY B 1 60 ? -17.109 -2.967 -16.766 1 98.06 60 GLY B O 1
ATOM 3102 N N . TYR B 1 61 ? -15.188 -4 -16.625 1 98.75 61 TYR B N 1
ATOM 3103 C CA . TYR B 1 61 ? -15.789 -5.297 -16.922 1 98.75 61 TYR B CA 1
ATOM 3104 C C . TYR B 1 61 ? -16.703 -5.742 -15.797 1 98.75 61 TYR B C 1
ATOM 3106 O O . TYR B 1 61 ? -17.703 -6.43 -16.031 1 98.75 61 TYR B O 1
ATOM 3114 N N . PHE B 1 62 ? -16.422 -5.383 -14.57 1 98.69 62 PHE B N 1
ATOM 3115 C CA . PHE B 1 62 ? -17.297 -5.73 -13.469 1 98.69 62 PHE B CA 1
ATOM 3116 C C . PHE B 1 62 ? -18.625 -5 -13.586 1 98.69 62 PHE B C 1
ATOM 3118 O O . PHE B 1 62 ? -19.688 -5.586 -13.367 1 98.69 62 PHE B O 1
ATOM 3125 N N . LYS B 1 63 ? -18.562 -3.732 -13.938 1 97.81 63 LYS B N 1
ATOM 3126 C CA . LYS B 1 63 ? -19.781 -2.959 -14.156 1 97.81 63 LYS B CA 1
ATOM 3127 C C . LYS B 1 63 ? -20.594 -3.539 -15.305 1 97.81 63 LYS B C 1
ATOM 3129 O O . LYS B 1 63 ? -21.828 -3.598 -15.219 1 97.81 63 LYS B O 1
ATOM 3134 N N . ASP B 1 64 ? -19.891 -3.938 -16.328 1 98.19 64 ASP B N 1
ATOM 3135 C CA . ASP B 1 64 ? -20.578 -4.555 -17.469 1 98.19 64 ASP B CA 1
ATOM 3136 C C . ASP B 1 64 ? -21.359 -5.793 -17.031 1 98.19 64 ASP B C 1
ATOM 3138 O O . ASP B 1 64 ? -22.391 -6.113 -17.625 1 98.19 64 ASP B O 1
ATOM 3142 N N . GLU B 1 65 ? -20.875 -6.477 -15.969 1 98.38 65 GLU B N 1
ATOM 3143 C CA . GLU B 1 65 ? -21.531 -7.676 -15.461 1 98.38 65 GLU B CA 1
ATOM 3144 C C . GLU B 1 65 ? -22.562 -7.328 -14.391 1 98.38 65 GLU B C 1
ATOM 3146 O O . GLU B 1 65 ? -23.141 -8.219 -13.766 1 98.38 65 GLU B O 1
ATOM 3151 N N . GLY B 1 66 ? -22.734 -6.047 -14.164 1 98.06 66 GLY B N 1
ATOM 3152 C CA . GLY B 1 66 ? -23.75 -5.613 -13.203 1 98.06 66 GLY B CA 1
ATOM 3153 C C . GLY B 1 66 ? -23.234 -5.57 -11.781 1 98.06 66 GLY B C 1
ATOM 3154 O O . GLY B 1 66 ? -24.016 -5.652 -10.828 1 98.06 66 GLY B O 1
ATOM 3155 N N . LEU B 1 67 ? -21.922 -5.48 -11.609 1 98.44 67 LEU B N 1
ATOM 3156 C CA . LEU B 1 67 ? -21.328 -5.465 -10.273 1 98.44 67 LEU B CA 1
ATOM 3157 C C . LEU B 1 67 ? -20.688 -4.113 -9.977 1 98.44 67 LEU B C 1
ATOM 3159 O O . LEU B 1 67 ? -20.062 -3.508 -10.844 1 98.44 67 LEU B O 1
ATOM 3163 N N . ASP B 1 68 ? -20.953 -3.629 -8.812 1 97 68 ASP B N 1
ATOM 3164 C CA . ASP B 1 68 ? -20.234 -2.504 -8.234 1 97 68 ASP B CA 1
ATOM 3165 C C . ASP B 1 68 ? -19.141 -2.986 -7.27 1 97 68 ASP B C 1
ATOM 3167 O O . ASP B 1 68 ? -19.422 -3.25 -6.098 1 97 68 ASP B O 1
ATOM 3171 N N . LEU B 1 69 ? -17.922 -2.982 -7.723 1 97.81 69 LEU B N 1
ATOM 3172 C CA . LEU B 1 69 ? -16.828 -3.6 -6.984 1 97.81 69 LEU B CA 1
ATOM 3173 C C . LEU B 1 69 ? -16.125 -2.578 -6.098 1 97.81 69 LEU B C 1
ATOM 3175 O O . LEU B 1 69 ? -15.727 -1.511 -6.566 1 97.81 69 LEU B O 1
ATOM 3179 N N . THR B 1 70 ? -16.062 -2.924 -4.832 1 97.31 70 THR B N 1
ATOM 3180 C CA . THR B 1 70 ? -15.18 -2.221 -3.906 1 97.31 70 THR B CA 1
ATOM 3181 C C . THR B 1 70 ? -13.922 -3.039 -3.637 1 97.31 70 THR B C 1
ATOM 3183 O O . THR B 1 70 ? -14 -4.164 -3.139 1 97.31 70 THR B O 1
ATOM 3186 N N . LEU B 1 71 ? -12.758 -2.436 -3.996 1 98.06 71 LEU B N 1
ATOM 3187 C CA . LEU B 1 71 ? -11.484 -3.119 -3.789 1 98.06 71 LEU B CA 1
ATOM 3188 C C . LEU B 1 71 ? -10.805 -2.627 -2.518 1 98.06 71 LEU B C 1
ATOM 3190 O O . LEU B 1 71 ? -10.461 -1.447 -2.408 1 98.06 71 LEU B O 1
ATOM 3194 N N . VAL B 1 72 ? -10.648 -3.564 -1.601 1 97.19 72 VAL B N 1
ATOM 3195 C CA . VAL B 1 72 ? -9.953 -3.309 -0.342 1 97.19 72 VAL B CA 1
ATOM 3196 C C . VAL B 1 72 ? -8.625 -4.059 -0.32 1 97.19 72 VAL B C 1
ATOM 3198 O O . VAL B 1 72 ? -8.531 -5.188 -0.814 1 97.19 72 VAL B O 1
ATOM 3201 N N . THR B 1 73 ? -7.625 -3.373 0.16 1 96.06 73 THR B N 1
ATOM 3202 C CA . THR B 1 73 ? -6.352 -4.07 0.324 1 96.06 73 THR B CA 1
ATOM 3203 C C . THR B 1 73 ? -6.156 -4.508 1.773 1 96.06 73 THR B C 1
ATOM 3205 O O . THR B 1 73 ? -6.211 -3.682 2.688 1 96.06 73 THR B O 1
ATOM 3208 N N . GLY B 1 74 ? -5.855 -5.75 1.972 1 94.19 74 GLY B N 1
ATOM 3209 C CA . GLY B 1 74 ? -5.758 -6.324 3.305 1 94.19 74 GLY B CA 1
ATOM 3210 C C . GLY B 1 74 ? -4.355 -6.262 3.881 1 94.19 74 GLY B C 1
ATOM 3211 O O . GLY B 1 74 ? -4.176 -6.324 5.098 1 94.19 74 GLY B O 1
ATOM 3212 N N . PHE B 1 75 ? -3.381 -6.23 3.008 1 89.25 75 PHE B N 1
ATOM 3213 C CA . PHE B 1 75 ? -1.977 -6.16 3.391 1 89.25 75 PHE B CA 1
ATOM 3214 C C . PHE B 1 75 ? -1.561 -7.414 4.152 1 89.25 75 PHE B C 1
ATOM 3216 O O . PHE B 1 75 ? -0.968 -7.324 5.23 1 89.25 75 PHE B O 1
ATOM 3223 N N . GLY B 1 76 ? -1.913 -8.547 3.643 1 89.69 76 GLY B N 1
ATOM 3224 C CA . GLY B 1 76 ? -1.569 -9.836 4.223 1 89.69 76 GLY B CA 1
ATOM 3225 C C . GLY B 1 76 ? -2.674 -10.867 4.086 1 89.69 76 GLY B C 1
ATOM 3226 O O . GLY B 1 76 ? -3.857 -10.531 4.195 1 89.69 76 GLY B O 1
ATOM 3227 N N . ALA B 1 77 ? -2.279 -12.07 3.947 1 93 77 ALA B N 1
ATOM 3228 C CA . ALA B 1 77 ? -3.24 -13.148 3.711 1 93 77 ALA B CA 1
ATOM 3229 C C . ALA B 1 77 ? -4.098 -13.398 4.949 1 93 77 ALA B C 1
ATOM 3231 O O . ALA B 1 77 ? -5.285 -13.711 4.836 1 93 77 ALA B O 1
ATOM 3232 N N . ASP B 1 78 ? -3.512 -13.289 6.102 1 92 78 ASP B N 1
ATOM 3233 C CA . ASP B 1 78 ? -4.266 -13.492 7.332 1 92 78 ASP B CA 1
ATOM 3234 C C . ASP B 1 78 ? -5.383 -12.461 7.473 1 92 78 ASP B C 1
ATOM 3236 O O . ASP B 1 78 ? -6.504 -12.797 7.852 1 92 78 ASP B O 1
ATOM 3240 N N . LYS B 1 79 ? -5.082 -11.227 7.141 1 92.38 79 LYS B N 1
ATOM 3241 C CA . LYS B 1 79 ? -6.078 -10.156 7.223 1 92.38 79 LYS B CA 1
ATOM 3242 C C . LYS B 1 79 ? -7.145 -10.32 6.145 1 92.38 79 LYS B C 1
ATOM 3244 O O . LYS B 1 79 ? -8.328 -10.07 6.391 1 92.38 79 LYS B O 1
ATOM 3249 N N . THR B 1 80 ? -6.715 -10.68 5.016 1 96.94 80 THR B N 1
ATOM 3250 C CA . THR B 1 80 ? -7.66 -10.922 3.936 1 96.94 80 THR B CA 1
ATOM 3251 C C . THR B 1 80 ? -8.625 -12.047 4.305 1 96.94 80 THR B C 1
ATOM 3253 O O . THR B 1 80 ? -9.836 -11.914 4.141 1 96.94 80 THR B O 1
ATOM 3256 N N . MET B 1 81 ? -8.078 -13.141 4.871 1 97 81 MET B N 1
ATOM 3257 C CA . MET B 1 81 ? -8.906 -14.266 5.297 1 97 81 MET B CA 1
ATOM 3258 C C . MET B 1 81 ? -9.875 -13.844 6.391 1 97 81 MET B C 1
ATOM 3260 O O . MET B 1 81 ? -11.062 -14.18 6.344 1 97 81 MET B O 1
ATOM 3264 N N . THR B 1 82 ? -9.391 -13.109 7.316 1 95.44 82 THR B N 1
ATOM 3265 C CA . THR B 1 82 ? -10.234 -12.625 8.406 1 95.44 82 THR B CA 1
ATOM 3266 C C . THR B 1 82 ? -11.375 -11.773 7.867 1 95.44 82 THR B C 1
ATOM 3268 O O . THR B 1 82 ? -12.516 -11.883 8.336 1 95.44 82 THR B O 1
ATOM 3271 N N . ALA B 1 83 ? -11.086 -10.906 6.883 1 96.81 83 ALA B N 1
ATOM 3272 C CA . ALA B 1 83 ? -12.109 -10.062 6.285 1 96.81 83 ALA B CA 1
ATOM 3273 C C . ALA B 1 83 ? -13.203 -10.898 5.629 1 96.81 83 ALA B C 1
ATOM 3275 O O . ALA B 1 83 ? -14.383 -10.57 5.707 1 96.81 83 ALA B O 1
ATOM 3276 N N . VAL B 1 84 ? -12.859 -11.984 5.039 1 98.38 84 VAL B N 1
ATOM 3277 C CA . VAL B 1 84 ? -13.82 -12.867 4.387 1 98.38 84 VAL B CA 1
ATOM 3278 C C . VAL B 1 84 ? -14.641 -13.602 5.445 1 98.38 84 VAL B C 1
ATOM 3280 O O . VAL B 1 84 ? -15.875 -13.633 5.371 1 98.38 84 VAL B O 1
ATOM 3283 N N . ILE B 1 85 ? -13.969 -14.156 6.422 1 97.5 85 ILE B N 1
ATOM 3284 C CA . ILE B 1 85 ? -14.625 -14.969 7.441 1 97.5 85 ILE B CA 1
ATOM 3285 C C . ILE B 1 85 ? -15.609 -14.102 8.227 1 97.5 85 ILE B C 1
ATOM 3287 O O . ILE B 1 85 ? -16.734 -14.539 8.531 1 97.5 85 ILE B O 1
ATOM 3291 N N . SER B 1 86 ? -15.203 -12.867 8.539 1 94.5 86 SER B N 1
ATOM 3292 C CA . SER B 1 86 ? -16.031 -11.977 9.344 1 94.5 86 SER B CA 1
ATOM 3293 C C . SER B 1 86 ? -17.188 -11.406 8.531 1 94.5 86 SER B C 1
ATOM 3295 O O . SER B 1 86 ? -18.141 -10.859 9.094 1 94.5 86 SER B O 1
ATOM 3297 N N . GLY B 1 87 ? -17.047 -11.422 7.18 1 95.56 87 GLY B N 1
ATOM 3298 C CA . GLY B 1 87 ? -18.094 -10.867 6.328 1 95.56 87 GLY B CA 1
ATOM 3299 C C . GLY B 1 87 ? -17.812 -9.438 5.902 1 95.56 87 GLY B C 1
ATOM 3300 O O . GLY B 1 87 ? -18.609 -8.828 5.18 1 95.56 87 GLY B O 1
ATOM 3301 N N . GLU B 1 88 ? -16.672 -8.945 6.332 1 95.25 88 GLU B N 1
ATOM 3302 C CA . GLU B 1 88 ? -16.25 -7.621 5.879 1 95.25 88 GLU B CA 1
ATOM 3303 C C . GLU B 1 88 ? -15.977 -7.613 4.375 1 95.25 88 GLU B C 1
ATOM 3305 O O . GLU B 1 88 ? -16.125 -6.578 3.719 1 95.25 88 GLU B O 1
ATOM 3310 N N . ALA B 1 89 ? -15.578 -8.695 3.857 1 98.44 89 ALA B N 1
ATOM 3311 C CA . ALA B 1 89 ? -15.391 -8.883 2.422 1 98.44 89 ALA B CA 1
ATOM 3312 C C . ALA B 1 89 ? -16.172 -10.094 1.926 1 98.44 89 ALA B C 1
ATOM 3314 O O . ALA B 1 89 ? -16.312 -11.086 2.643 1 98.44 89 ALA B O 1
ATOM 3315 N N . ASP B 1 90 ? -16.656 -9.938 0.722 1 98.75 90 ASP B N 1
ATOM 3316 C CA . ASP B 1 90 ? -17.375 -11.047 0.1 1 98.75 90 ASP B CA 1
ATOM 3317 C C . ASP B 1 90 ? -16.406 -12.055 -0.51 1 98.75 90 ASP B C 1
ATOM 3319 O O . ASP B 1 90 ? -16.641 -13.266 -0.444 1 98.75 90 ASP B O 1
ATOM 3323 N N . ILE B 1 91 ? -15.367 -11.539 -1.107 1 98.94 91 ILE B N 1
ATOM 3324 C CA . ILE B 1 91 ? -14.383 -12.328 -1.838 1 98.94 91 ILE B CA 1
ATOM 3325 C C . ILE B 1 91 ? -12.977 -11.938 -1.386 1 98.94 91 ILE B C 1
ATOM 3327 O O . ILE B 1 91 ? -12.68 -10.758 -1.203 1 98.94 91 ILE B O 1
ATOM 3331 N N . GLY B 1 92 ? -12.18 -12.969 -1.117 1 98.88 92 GLY B N 1
ATOM 3332 C CA . GLY B 1 92 ? -10.766 -12.75 -0.868 1 98.88 92 GLY B CA 1
ATOM 3333 C C . GLY B 1 92 ? -9.891 -13.094 -2.062 1 98.88 92 GLY B C 1
ATOM 3334 O O . GLY B 1 92 ? -10.203 -14.008 -2.822 1 98.88 92 GLY B O 1
ATOM 3335 N N . PHE B 1 93 ? -8.859 -12.32 -2.307 1 98.88 93 PHE B N 1
ATOM 3336 C CA . PHE B 1 93 ? -7.805 -12.594 -3.275 1 98.88 93 PHE B CA 1
ATOM 3337 C C . PHE B 1 93 ? -6.449 -12.695 -2.588 1 98.88 93 PHE B C 1
ATOM 3339 O O . PHE B 1 93 ? -5.867 -11.688 -2.203 1 98.88 93 PHE B O 1
ATOM 3346 N N . MET B 1 94 ? -6.012 -13.922 -2.387 1 98.12 94 MET B N 1
ATOM 3347 C CA . MET B 1 94 ? -4.859 -14.227 -1.547 1 98.12 94 MET B CA 1
ATOM 3348 C C . MET B 1 94 ? -4.254 -15.578 -1.925 1 98.12 94 MET B C 1
ATOM 3350 O O . MET B 1 94 ? -4.738 -16.25 -2.84 1 98.12 94 MET B O 1
ATOM 3354 N N . GLY B 1 95 ? -3.117 -15.875 -1.299 1 97.69 95 GLY B N 1
ATOM 3355 C CA . GLY B 1 95 ? -2.572 -17.203 -1.481 1 97.69 95 GLY B CA 1
AT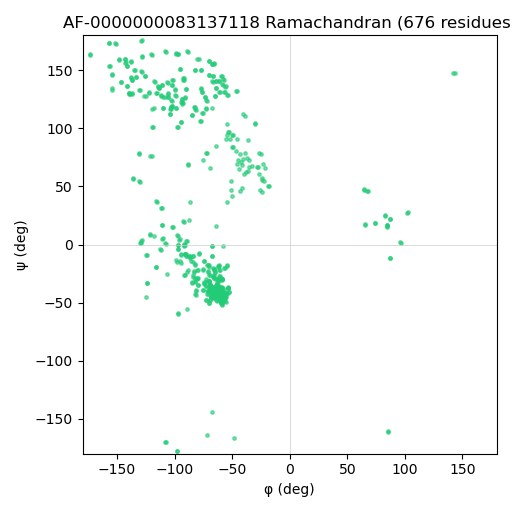OM 3356 C C . GLY B 1 95 ? -3.527 -18.312 -1.052 1 97.69 95 GLY B C 1
ATOM 3357 O O . GLY B 1 95 ? -4.141 -18.219 0.013 1 97.69 95 GLY B O 1
ATOM 3358 N N . ALA B 1 96 ? -3.592 -19.344 -1.849 1 97.38 96 ALA B N 1
ATOM 3359 C CA . ALA B 1 96 ? -4.527 -20.438 -1.608 1 97.38 96 ALA B CA 1
ATOM 3360 C C . ALA B 1 96 ? -4.176 -21.188 -0.325 1 97.38 96 ALA B C 1
ATOM 3362 O O . ALA B 1 96 ? -5.023 -21.875 0.252 1 97.38 96 ALA B O 1
ATOM 3363 N N . GLU B 1 97 ? -2.914 -21.078 0.152 1 96.75 97 GLU B N 1
ATOM 3364 C CA . GLU B 1 97 ? -2.494 -21.719 1.392 1 96.75 97 GLU B CA 1
ATOM 3365 C C . GLU B 1 97 ? -3.338 -21.25 2.574 1 96.75 97 GLU B C 1
ATOM 3367 O O . GLU B 1 97 ? -3.533 -22 3.537 1 96.75 97 GLU B O 1
ATOM 3372 N N . ALA B 1 98 ? -3.826 -20.016 2.49 1 96 98 ALA B N 1
ATOM 3373 C CA . ALA B 1 98 ? -4.656 -19.484 3.566 1 96 98 ALA B CA 1
ATOM 3374 C C . ALA B 1 98 ? -5.91 -20.328 3.76 1 96 98 ALA B C 1
ATOM 3376 O O . ALA B 1 98 ? -6.355 -20.547 4.891 1 96 98 ALA B O 1
ATOM 3377 N N . SER B 1 99 ? -6.473 -20.812 2.662 1 97 99 SER B N 1
ATOM 3378 C CA . SER B 1 99 ? -7.652 -21.672 2.766 1 97 99 SER B CA 1
ATOM 3379 C C . SER B 1 99 ? -7.312 -23.016 3.391 1 97 99 SER B C 1
ATOM 3381 O O . SER B 1 99 ? -8.117 -23.578 4.129 1 97 99 SER B O 1
ATOM 3383 N N . VAL B 1 100 ? -6.152 -23.531 3.111 1 96.5 100 VAL B N 1
ATOM 3384 C CA . VAL B 1 100 ? -5.699 -24.781 3.699 1 96.5 100 VAL B CA 1
ATOM 3385 C C . VAL B 1 100 ? -5.566 -24.625 5.211 1 96.5 100 VAL B C 1
ATOM 3387 O O . VAL B 1 100 ? -6.078 -25.453 5.977 1 96.5 100 VAL B O 1
ATOM 3390 N N . TYR B 1 101 ? -4.898 -23.547 5.621 1 94.75 101 TYR B N 1
ATOM 3391 C CA . TYR B 1 101 ? -4.703 -23.297 7.043 1 94.75 101 TYR B CA 1
ATOM 3392 C C . TYR B 1 101 ? -6.043 -23.141 7.754 1 94.75 101 TYR B C 1
ATOM 3394 O O . TYR B 1 101 ? -6.258 -23.719 8.82 1 94.75 101 TYR B O 1
ATOM 3402 N N . ALA B 1 102 ? -6.941 -22.328 7.18 1 94.75 102 ALA B N 1
ATOM 3403 C CA . ALA B 1 102 ? -8.25 -22.109 7.785 1 94.75 102 ALA B CA 1
ATOM 3404 C C . ALA B 1 102 ? -9.031 -23.406 7.898 1 94.75 102 ALA B C 1
ATOM 3406 O O . ALA B 1 102 ? -9.695 -23.656 8.914 1 94.75 102 ALA B O 1
ATOM 3407 N N . TYR B 1 103 ? -8.969 -24.234 6.898 1 94.62 103 TYR B N 1
ATOM 3408 C CA . TYR B 1 103 ? -9.648 -25.531 6.891 1 94.62 103 TYR B CA 1
ATOM 3409 C C . TYR B 1 103 ? -9.102 -26.422 7.992 1 94.62 103 TYR B C 1
ATOM 3411 O O . TYR B 1 103 ? -9.875 -27.078 8.703 1 94.62 103 TYR B O 1
ATOM 3419 N N . GLN B 1 104 ? -7.828 -26.453 8.141 1 93.25 104 GLN B N 1
ATOM 3420 C CA . GLN B 1 104 ? -7.184 -27.281 9.156 1 93.25 104 GLN B CA 1
ATOM 3421 C C . GLN B 1 104 ? -7.543 -26.812 10.562 1 93.25 104 GLN B C 1
ATOM 3423 O O . GLN B 1 104 ? -7.562 -27.594 11.5 1 93.25 104 GLN B O 1
ATOM 3428 N N . GLU B 1 105 ? -7.816 -25.547 10.664 1 92.06 105 GLU B N 1
ATOM 3429 C CA . GLU B 1 105 ? -8.188 -24.984 11.961 1 92.06 105 GLU B CA 1
ATOM 3430 C C . GLU B 1 105 ? -9.641 -25.297 12.297 1 92.06 105 GLU B C 1
ATOM 3432 O O . GLU B 1 105 ? -10.109 -24.984 13.391 1 92.06 105 GLU B O 1
ATOM 3437 N N . GLY B 1 106 ? -10.422 -25.859 11.406 1 89 106 GLY B N 1
ATOM 3438 C CA . GLY B 1 106 ? -11.758 -26.359 11.711 1 89 106 GLY B CA 1
ATOM 3439 C C . GLY B 1 106 ? -12.859 -25.422 11.25 1 89 106 GLY B C 1
ATOM 3440 O O . GLY B 1 106 ? -13.938 -25.375 11.852 1 89 106 GLY B O 1
ATOM 3441 N N . ALA B 1 107 ? -12.578 -24.703 10.289 1 86.88 107 ALA B N 1
ATOM 3442 C CA . ALA B 1 107 ? -13.609 -23.797 9.789 1 86.88 107 ALA B CA 1
ATOM 3443 C C . ALA B 1 107 ? -14.875 -24.562 9.406 1 86.88 107 ALA B C 1
ATOM 3445 O O . ALA B 1 107 ? -14.812 -25.562 8.695 1 86.88 107 ALA B O 1
ATOM 3446 N N . THR B 1 108 ? -16.047 -24.094 9.867 1 91 108 THR B N 1
ATOM 3447 C CA . THR B 1 108 ? -17.328 -24.734 9.617 1 91 108 THR B CA 1
ATOM 3448 C C . THR B 1 108 ? -17.953 -24.219 8.32 1 91 108 THR B C 1
ATOM 3450 O O . THR B 1 108 ? -18.844 -24.859 7.77 1 91 108 THR B O 1
ATOM 3453 N N . ASP B 1 109 ? -17.578 -23.156 7.938 1 96.81 109 ASP B N 1
ATOM 3454 C CA . ASP B 1 109 ? -17.922 -22.562 6.648 1 96.81 109 ASP B CA 1
ATOM 3455 C C . ASP B 1 109 ? -16.656 -22.281 5.836 1 96.81 109 ASP B C 1
ATOM 3457 O O . ASP B 1 109 ? -16.234 -21.125 5.727 1 96.81 109 ASP B O 1
ATOM 3461 N N . PRO B 1 110 ? -16.109 -23.344 5.281 1 97.06 110 PRO B N 1
ATOM 3462 C CA . PRO B 1 110 ? -14.797 -23.203 4.66 1 97.06 110 PRO B CA 1
ATOM 3463 C C . PRO B 1 110 ? -14.766 -22.141 3.561 1 97.06 110 PRO B C 1
ATOM 3465 O O . PRO B 1 110 ? -15.758 -21.969 2.84 1 97.06 110 PRO B O 1
ATOM 3468 N N . VAL B 1 111 ? -13.672 -21.422 3.521 1 98.44 111 VAL B N 1
ATOM 3469 C CA . VAL B 1 111 ? -13.391 -20.516 2.414 1 98.44 111 VAL B CA 1
ATOM 3470 C C . VAL B 1 111 ? -12.789 -21.297 1.245 1 98.44 111 VAL B C 1
ATOM 3472 O O . VAL B 1 111 ? -11.727 -21.906 1.378 1 98.44 111 VAL B O 1
ATOM 3475 N N . VAL B 1 112 ? -13.445 -21.312 0.087 1 98.69 112 VAL B N 1
ATOM 3476 C CA . VAL B 1 112 ? -13.133 -22.188 -1.042 1 98.69 112 VAL B CA 1
ATOM 3477 C C . VAL B 1 112 ? -12.648 -21.344 -2.223 1 98.69 112 VAL B C 1
ATOM 3479 O O . VAL B 1 112 ? -13.211 -20.281 -2.504 1 98.69 112 VAL B O 1
ATOM 3482 N N . ASN B 1 113 ? -11.562 -21.812 -2.871 1 98.94 113 ASN B N 1
ATOM 3483 C CA . ASN B 1 113 ? -11.016 -21.141 -4.047 1 98.94 113 ASN B CA 1
ATOM 3484 C C . ASN B 1 113 ? -11.867 -21.406 -5.285 1 98.94 113 ASN B C 1
ATOM 3486 O O . ASN B 1 113 ? -12.156 -22.547 -5.609 1 98.94 113 ASN B O 1
ATOM 3490 N N . PHE B 1 114 ? -12.242 -20.312 -6.062 1 98.94 114 PHE B N 1
ATOM 3491 C CA . PHE B 1 114 ? -13.125 -20.562 -7.195 1 98.94 114 PHE B CA 1
ATOM 3492 C C . PHE B 1 114 ? -12.508 -20.031 -8.484 1 98.94 114 PHE B C 1
ATOM 3494 O O . PHE B 1 114 ? -13.023 -20.297 -9.578 1 98.94 114 PHE B O 1
ATOM 3501 N N . ALA B 1 115 ? -11.414 -19.297 -8.383 1 98.94 115 ALA B N 1
ATOM 3502 C CA . ALA B 1 115 ? -10.703 -18.766 -9.539 1 98.94 115 ALA B CA 1
ATOM 3503 C C . ALA B 1 115 ? -9.234 -18.531 -9.227 1 98.94 115 ALA B C 1
ATOM 3505 O O . ALA B 1 115 ? -8.891 -18.016 -8.156 1 98.94 115 ALA B O 1
ATOM 3506 N N . GLN B 1 116 ? -8.367 -18.938 -10.094 1 98.88 116 GLN B N 1
ATOM 3507 C CA . GLN B 1 116 ? -6.934 -18.734 -9.945 1 98.88 116 GLN B CA 1
ATOM 3508 C C . GLN B 1 116 ? -6.41 -17.719 -10.945 1 98.88 116 GLN B C 1
ATOM 3510 O O . GLN B 1 116 ? -6.652 -17.828 -12.148 1 98.88 116 GLN B O 1
ATOM 3515 N N . LEU B 1 117 ? -5.711 -16.703 -10.461 1 98.88 117 LEU B N 1
ATOM 3516 C CA . LEU B 1 117 ? -5.195 -15.664 -11.344 1 98.88 117 LEU B CA 1
ATOM 3517 C C . LEU B 1 117 ? -3.742 -15.938 -11.711 1 98.88 117 LEU B C 1
ATOM 3519 O O . LEU B 1 117 ? -3.396 -15.984 -12.891 1 98.88 117 LEU B O 1
ATOM 3523 N N . THR B 1 118 ? -2.844 -16.016 -10.688 1 98.81 118 THR B N 1
ATOM 3524 C CA . THR B 1 118 ? -1.425 -16.219 -10.953 1 98.81 118 THR B CA 1
ATOM 3525 C C . THR B 1 118 ? -1.088 -17.703 -10.93 1 98.81 118 THR B C 1
ATOM 3527 O O . THR B 1 118 ? -1.614 -18.453 -10.102 1 98.81 118 THR B O 1
ATOM 3530 N N . GLN B 1 119 ? -0.159 -18.125 -11.836 1 98.44 119 GLN B N 1
ATOM 3531 C CA . GLN B 1 119 ? 0.222 -19.531 -11.898 1 98.44 119 GLN B CA 1
ATOM 3532 C C . GLN B 1 119 ? 1.718 -19.703 -11.656 1 98.44 119 GLN B C 1
ATOM 3534 O O . GLN B 1 119 ? 2.262 -20.797 -11.867 1 98.44 119 GLN B O 1
ATOM 3539 N N . ARG B 1 120 ? 2.398 -18.656 -11.273 1 98.38 120 ARG B N 1
ATOM 3540 C CA . ARG B 1 120 ? 3.799 -18.656 -10.859 1 98.38 120 ARG B CA 1
ATOM 3541 C C . ARG B 1 120 ? 4.031 -17.688 -9.711 1 98.38 120 ARG B C 1
ATOM 3543 O O . ARG B 1 120 ? 3.23 -16.781 -9.484 1 98.38 120 ARG B O 1
ATOM 3550 N N . ALA B 1 121 ? 5.098 -17.969 -8.977 1 98.06 121 ALA B N 1
ATOM 3551 C CA . ALA B 1 121 ? 5.523 -17 -7.969 1 98.06 121 ALA B CA 1
ATOM 3552 C C . ALA B 1 121 ? 6.027 -15.727 -8.617 1 98.06 121 ALA B C 1
ATOM 3554 O O . ALA B 1 121 ? 6.473 -15.734 -9.773 1 98.06 121 ALA B O 1
ATOM 3555 N N . GLY B 1 122 ? 5.961 -14.633 -7.867 1 97.69 122 GLY B N 1
ATOM 3556 C CA . GLY B 1 122 ? 6.277 -13.336 -8.445 1 97.69 122 GLY B CA 1
ATOM 3557 C C . GLY B 1 122 ? 7.602 -12.773 -7.957 1 97.69 122 GLY B C 1
ATOM 3558 O O . GLY B 1 122 ? 7.973 -11.648 -8.305 1 97.69 122 GLY B O 1
ATOM 3559 N N . ASN B 1 123 ? 8.328 -13.469 -7.125 1 97.69 123 ASN B N 1
ATOM 3560 C CA . ASN B 1 123 ? 9.562 -12.945 -6.555 1 97.69 123 ASN B CA 1
ATOM 3561 C C . ASN B 1 123 ? 10.789 -13.43 -7.324 1 97.69 123 ASN B C 1
ATOM 3563 O O . ASN B 1 123 ? 10.695 -14.367 -8.125 1 97.69 123 ASN B O 1
ATOM 3567 N N . PHE B 1 124 ? 11.906 -12.766 -7.109 1 98.38 124 PHE B N 1
ATOM 3568 C CA . PHE B 1 124 ? 13.141 -12.945 -7.863 1 98.38 124 PHE B CA 1
ATOM 3569 C C . PHE B 1 124 ? 14.336 -13.023 -6.93 1 98.38 124 PHE B C 1
ATOM 3571 O O . PHE B 1 124 ? 14.312 -12.469 -5.828 1 98.38 124 PHE B O 1
ATOM 3578 N N . LEU B 1 125 ? 15.312 -13.75 -7.391 1 98.75 125 LEU B N 1
ATOM 3579 C CA . LEU B 1 125 ? 16.609 -13.719 -6.742 1 98.75 125 LEU B CA 1
ATOM 3580 C C . LEU B 1 125 ? 17.5 -12.648 -7.371 1 98.75 125 LEU B C 1
ATOM 3582 O O . LEU B 1 125 ? 17.672 -12.617 -8.594 1 98.75 125 LEU B O 1
ATOM 3586 N N . VAL B 1 126 ? 18.016 -11.789 -6.551 1 97.94 126 VAL B N 1
ATOM 3587 C CA . VAL B 1 126 ? 18.844 -10.68 -6.996 1 97.94 126 VAL B CA 1
ATOM 3588 C C . VAL B 1 126 ? 20.266 -10.844 -6.449 1 97.94 126 VAL B C 1
ATOM 3590 O O . VAL B 1 126 ? 20.453 -11.094 -5.254 1 97.94 126 VAL B O 1
ATOM 3593 N N . ALA B 1 127 ? 21.266 -10.719 -7.305 1 98.31 127 ALA B N 1
ATOM 3594 C CA . ALA B 1 127 ? 22.672 -10.773 -6.934 1 98.31 127 ALA B CA 1
ATOM 3595 C C . ALA B 1 127 ? 23.312 -9.398 -7.023 1 98.31 127 ALA B C 1
ATOM 3597 O O . ALA B 1 127 ? 22.734 -8.469 -7.59 1 98.31 127 ALA B O 1
ATOM 3598 N N . ARG B 1 128 ? 24.469 -9.297 -6.449 1 95.75 128 ARG B N 1
ATOM 3599 C CA . ARG B 1 128 ? 25.219 -8.039 -6.465 1 95.75 128 ARG B CA 1
ATOM 3600 C C . ARG B 1 128 ? 25.781 -7.754 -7.852 1 95.75 128 ARG B C 1
ATOM 3602 O O . ARG B 1 128 ? 25.953 -6.594 -8.234 1 95.75 128 ARG B O 1
ATOM 3609 N N . GLU B 1 129 ? 26.078 -8.812 -8.531 1 95.94 129 GLU B N 1
ATOM 3610 C CA . GLU B 1 129 ? 26.641 -8.703 -9.875 1 95.94 129 GLU B CA 1
ATOM 3611 C C . GLU B 1 129 ? 25.859 -9.555 -10.875 1 95.94 129 GLU B C 1
ATOM 3613 O O . GLU B 1 129 ? 25.094 -10.43 -10.477 1 95.94 129 GLU B O 1
ATOM 3618 N N . LYS B 1 130 ? 26.062 -9.219 -12.141 1 97.12 130 LYS B N 1
ATOM 3619 C CA . LYS B 1 130 ? 25.469 -10.055 -13.18 1 97.12 130 LYS B CA 1
ATOM 3620 C C . LYS B 1 130 ? 26.062 -11.453 -13.164 1 97.12 130 LYS B C 1
ATOM 3622 O O . LYS B 1 130 ? 27.266 -11.625 -12.945 1 97.12 130 LYS B O 1
ATOM 3627 N N . MET B 1 131 ? 25.188 -12.398 -13.25 1 97.88 131 MET B N 1
ATOM 3628 C CA . MET B 1 131 ? 25.594 -13.805 -13.312 1 97.88 131 MET B CA 1
ATOM 3629 C C . MET B 1 131 ? 24.891 -14.523 -14.453 1 97.88 131 MET B C 1
ATOM 3631 O O . MET B 1 131 ? 24.016 -15.359 -14.227 1 97.88 131 MET B O 1
ATOM 3635 N N . PRO B 1 132 ? 25.344 -14.352 -15.688 1 96.62 132 PRO B N 1
ATOM 3636 C CA . PRO B 1 132 ? 24.656 -14.938 -16.844 1 96.62 132 PRO B CA 1
ATOM 3637 C C . PRO B 1 132 ? 24.594 -16.453 -16.781 1 96.62 132 PRO B C 1
ATOM 3639 O O . PRO B 1 132 ? 23.688 -17.062 -17.359 1 96.62 132 PRO B O 1
ATOM 3642 N N . ASP B 1 133 ? 25.5 -17.109 -16 1 97.44 133 ASP B N 1
ATOM 3643 C CA . ASP B 1 133 ? 25.531 -18.562 -15.898 1 97.44 133 ASP B CA 1
ATOM 3644 C C . ASP B 1 133 ? 25.109 -19.016 -14.5 1 97.44 133 ASP B C 1
ATOM 3646 O O . ASP B 1 133 ? 25.609 -20.031 -14.008 1 97.44 133 ASP B O 1
ATOM 3650 N N . PHE B 1 134 ? 24.281 -18.297 -13.906 1 98.44 134 PHE B N 1
ATOM 3651 C CA . PHE B 1 134 ? 23.844 -18.594 -12.539 1 98.44 134 PHE B CA 1
ATOM 3652 C C . PHE B 1 134 ? 23.281 -20 -12.445 1 98.44 134 PHE B C 1
ATOM 3654 O O . PHE B 1 134 ? 22.547 -20.438 -13.328 1 98.44 134 PHE B O 1
ATOM 3661 N N . LYS B 1 135 ? 23.688 -20.672 -11.398 1 98.38 135 LYS B N 1
ATOM 3662 C CA . LYS B 1 135 ? 23.078 -21.906 -10.938 1 98.38 135 LYS B CA 1
ATOM 3663 C C . LYS B 1 135 ? 22.734 -21.844 -9.453 1 98.38 135 LYS B C 1
ATOM 3665 O O . LYS B 1 135 ? 23.438 -21.188 -8.68 1 98.38 135 LYS B O 1
ATOM 3670 N N . TRP B 1 136 ? 21.719 -22.5 -9.07 1 98.62 136 TRP B N 1
ATOM 3671 C CA . TRP B 1 136 ? 21.25 -22.438 -7.684 1 98.62 136 TRP B CA 1
ATOM 3672 C C . TRP B 1 136 ? 22.328 -22.922 -6.727 1 98.62 136 TRP B C 1
ATOM 3674 O O . TRP B 1 136 ? 22.422 -22.453 -5.59 1 98.62 136 TRP B O 1
ATOM 3684 N N . GLU B 1 137 ? 23.188 -23.828 -7.168 1 98.12 137 GLU B N 1
ATOM 3685 C CA . GLU B 1 137 ? 24.312 -24.328 -6.359 1 98.12 137 GLU B CA 1
ATOM 3686 C C . GLU B 1 137 ? 25.266 -23.203 -5.992 1 98.12 137 GLU B C 1
ATOM 3688 O O . GLU B 1 137 ? 26.047 -23.328 -5.051 1 98.12 137 GLU B O 1
ATOM 3693 N N . ASP B 1 138 ? 25.188 -22.094 -6.711 1 98.44 138 ASP B N 1
ATOM 3694 C CA . ASP B 1 138 ? 26.047 -20.938 -6.438 1 98.44 138 ASP B CA 1
ATOM 3695 C C . ASP B 1 138 ? 25.703 -20.297 -5.094 1 98.44 138 ASP B C 1
ATOM 3697 O O . ASP B 1 138 ? 26.453 -19.484 -4.574 1 98.44 138 ASP B O 1
ATOM 3701 N N . LEU B 1 139 ? 24.594 -20.703 -4.457 1 98.75 139 LEU B N 1
ATOM 3702 C CA . LEU B 1 139 ? 24.172 -20.125 -3.191 1 98.75 139 LEU B CA 1
ATOM 3703 C C . LEU B 1 139 ? 24.828 -20.828 -2.012 1 98.75 139 LEU B C 1
ATOM 3705 O O . LEU B 1 139 ? 24.719 -20.359 -0.872 1 98.75 139 LEU B O 1
ATOM 3709 N N . LYS B 1 140 ? 25.516 -21.984 -2.275 1 98.44 140 LYS B N 1
ATOM 3710 C CA . LYS B 1 140 ? 26.188 -22.688 -1.187 1 98.44 140 LYS B CA 1
ATOM 3711 C C . LYS B 1 140 ? 27.125 -21.781 -0.418 1 98.44 140 LYS B C 1
ATOM 3713 O O . LYS B 1 140 ? 27.906 -21.031 -1.02 1 98.44 140 LYS B O 1
ATOM 3718 N N . ASP B 1 141 ? 27 -21.75 0.903 1 98.31 141 ASP B N 1
ATOM 3719 C CA . ASP B 1 141 ? 27.812 -21.016 1.863 1 98.31 141 ASP B CA 1
ATOM 3720 C C . ASP B 1 141 ? 27.641 -19.5 1.679 1 98.31 141 ASP B C 1
ATOM 3722 O O . ASP B 1 141 ? 28.484 -18.719 2.104 1 98.31 141 ASP B O 1
ATOM 3726 N N . LYS B 1 142 ? 26.562 -19.062 0.966 1 98.5 142 LYS B N 1
ATOM 3727 C CA . LYS B 1 142 ? 26.281 -17.641 0.776 1 98.5 142 LYS B CA 1
ATOM 3728 C C . LYS B 1 142 ? 25.219 -17.156 1.76 1 98.5 142 LYS B C 1
ATOM 3730 O O . LYS B 1 142 ? 24.609 -17.953 2.475 1 98.5 142 LYS B O 1
ATOM 3735 N N . LYS B 1 143 ? 25.156 -15.859 1.857 1 98.12 143 LYS B N 1
ATOM 3736 C CA . LYS B 1 143 ? 24.141 -15.211 2.668 1 98.12 143 LYS B CA 1
ATOM 3737 C C . LYS B 1 143 ? 23.062 -14.578 1.792 1 98.12 143 LYS B C 1
ATOM 3739 O O . LYS B 1 143 ? 23.375 -13.828 0.865 1 98.12 143 LYS B O 1
ATOM 3744 N N . VAL B 1 144 ? 21.828 -14.922 2.074 1 98.12 144 VAL B N 1
ATOM 3745 C CA . VAL B 1 144 ? 20.688 -14.43 1.309 1 98.12 144 VAL B CA 1
ATOM 3746 C C . VAL B 1 144 ? 19.719 -13.711 2.236 1 98.12 144 VAL B C 1
ATOM 3748 O O . VAL B 1 144 ? 19.375 -14.219 3.305 1 98.12 144 VAL B O 1
ATOM 3751 N N . LEU B 1 145 ? 19.281 -12.445 1.831 1 95.75 145 LEU B N 1
ATOM 3752 C CA . LEU B 1 145 ? 18.141 -11.844 2.5 1 95.75 145 LEU B CA 1
ATOM 3753 C C . LEU B 1 145 ? 16.844 -12.484 2.02 1 95.75 145 LEU B C 1
ATOM 3755 O O . LEU B 1 145 ? 16.469 -12.336 0.851 1 95.75 145 LEU B O 1
ATOM 3759 N N . GLY B 1 146 ? 16.219 -13.18 2.953 1 95.06 146 GLY B N 1
ATOM 3760 C CA . GLY B 1 146 ? 15 -13.898 2.607 1 95.06 146 GLY B CA 1
ATOM 3761 C C . GLY B 1 146 ? 13.75 -13.258 3.182 1 95.06 146 GLY B C 1
ATOM 3762 O O . GLY B 1 146 ? 13.727 -12.062 3.473 1 95.06 146 GLY B O 1
ATOM 3763 N N . GLY B 1 147 ? 12.664 -14 3.062 1 90.62 147 GLY B N 1
ATOM 3764 C CA . GLY B 1 147 ? 11.391 -13.562 3.617 1 90.62 147 GLY B CA 1
ATOM 3765 C C . GLY B 1 147 ? 11.086 -14.188 4.969 1 90.62 147 GLY B C 1
ATOM 3766 O O . GLY B 1 147 ? 11.906 -14.914 5.52 1 90.62 147 GLY B O 1
ATOM 3767 N N . ARG B 1 148 ? 9.93 -13.852 5.461 1 85.62 148 ARG B N 1
ATOM 3768 C CA . ARG B 1 148 ? 9.484 -14.367 6.758 1 85.62 148 ARG B CA 1
ATOM 3769 C C . ARG B 1 148 ? 9.305 -15.875 6.715 1 85.62 148 ARG B C 1
ATOM 3771 O O . ARG B 1 148 ? 8.734 -16.406 5.758 1 85.62 148 ARG B O 1
ATOM 3778 N N . LYS B 1 149 ? 9.727 -16.484 7.844 1 86.69 149 LYS B N 1
ATOM 3779 C CA . LYS B 1 149 ? 9.523 -17.922 7.965 1 86.69 149 LYS B CA 1
ATOM 3780 C C . LYS B 1 149 ? 8.039 -18.281 7.906 1 86.69 149 LYS B C 1
ATOM 3782 O O . LYS B 1 149 ? 7.219 -17.641 8.57 1 86.69 149 LYS B O 1
ATOM 3787 N N . GLY B 1 150 ? 7.73 -19.234 7.09 1 85.25 150 GLY B N 1
ATOM 3788 C CA . GLY B 1 150 ? 6.355 -19.688 6.977 1 85.25 150 GLY B CA 1
ATOM 3789 C C . GLY B 1 150 ? 5.543 -18.891 5.977 1 85.25 150 GLY B C 1
ATOM 3790 O O . GLY B 1 150 ? 4.418 -19.266 5.641 1 85.25 150 GLY B O 1
ATOM 3791 N N . GLY B 1 151 ? 6.086 -17.797 5.535 1 89.69 151 GLY B N 1
ATOM 3792 C CA . GLY B 1 151 ? 5.441 -17.047 4.461 1 89.69 151 GLY B CA 1
ATOM 3793 C C . GLY B 1 151 ? 5.652 -17.672 3.096 1 89.69 151 GLY B C 1
ATOM 3794 O O . GLY B 1 151 ? 6.688 -18.297 2.84 1 89.69 151 GLY B O 1
ATOM 3795 N N . MET B 1 152 ? 4.703 -17.469 2.27 1 93.31 152 MET B N 1
ATOM 3796 C CA . MET B 1 152 ? 4.73 -18.109 0.959 1 93.31 152 MET B CA 1
ATOM 3797 C C . MET B 1 152 ? 5.992 -17.734 0.192 1 93.31 152 MET B C 1
ATOM 3799 O O . MET B 1 152 ? 6.641 -18.594 -0.412 1 93.31 152 MET B O 1
ATOM 3803 N N . PRO B 1 153 ? 6.426 -16.438 0.148 1 94.38 153 PRO B N 1
ATOM 3804 C CA . PRO B 1 153 ? 7.645 -16.094 -0.584 1 94.38 153 PRO B CA 1
ATOM 3805 C C . PRO B 1 153 ? 8.859 -16.906 -0.128 1 94.38 153 PRO B C 1
ATOM 3807 O O . PRO B 1 153 ? 9.633 -17.391 -0.96 1 94.38 153 PRO B O 1
ATOM 3810 N N . GLU B 1 154 ? 8.961 -17.062 1.173 1 95.12 154 GLU B N 1
ATOM 3811 C CA . GLU B 1 154 ? 10.094 -17.797 1.723 1 95.12 154 GLU B CA 1
ATOM 3812 C C . GLU B 1 154 ? 9.977 -19.297 1.425 1 95.12 154 GLU B C 1
ATOM 3814 O O . GLU B 1 154 ? 10.969 -19.953 1.093 1 95.12 154 GLU B O 1
ATOM 3819 N N . MET B 1 155 ? 8.797 -19.828 1.521 1 96.94 155 MET B N 1
ATOM 3820 C CA . MET B 1 155 ? 8.609 -21.25 1.292 1 96.94 155 MET B CA 1
ATOM 3821 C C . MET B 1 155 ? 8.906 -21.625 -0.16 1 96.94 155 MET B C 1
ATOM 3823 O O . MET B 1 155 ? 9.469 -22.688 -0.436 1 96.94 155 MET B O 1
ATOM 3827 N N . VAL B 1 156 ? 8.555 -20.75 -1.073 1 98.06 156 VAL B N 1
ATOM 3828 C CA . VAL B 1 156 ? 8.852 -20.984 -2.482 1 98.06 156 VAL B CA 1
ATOM 3829 C C . VAL B 1 156 ? 10.367 -21 -2.693 1 98.06 156 VAL B C 1
ATOM 3831 O O . VAL B 1 156 ? 10.891 -21.859 -3.406 1 98.06 156 VAL B O 1
ATOM 3834 N N . PHE B 1 157 ? 11.078 -20.062 -2.049 1 98.38 157 PHE B N 1
ATOM 3835 C CA . PHE B 1 157 ? 12.531 -20 -2.145 1 98.38 157 PHE B CA 1
ATOM 3836 C C . PHE B 1 157 ? 13.172 -21.281 -1.621 1 98.38 157 PHE B C 1
ATOM 3838 O O . PHE B 1 157 ? 14 -21.891 -2.307 1 98.38 157 PHE B O 1
ATOM 3845 N N . GLU B 1 158 ? 12.703 -21.734 -0.522 1 98.44 158 GLU B N 1
ATOM 3846 C CA . GLU B 1 158 ? 13.258 -22.938 0.094 1 98.44 158 GLU B CA 1
ATOM 3847 C C . GLU B 1 158 ? 12.93 -24.188 -0.73 1 98.44 158 GLU B C 1
ATOM 3849 O O . GLU B 1 158 ? 13.742 -25.109 -0.81 1 98.44 158 GLU B O 1
ATOM 3854 N N . TYR B 1 159 ? 11.789 -24.219 -1.29 1 98.25 159 TYR B N 1
ATOM 3855 C CA . TYR B 1 159 ? 11.398 -25.328 -2.162 1 98.25 159 TYR B CA 1
ATOM 3856 C C . TYR B 1 159 ? 12.367 -25.469 -3.33 1 98.25 159 TYR B C 1
ATOM 3858 O O . TYR B 1 159 ? 12.805 -26.578 -3.646 1 98.25 159 TYR B O 1
ATOM 3866 N N . ILE B 1 160 ? 12.719 -24.328 -3.938 1 98.62 160 ILE B N 1
ATOM 3867 C CA . ILE B 1 160 ? 13.656 -24.328 -5.055 1 98.62 160 ILE B CA 1
ATOM 3868 C C . ILE B 1 160 ? 15.016 -24.828 -4.586 1 98.62 160 ILE B C 1
ATOM 3870 O O . ILE B 1 160 ? 15.672 -25.609 -5.277 1 98.62 160 ILE B O 1
ATOM 3874 N N . LEU B 1 161 ? 15.438 -24.344 -3.396 1 98.62 161 LEU B N 1
ATOM 3875 C CA . LEU B 1 161 ? 16.719 -24.781 -2.854 1 98.62 161 LEU B CA 1
ATOM 3876 C C . LEU B 1 161 ? 16.734 -26.297 -2.691 1 98.62 161 LEU B C 1
ATOM 3878 O O . LEU B 1 161 ? 17.656 -26.969 -3.166 1 98.62 161 LEU B O 1
ATOM 3882 N N . ARG B 1 162 ? 15.734 -26.859 -2.135 1 98 162 ARG B N 1
ATOM 3883 C CA . ARG B 1 162 ? 15.672 -28.297 -1.903 1 98 162 ARG B CA 1
ATOM 3884 C C . ARG B 1 162 ? 15.641 -29.062 -3.223 1 98 162 ARG B C 1
ATOM 3886 O O . ARG B 1 162 ? 16.312 -30.078 -3.363 1 98 162 ARG B O 1
ATOM 3893 N N . LYS B 1 163 ? 14.922 -28.578 -4.125 1 97.38 163 LYS B N 1
ATOM 3894 C CA . LYS B 1 163 ? 14.82 -29.203 -5.438 1 97.38 163 LYS B CA 1
ATOM 3895 C C . LYS B 1 163 ? 16.188 -29.25 -6.129 1 97.38 163 LYS B C 1
ATOM 3897 O O . LYS B 1 163 ? 16.438 -30.125 -6.973 1 97.38 163 LYS B O 1
ATOM 3902 N N . ASN B 1 164 ? 17.016 -28.312 -5.758 1 97.88 164 ASN B N 1
ATOM 3903 C CA . ASN B 1 164 ? 18.328 -28.234 -6.367 1 97.88 164 ASN B CA 1
ATOM 3904 C C . ASN B 1 164 ? 19.406 -28.797 -5.445 1 97.88 164 ASN B C 1
ATOM 3906 O O . ASN B 1 164 ? 20.594 -28.484 -5.605 1 97.88 164 ASN B O 1
ATOM 3910 N N . GLY B 1 165 ? 18.984 -29.516 -4.43 1 97.19 165 GLY B N 1
ATOM 3911 C CA . GLY B 1 165 ? 19.906 -30.266 -3.6 1 97.19 165 GLY B CA 1
ATOM 3912 C C . GLY B 1 165 ? 20.547 -29.453 -2.5 1 97.19 165 GLY B C 1
ATOM 3913 O O . GLY B 1 165 ? 21.578 -29.844 -1.942 1 97.19 165 GLY B O 1
ATOM 3914 N N . LEU B 1 166 ? 20.016 -28.312 -2.211 1 98.44 166 LEU B N 1
ATOM 3915 C CA . LEU B 1 166 ? 20.531 -27.469 -1.138 1 98.44 166 LEU B CA 1
ATOM 3916 C C . LEU B 1 166 ? 19.609 -27.516 0.081 1 98.44 166 LEU B C 1
ATOM 3918 O O . LEU B 1 166 ? 18.391 -27.406 -0.048 1 98.44 166 LEU B O 1
ATOM 3922 N N . ASP B 1 167 ? 20.188 -27.75 1.206 1 97.94 167 ASP B N 1
ATOM 3923 C CA . ASP B 1 167 ? 19.469 -27.625 2.473 1 97.94 167 ASP B CA 1
ATOM 3924 C C . ASP B 1 167 ? 19.422 -26.172 2.936 1 97.94 167 ASP B C 1
ATOM 3926 O O . ASP B 1 167 ? 20.438 -25.594 3.273 1 97.94 167 ASP B O 1
ATOM 3930 N N . PRO B 1 168 ? 18.234 -25.609 3.018 1 97.5 168 PRO B N 1
ATOM 3931 C CA . PRO B 1 168 ? 18.125 -24.188 3.355 1 97.5 168 PRO B CA 1
ATOM 3932 C C . PRO B 1 168 ? 18.672 -23.875 4.746 1 97.5 168 PRO B C 1
ATOM 3934 O O . PRO B 1 168 ? 19 -22.719 5.031 1 97.5 168 PRO B O 1
ATOM 3937 N N . GLN B 1 169 ? 18.812 -24.844 5.617 1 95.88 169 GLN B N 1
ATOM 3938 C CA . GLN B 1 169 ? 19.25 -24.609 6.992 1 95.88 169 GLN B CA 1
ATOM 3939 C C . GLN B 1 169 ? 20.734 -24.891 7.16 1 95.88 169 GLN B C 1
ATOM 3941 O O . GLN B 1 169 ? 21.344 -24.453 8.141 1 95.88 169 GLN B O 1
ATOM 3946 N N . LYS B 1 170 ? 21.344 -25.562 6.164 1 97.5 170 LYS B N 1
ATOM 3947 C CA . LYS B 1 170 ? 22.703 -26.031 6.387 1 97.5 170 LYS B CA 1
ATOM 3948 C C . LYS B 1 170 ? 23.656 -25.5 5.309 1 97.5 170 LYS B C 1
ATOM 3950 O O . LYS B 1 170 ? 24.812 -25.188 5.59 1 97.5 170 LYS B O 1
ATOM 3955 N N . ASP B 1 171 ? 23.156 -25.344 4.125 1 98.44 171 ASP B N 1
ATOM 3956 C CA . ASP B 1 171 ? 24.062 -25.156 2.994 1 98.44 171 ASP B CA 1
ATOM 3957 C C . ASP B 1 171 ? 24.281 -23.672 2.703 1 98.44 171 ASP B C 1
ATOM 3959 O O . ASP B 1 171 ? 25.188 -23.297 1.961 1 98.44 171 ASP B O 1
ATOM 3963 N N . LEU B 1 172 ? 23.422 -22.828 3.256 1 98.44 172 LEU B N 1
ATOM 3964 C CA . LEU B 1 172 ? 23.531 -21.375 3.139 1 98.44 172 LEU B CA 1
ATOM 3965 C C . LEU B 1 172 ? 22.922 -20.688 4.355 1 98.44 172 LEU B C 1
ATOM 3967 O O . LEU B 1 172 ? 22.422 -21.344 5.27 1 98.44 172 LEU B O 1
ATOM 3971 N N . THR B 1 173 ? 23.094 -19.391 4.43 1 98.12 173 THR B N 1
ATOM 3972 C CA . THR B 1 173 ? 22.5 -18.594 5.496 1 98.12 173 THR B CA 1
ATOM 3973 C C . THR B 1 173 ? 21.391 -17.703 4.945 1 98.12 173 THR B C 1
ATOM 3975 O O . THR B 1 173 ? 21.625 -16.891 4.059 1 98.12 173 THR B O 1
ATOM 3978 N N . ILE B 1 174 ? 20.219 -17.922 5.391 1 97.44 174 ILE B N 1
ATOM 3979 C CA . ILE B 1 174 ? 19.094 -17.062 5.031 1 97.44 174 ILE B CA 1
ATOM 3980 C C . ILE B 1 174 ? 18.766 -16.125 6.195 1 97.44 174 ILE B C 1
ATOM 3982 O O . ILE B 1 174 ? 18.391 -16.578 7.277 1 97.44 174 ILE B O 1
ATOM 3986 N N . ASP B 1 175 ? 18.922 -14.836 5.961 1 95 175 ASP B N 1
ATOM 3987 C CA . ASP B 1 175 ? 18.562 -13.828 6.953 1 95 175 ASP B CA 1
ATOM 3988 C C . ASP B 1 175 ? 17.078 -13.477 6.863 1 95 175 ASP B C 1
ATOM 3990 O O . ASP B 1 175 ? 16.641 -12.836 5.898 1 95 175 ASP B O 1
ATOM 3994 N N . GLN B 1 176 ? 16.297 -13.82 7.832 1 90.81 176 GLN B N 1
ATOM 3995 C CA . GLN B 1 176 ? 14.859 -13.609 7.844 1 90.81 176 GLN B CA 1
ATOM 3996 C C . GLN B 1 176 ? 14.461 -12.547 8.867 1 90.81 176 GLN B C 1
ATOM 3998 O O . GLN B 1 176 ? 13.305 -12.461 9.266 1 90.81 176 GLN B O 1
ATOM 4003 N N . SER B 1 177 ? 15.469 -11.797 9.281 1 83.31 177 SER B N 1
ATOM 4004 C CA . SER B 1 177 ? 15.242 -10.844 10.367 1 83.31 177 SER B CA 1
ATOM 4005 C C . SER B 1 177 ? 14.781 -9.492 9.82 1 83.31 177 SER B C 1
ATOM 4007 O O . SER B 1 177 ? 14.359 -8.625 10.586 1 83.31 177 SER B O 1
ATOM 4009 N N . ILE B 1 178 ? 14.891 -9.406 8.469 1 80.31 178 ILE B N 1
ATOM 4010 C CA . ILE B 1 178 ? 14.57 -8.125 7.855 1 80.31 178 ILE B CA 1
ATOM 4011 C C . ILE B 1 178 ? 13.156 -8.164 7.277 1 80.31 178 ILE B C 1
ATOM 4013 O O . ILE B 1 178 ? 12.805 -9.102 6.555 1 80.31 178 ILE B O 1
ATOM 4017 N N . ASP B 1 179 ? 12.414 -7.078 7.598 1 77.75 179 ASP B N 1
ATOM 4018 C CA . ASP B 1 179 ? 11.07 -6.988 7.031 1 77.75 179 ASP B CA 1
ATOM 4019 C C . ASP B 1 179 ? 11.117 -6.949 5.508 1 77.75 179 ASP B C 1
ATOM 4021 O O . ASP B 1 179 ? 11.969 -6.277 4.926 1 77.75 179 ASP B O 1
ATOM 4025 N N . PHE B 1 180 ? 10.156 -7.645 4.949 1 71.38 180 PHE B N 1
ATOM 4026 C CA . PHE B 1 180 ? 10.148 -7.828 3.504 1 71.38 180 PHE B CA 1
ATOM 4027 C C . PHE B 1 180 ? 10.109 -6.48 2.789 1 71.38 180 PHE B C 1
ATOM 4029 O O . PHE B 1 180 ? 10.766 -6.301 1.759 1 71.38 180 PHE B O 1
ATOM 4036 N N . GLY B 1 181 ? 9.461 -5.582 3.236 1 70.88 181 GLY B N 1
ATOM 4037 C CA . GLY B 1 181 ? 9.359 -4.27 2.617 1 70.88 181 GLY B CA 1
ATOM 4038 C C . GLY B 1 181 ? 10.664 -3.494 2.65 1 70.88 181 GLY B C 1
ATOM 4039 O O . GLY B 1 181 ? 10.812 -2.492 1.948 1 70.88 181 GLY B O 1
ATOM 4040 N N . TYR B 1 182 ? 11.703 -4.164 3.281 1 77.25 182 TYR B N 1
ATOM 4041 C CA . TYR B 1 182 ? 12.93 -3.398 3.484 1 77.25 182 TYR B CA 1
ATOM 4042 C C . TYR B 1 182 ? 14.148 -4.172 2.986 1 77.25 182 TYR B C 1
ATOM 4044 O O . TYR B 1 182 ? 15.273 -3.682 3.057 1 77.25 182 TYR B O 1
ATOM 4052 N N . THR B 1 183 ? 13.922 -5.289 2.484 1 86.75 183 THR B N 1
ATOM 4053 C CA . THR B 1 183 ? 15.039 -6.145 2.111 1 86.75 183 THR B CA 1
ATOM 4054 C C . THR B 1 183 ? 15.875 -5.492 1.014 1 86.75 183 THR B C 1
ATOM 4056 O O . THR B 1 183 ? 17.109 -5.617 1.003 1 86.75 183 THR B O 1
ATOM 4059 N N . ALA B 1 184 ? 15.289 -4.734 0.117 1 85.44 184 ALA B N 1
ATOM 4060 C CA . ALA B 1 184 ? 16.047 -4.078 -0.946 1 85.44 184 ALA B CA 1
ATOM 4061 C C . ALA B 1 184 ? 16.953 -2.992 -0.38 1 85.44 184 ALA B C 1
ATOM 4063 O O . ALA B 1 184 ? 18.109 -2.871 -0.787 1 85.44 184 ALA B O 1
ATOM 4064 N N . ALA B 1 185 ? 16.391 -2.236 0.496 1 79 185 ALA B N 1
ATOM 4065 C CA . ALA B 1 185 ? 17.188 -1.196 1.136 1 79 185 ALA B CA 1
ATOM 4066 C C . ALA B 1 185 ? 18.312 -1.806 1.958 1 79 185 ALA B C 1
ATOM 4068 O O . ALA B 1 185 ? 19.438 -1.302 1.945 1 79 185 ALA B O 1
ATOM 4069 N N . ALA B 1 186 ? 18.016 -2.869 2.658 1 83.56 186 ALA B N 1
ATOM 4070 C CA . ALA B 1 186 ? 19.031 -3.553 3.451 1 83.56 186 ALA B CA 1
ATOM 4071 C C . ALA B 1 186 ? 20.141 -4.125 2.559 1 83.56 186 ALA B C 1
ATOM 4073 O O . ALA B 1 186 ? 21.312 -4.062 2.9 1 83.56 186 ALA B O 1
ATOM 4074 N N . PHE B 1 187 ? 19.781 -4.648 1.469 1 90.06 187 PHE B N 1
ATOM 4075 C CA . PHE B 1 187 ? 20.703 -5.234 0.511 1 90.06 187 PHE B CA 1
ATOM 4076 C C . PHE B 1 187 ? 21.672 -4.184 -0.028 1 90.06 187 PHE B C 1
ATOM 4078 O O . PHE B 1 187 ? 22.859 -4.457 -0.211 1 90.06 187 PHE B O 1
ATOM 4085 N N . THR B 1 188 ? 21.234 -3.072 -0.209 1 84.12 188 THR B N 1
ATOM 4086 C CA . THR B 1 188 ? 22.031 -1.992 -0.768 1 84.12 188 THR B CA 1
ATOM 4087 C C . THR B 1 188 ? 22.891 -1.34 0.316 1 84.12 188 THR B C 1
ATOM 4089 O O . THR B 1 188 ? 23.984 -0.846 0.037 1 84.12 188 THR B O 1
ATOM 4092 N N . GLY B 1 189 ? 22.375 -1.317 1.543 1 76.94 189 GLY B N 1
ATOM 4093 C CA . GLY B 1 189 ? 23.062 -0.598 2.609 1 76.94 189 GLY B CA 1
ATOM 4094 C C . GLY B 1 189 ? 24.156 -1.409 3.275 1 76.94 189 GLY B C 1
ATOM 4095 O O . GLY B 1 189 ? 25.031 -0.852 3.941 1 76.94 189 GLY B O 1
ATOM 4096 N N . ASP B 1 190 ? 23.938 -2.68 3.184 1 78.88 190 ASP B N 1
ATOM 4097 C CA . ASP B 1 190 ? 24.875 -3.609 3.809 1 78.88 190 ASP B CA 1
ATOM 4098 C C . ASP B 1 190 ? 25.375 -4.641 2.801 1 78.88 190 ASP B C 1
ATOM 4100 O O . ASP B 1 190 ? 24.578 -5.293 2.121 1 78.88 190 ASP B O 1
ATOM 4104 N N . ASN B 1 191 ? 26.625 -4.719 2.764 1 84.19 191 ASN B N 1
ATOM 4105 C CA . ASN B 1 191 ? 27.188 -5.617 1.768 1 84.19 191 ASN B CA 1
ATOM 4106 C C . ASN B 1 191 ? 27.422 -7.016 2.334 1 84.19 191 ASN B C 1
ATOM 4108 O O . ASN B 1 191 ? 28.188 -7.805 1.771 1 84.19 191 ASN B O 1
ATOM 4112 N N . SER B 1 192 ? 26.719 -7.238 3.377 1 90.12 192 SER B N 1
ATOM 4113 C CA . SER B 1 192 ? 26.969 -8.508 4.047 1 90.12 192 SER B CA 1
ATOM 4114 C C . SER B 1 192 ? 26.25 -9.656 3.342 1 90.12 192 SER B C 1
ATOM 4116 O O . SER B 1 192 ? 26.703 -10.805 3.4 1 90.12 192 SER B O 1
ATOM 4118 N N . ALA B 1 193 ? 25.141 -9.352 2.697 1 95.69 193 ALA B N 1
ATOM 4119 C CA . ALA B 1 193 ? 24.406 -10.398 1.988 1 95.69 193 ALA B CA 1
ATOM 4120 C C . ALA B 1 193 ? 24.844 -10.484 0.529 1 95.69 193 ALA B C 1
ATOM 4122 O O . ALA B 1 193 ? 25.094 -9.453 -0.109 1 95.69 193 ALA B O 1
ATOM 4123 N N . ASP B 1 194 ? 24.906 -11.727 0.068 1 97.88 194 ASP B N 1
ATOM 4124 C CA . ASP B 1 194 ? 25.312 -11.969 -1.312 1 97.88 194 ASP B CA 1
ATOM 4125 C C . ASP B 1 194 ? 24.125 -11.844 -2.264 1 97.88 194 ASP B C 1
ATOM 4127 O O . ASP B 1 194 ? 24.281 -11.461 -3.424 1 97.88 194 ASP B O 1
ATOM 4131 N N . PHE B 1 195 ? 22.969 -12.219 -1.773 1 98.31 195 PHE B N 1
ATOM 4132 C CA . PHE B 1 195 ? 21.734 -12.242 -2.549 1 98.31 195 PHE B CA 1
ATOM 4133 C C . PHE B 1 195 ? 20.578 -11.695 -1.73 1 98.31 195 PHE B C 1
ATOM 4135 O O . PHE B 1 195 ? 20.672 -11.578 -0.506 1 98.31 195 PHE B O 1
ATOM 4142 N N . THR B 1 196 ? 19.562 -11.242 -2.457 1 96.88 196 THR B N 1
ATOM 4143 C CA . THR B 1 196 ? 18.281 -10.906 -1.833 1 96.88 196 THR B CA 1
ATOM 4144 C C . THR B 1 196 ? 17.125 -11.406 -2.686 1 96.88 196 THR B C 1
ATOM 4146 O O . THR B 1 196 ? 17.234 -11.5 -3.908 1 96.88 196 THR B O 1
ATOM 4149 N N . VAL B 1 197 ? 16.047 -11.859 -2.014 1 97.44 197 VAL B N 1
ATOM 4150 C CA . VAL B 1 197 ? 14.82 -12.227 -2.707 1 97.44 197 VAL B CA 1
ATOM 4151 C C . VAL B 1 197 ? 13.859 -11.039 -2.717 1 97.44 197 VAL B C 1
ATOM 4153 O O . VAL B 1 197 ? 13.508 -10.508 -1.659 1 97.44 197 VAL B O 1
ATOM 4156 N N . GLU B 1 198 ? 13.445 -10.617 -3.945 1 95.12 198 GLU B N 1
ATOM 4157 C CA . GLU B 1 198 ? 12.664 -9.391 -4.066 1 95.12 198 GLU B CA 1
ATOM 4158 C C . GLU B 1 198 ? 11.453 -9.594 -4.969 1 95.12 198 GLU B C 1
ATOM 4160 O O . GLU B 1 198 ? 11.523 -10.328 -5.957 1 95.12 198 GLU B O 1
ATOM 4165 N N . PHE B 1 199 ? 10.391 -8.906 -4.574 1 93.81 199 PHE B N 1
ATOM 4166 C CA . PHE B 1 199 ? 9.305 -8.688 -5.52 1 93.81 199 PHE B CA 1
ATOM 4167 C C . PHE B 1 199 ? 9.531 -7.414 -6.324 1 93.81 199 PHE B C 1
ATOM 4169 O O . PHE B 1 199 ? 10.469 -6.66 -6.047 1 93.81 199 PHE B O 1
ATOM 4176 N N . GLU B 1 200 ? 8.711 -7.363 -7.387 1 92.69 200 GLU B N 1
ATOM 4177 C CA . GLU B 1 200 ? 8.617 -6.051 -8.016 1 92.69 200 GLU B CA 1
ATOM 4178 C C . GLU B 1 200 ? 7.863 -5.066 -7.133 1 92.69 200 GLU B C 1
ATOM 4180 O O . GLU B 1 200 ? 6.977 -5.457 -6.371 1 92.69 200 GLU B O 1
ATOM 4185 N N . PRO B 1 201 ? 8.211 -3.84 -7.133 1 89.19 201 PRO B N 1
ATOM 4186 C CA . PRO B 1 201 ? 9.156 -3.182 -8.039 1 89.19 201 PRO B CA 1
ATOM 4187 C C . PRO B 1 201 ? 10.586 -3.166 -7.5 1 89.19 201 PRO B C 1
ATOM 4189 O O . PRO B 1 201 ? 11.484 -2.625 -8.141 1 89.19 201 PRO B O 1
ATOM 4192 N N . SER B 1 202 ? 10.836 -3.699 -6.352 1 88.44 202 SER B N 1
ATOM 4193 C CA . SER B 1 202 ? 12.148 -3.633 -5.703 1 88.44 202 SER B CA 1
ATOM 4194 C C . SER B 1 202 ? 13.227 -4.246 -6.586 1 88.44 202 SER B C 1
ATOM 4196 O O . SER B 1 202 ? 14.336 -3.717 -6.672 1 88.44 202 SER B O 1
ATOM 4198 N N . ALA B 1 203 ? 12.953 -5.324 -7.23 1 93.81 203 ALA B N 1
ATOM 4199 C CA . ALA B 1 203 ? 13.93 -5.961 -8.117 1 93.81 203 ALA B CA 1
ATOM 4200 C C . ALA B 1 203 ? 14.344 -5.016 -9.234 1 93.81 203 ALA B C 1
ATOM 4202 O O . ALA B 1 203 ? 15.539 -4.824 -9.484 1 93.81 203 ALA B O 1
ATOM 4203 N N . THR B 1 204 ? 13.328 -4.449 -9.883 1 91.31 204 THR B N 1
ATOM 4204 C CA . THR B 1 204 ? 13.594 -3.516 -10.969 1 91.31 204 THR B CA 1
ATOM 4205 C C . THR B 1 204 ? 14.367 -2.301 -10.453 1 91.31 204 THR B C 1
ATOM 4207 O O . THR B 1 204 ? 15.281 -1.812 -11.125 1 91.31 204 THR B O 1
ATOM 4210 N N . ALA B 1 205 ? 14.008 -1.823 -9.289 1 84.88 205 ALA B N 1
ATOM 4211 C CA . ALA B 1 205 ? 14.688 -0.666 -8.711 1 84.88 205 ALA B CA 1
ATOM 4212 C C . ALA B 1 205 ? 16.172 -0.962 -8.469 1 84.88 205 ALA B C 1
ATOM 4214 O O . ALA B 1 205 ? 17.031 -0.128 -8.758 1 84.88 205 ALA B O 1
ATOM 4215 N N . LEU B 1 206 ? 16.469 -2.074 -7.945 1 89.69 206 LEU B N 1
ATOM 4216 C CA . LEU B 1 206 ? 17.859 -2.471 -7.699 1 89.69 206 LEU B CA 1
ATOM 4217 C C . LEU B 1 206 ? 18.641 -2.516 -9 1 89.69 206 LEU B C 1
ATOM 4219 O O . LEU B 1 206 ? 19.812 -2.094 -9.039 1 89.69 206 LEU B O 1
ATOM 4223 N N . GLU B 1 207 ? 18.031 -2.984 -10.039 1 92.62 207 GLU B N 1
ATOM 4224 C CA . GLU B 1 207 ? 18.703 -3.062 -11.328 1 92.62 207 GLU B CA 1
ATOM 4225 C C . GLU B 1 207 ? 18.938 -1.674 -11.906 1 92.62 207 GLU B C 1
ATOM 4227 O O . GLU B 1 207 ? 20.031 -1.382 -12.398 1 92.62 207 GLU B O 1
ATOM 4232 N N . LYS B 1 208 ? 17.953 -0.917 -11.883 1 84.38 208 LYS B N 1
ATOM 4233 C CA . LYS B 1 208 ? 18.047 0.428 -12.438 1 84.38 208 LYS B CA 1
ATOM 4234 C C . LYS B 1 208 ? 19.141 1.231 -11.742 1 84.38 208 LYS B C 1
ATOM 4236 O O . LYS B 1 208 ? 19.797 2.061 -12.367 1 84.38 208 LYS B O 1
ATOM 4241 N N . GLU B 1 209 ? 19.344 0.918 -10.531 1 82.25 209 GLU B N 1
ATOM 4242 C CA . GLU B 1 209 ? 20.328 1.654 -9.742 1 82.25 209 GLU B CA 1
ATOM 4243 C C . GLU B 1 209 ? 21.719 1.006 -9.836 1 82.25 209 GLU B C 1
ATOM 4245 O O . GLU B 1 209 ? 22.688 1.539 -9.312 1 82.25 209 GLU B O 1
ATOM 4250 N N . GLY B 1 210 ? 21.719 -0.103 -10.43 1 86.75 210 GLY B N 1
ATOM 4251 C CA . GLY B 1 210 ? 22.984 -0.83 -10.539 1 86.75 210 GLY B CA 1
ATOM 4252 C C . GLY B 1 210 ? 23.422 -1.462 -9.227 1 86.75 210 GLY B C 1
ATOM 4253 O O . GLY B 1 210 ? 24.594 -1.771 -9.047 1 86.75 210 GLY B O 1
ATOM 4254 N N . ALA B 1 211 ? 22.484 -1.608 -8.305 1 87.19 211 ALA B N 1
ATOM 4255 C CA . ALA B 1 211 ? 22.781 -2.125 -6.973 1 87.19 211 ALA B CA 1
ATOM 4256 C C . ALA B 1 211 ? 22.547 -3.631 -6.902 1 87.19 211 ALA B C 1
ATOM 4258 O O . ALA B 1 211 ? 22.953 -4.285 -5.941 1 87.19 211 ALA B O 1
ATOM 4259 N N . GLY B 1 212 ? 21.984 -4.156 -7.895 1 93.81 212 GLY B N 1
ATOM 4260 C CA . GLY B 1 212 ? 21.688 -5.578 -7.98 1 93.81 212 GLY B CA 1
ATOM 4261 C C . GLY B 1 212 ? 21.156 -5.996 -9.336 1 93.81 212 GLY B C 1
ATOM 4262 O O . GLY B 1 212 ? 20.719 -5.152 -10.125 1 93.81 212 GLY B O 1
ATOM 4263 N N . TYR B 1 213 ? 21.219 -7.273 -9.5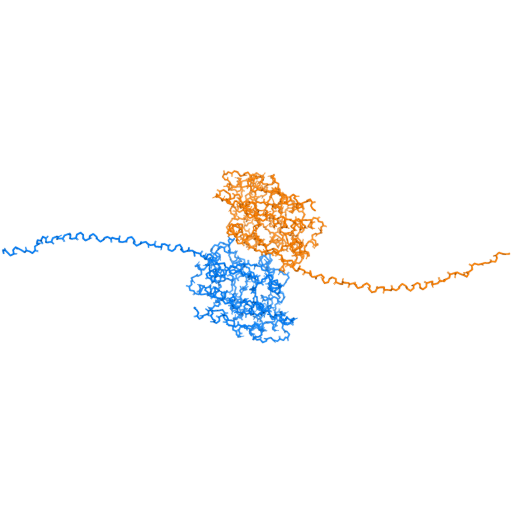31 1 97.31 213 TYR B N 1
ATOM 4264 C CA . TYR B 1 213 ? 20.797 -7.832 -10.812 1 97.31 213 TYR B CA 1
ATOM 4265 C C . TYR B 1 213 ? 20.016 -9.125 -10.609 1 97.31 213 TYR B C 1
ATOM 4267 O O . TYR B 1 213 ? 20.469 -10.023 -9.898 1 97.31 213 TYR B O 1
ATOM 4275 N N . VAL B 1 214 ? 18.875 -9.195 -11.25 1 98.12 214 VAL B N 1
ATOM 4276 C CA . VAL B 1 214 ? 18.078 -10.414 -11.188 1 98.12 214 VAL B CA 1
ATOM 4277 C C . VAL B 1 214 ? 18.828 -11.562 -11.859 1 98.12 214 VAL B C 1
ATOM 4279 O O . VAL B 1 214 ? 19.219 -11.453 -13.023 1 98.12 214 VAL B O 1
ATOM 4282 N N . VAL B 1 215 ? 18.953 -12.656 -11.141 1 98.62 215 VAL B N 1
ATOM 4283 C CA . VAL B 1 215 ? 19.703 -13.773 -11.695 1 98.62 215 VAL B CA 1
ATOM 4284 C C . VAL B 1 215 ? 18.797 -14.977 -11.898 1 98.62 215 VAL B C 1
ATOM 4286 O O . VAL B 1 215 ? 19.125 -15.906 -12.633 1 98.62 215 VAL B O 1
ATOM 4289 N N . ALA B 1 216 ? 17.672 -14.992 -11.227 1 98.44 216 ALA B N 1
ATOM 4290 C CA . ALA B 1 216 ? 16.719 -16.078 -11.383 1 98.44 216 ALA B CA 1
ATOM 4291 C C . ALA B 1 216 ? 15.305 -15.609 -11.039 1 98.44 216 ALA B C 1
ATOM 4293 O O . ALA B 1 216 ? 15.125 -14.711 -10.211 1 98.44 216 ALA B O 1
ATOM 4294 N N . SER B 1 217 ? 14.344 -16.172 -11.727 1 98.31 217 SER B N 1
ATOM 4295 C CA . SER B 1 217 ? 12.938 -16.031 -11.367 1 98.31 217 SER B CA 1
ATOM 4296 C C . SER B 1 217 ? 12.477 -17.188 -10.492 1 98.31 217 SER B C 1
ATOM 4298 O O . SER B 1 217 ? 12.539 -18.359 -10.906 1 98.31 217 SER B O 1
ATOM 4300 N N . LEU B 1 218 ? 12.016 -16.875 -9.336 1 98.62 218 LEU B N 1
ATOM 4301 C CA . LEU B 1 218 ? 11.477 -17.938 -8.5 1 98.62 218 LEU B CA 1
ATOM 4302 C C . LEU B 1 218 ? 10.172 -18.484 -9.078 1 98.62 218 LEU B C 1
ATOM 4304 O O . LEU B 1 218 ? 9.812 -19.641 -8.828 1 98.62 218 LEU B O 1
ATOM 4308 N N . GLY B 1 219 ? 9.516 -17.625 -9.82 1 98.19 219 GLY B N 1
ATOM 4309 C CA . GLY B 1 219 ? 8.312 -18.078 -10.516 1 98.19 219 GLY B CA 1
ATOM 4310 C C . GLY B 1 219 ? 8.586 -19.156 -11.547 1 98.19 219 GLY B C 1
ATOM 4311 O O . GLY B 1 219 ? 7.875 -20.156 -11.609 1 98.19 219 GLY B O 1
ATOM 4312 N N . VAL B 1 220 ? 9.609 -18.984 -12.297 1 98 220 VAL B N 1
ATOM 4313 C CA . VAL B 1 220 ? 9.945 -19.969 -13.32 1 98 220 VAL B CA 1
ATOM 4314 C C . VAL B 1 220 ? 10.484 -21.234 -12.656 1 98 220 VAL B C 1
ATOM 4316 O O . VAL B 1 220 ? 10.031 -22.344 -12.969 1 98 220 VAL B O 1
ATOM 4319 N N . ASP B 1 221 ? 11.32 -21.078 -11.672 1 98.38 221 ASP B N 1
ATOM 4320 C CA . ASP B 1 221 ? 12.086 -22.203 -11.156 1 98.38 221 ASP B CA 1
ATOM 4321 C C . ASP B 1 221 ? 11.258 -23.016 -10.164 1 98.38 221 ASP B C 1
ATOM 4323 O O . ASP B 1 221 ? 11.617 -24.156 -9.828 1 98.38 221 ASP B O 1
ATOM 4327 N N . SER B 1 222 ? 10.188 -22.453 -9.656 1 98.12 222 SER B N 1
ATOM 4328 C CA . SER B 1 222 ? 9.336 -23.203 -8.742 1 98.12 222 SER B CA 1
ATOM 4329 C C . SER B 1 222 ? 8.242 -23.953 -9.492 1 98.12 222 SER B C 1
ATOM 4331 O O . SER B 1 222 ? 7.562 -24.812 -8.922 1 98.12 222 SER B O 1
ATOM 4333 N N . GLY B 1 223 ? 8.102 -23.703 -10.773 1 97.69 223 GLY B N 1
ATOM 4334 C CA . GLY B 1 223 ? 7.02 -24.297 -11.547 1 97.69 223 GLY B CA 1
ATOM 4335 C C . GLY B 1 223 ? 5.73 -23.5 -11.461 1 97.69 223 GLY B C 1
ATOM 4336 O O . GLY B 1 223 ? 5.758 -22.297 -11.188 1 97.69 223 GLY B O 1
ATOM 4337 N N . TYR B 1 224 ? 4.613 -24.141 -11.789 1 98.12 224 TYR B N 1
ATOM 4338 C CA . TYR B 1 224 ? 3.324 -23.453 -11.867 1 98.12 224 TYR B CA 1
ATOM 4339 C C . TYR B 1 224 ? 2.633 -23.453 -10.508 1 98.12 224 TYR B C 1
ATOM 4341 O O . TYR B 1 224 ? 1.58 -24.078 -10.336 1 98.12 224 TYR B O 1
ATOM 4349 N N . VAL B 1 225 ? 3.238 -22.688 -9.586 1 98.25 225 VAL B N 1
ATOM 4350 C CA . VAL B 1 225 ? 2.715 -22.5 -8.234 1 98.25 225 VAL B CA 1
ATOM 4351 C C . VAL B 1 225 ? 1.474 -21.609 -8.289 1 98.25 225 VAL B C 1
ATOM 4353 O O . VAL B 1 225 ? 1.51 -20.516 -8.852 1 98.25 225 VAL B O 1
ATOM 4356 N N . PRO B 1 226 ? 0.352 -22.109 -7.758 1 98.62 226 PRO B N 1
ATOM 4357 C CA . PRO B 1 226 ? -0.83 -21.25 -7.68 1 98.62 226 PRO B CA 1
ATOM 4358 C C . PRO B 1 226 ? -0.701 -20.156 -6.613 1 98.62 226 PRO B C 1
ATOM 4360 O O . PRO B 1 226 ? -1.312 -20.266 -5.547 1 98.62 226 PRO B O 1
ATOM 4363 N N . TYR B 1 227 ? 0 -19.156 -6.949 1 98.31 227 TYR B N 1
ATOM 4364 C CA . TYR B 1 227 ? 0.465 -18.203 -5.949 1 98.31 227 TYR B CA 1
ATOM 4365 C C . TYR B 1 227 ? -0.706 -17.453 -5.32 1 98.31 227 TYR B C 1
ATOM 4367 O O . TYR B 1 227 ? -0.711 -17.188 -4.113 1 98.31 227 TYR B O 1
ATOM 4375 N N . THR B 1 228 ? -1.704 -16.938 -6.152 1 98.69 228 THR B N 1
ATOM 4376 C CA . THR B 1 228 ? -2.869 -16.25 -5.617 1 98.69 228 THR B CA 1
ATOM 4377 C C . THR B 1 228 ? -4.141 -16.688 -6.332 1 98.69 228 THR B C 1
ATOM 4379 O O . THR B 1 228 ? -4.125 -16.953 -7.539 1 98.69 228 THR B O 1
ATOM 4382 N N . SER B 1 229 ? -5.176 -16.812 -5.578 1 98.88 229 SER B N 1
ATOM 4383 C CA . SER B 1 229 ? -6.496 -17.203 -6.066 1 98.88 229 SER B CA 1
ATOM 4384 C C . SER B 1 229 ? -7.598 -16.453 -5.332 1 98.88 229 SER B C 1
ATOM 4386 O O . SER B 1 229 ? -7.352 -15.82 -4.305 1 98.88 229 SER B O 1
ATOM 4388 N N . TYR B 1 230 ? -8.734 -16.438 -5.984 1 98.94 230 TYR B N 1
ATOM 4389 C CA . TYR B 1 230 ? -9.938 -15.852 -5.402 1 98.94 230 TYR B CA 1
ATOM 4390 C C . TYR B 1 230 ? -10.734 -16.906 -4.629 1 98.94 230 TYR B C 1
ATOM 4392 O O . TYR B 1 230 ? -10.945 -18.016 -5.113 1 98.94 230 TYR B O 1
ATOM 4400 N N . SER B 1 231 ? -11.164 -16.547 -3.416 1 98.94 231 SER B N 1
ATOM 4401 C CA . SER B 1 231 ? -11.891 -17.484 -2.562 1 98.94 231 SER B CA 1
ATOM 4402 C C . SER B 1 231 ? -13.016 -16.781 -1.812 1 98.94 231 SER B C 1
ATOM 4404 O O . SER B 1 231 ? -13 -15.57 -1.648 1 98.94 231 SER B O 1
ATOM 4406 N N . ALA B 1 232 ? -14.008 -17.5 -1.461 1 98.88 232 ALA B N 1
ATOM 4407 C CA . ALA B 1 232 ? -15.164 -17.047 -0.706 1 98.88 232 ALA B CA 1
ATOM 4408 C C . ALA B 1 232 ? -15.719 -18.156 0.185 1 98.88 232 ALA B C 1
ATOM 4410 O O . ALA B 1 232 ? -15.406 -19.328 -0.015 1 98.88 232 ALA B O 1
ATOM 4411 N N . LYS B 1 233 ? -16.438 -17.734 1.164 1 98.62 233 LYS B N 1
ATOM 4412 C CA . LYS B 1 233 ? -17.109 -18.734 2 1 98.62 233 LYS B CA 1
ATOM 4413 C C . LYS B 1 233 ? -18.047 -19.609 1.17 1 98.62 233 LYS B C 1
ATOM 4415 O O . LYS B 1 233 ? -18.719 -19.109 0.265 1 98.62 233 LYS B O 1
ATOM 4420 N N . THR B 1 234 ? -18.125 -20.859 1.553 1 98.25 234 THR B N 1
ATOM 4421 C CA . THR B 1 234 ? -19.031 -21.781 0.894 1 98.25 234 THR B CA 1
ATOM 4422 C C . THR B 1 234 ? -20.469 -21.281 0.956 1 98.25 234 THR B C 1
ATOM 4424 O O . THR B 1 234 ? -21.172 -21.266 -0.056 1 98.25 234 THR B O 1
ATOM 4427 N N . SER B 1 235 ? -20.859 -20.828 2.084 1 98.38 235 SER B N 1
ATOM 4428 C CA . SER B 1 235 ? -22.234 -20.344 2.268 1 98.38 235 SER B CA 1
ATOM 4429 C C . SER B 1 235 ? -22.516 -19.141 1.379 1 98.38 235 SER B C 1
ATOM 4431 O O . SER B 1 235 ? -23.609 -19 0.841 1 98.38 235 SER B O 1
ATOM 4433 N N . TYR B 1 236 ? -21.562 -18.266 1.248 1 98.56 236 TYR B N 1
ATOM 4434 C CA . TYR B 1 236 ? -21.75 -17.094 0.396 1 98.56 236 TYR B CA 1
ATOM 4435 C C . TYR B 1 236 ? -21.938 -17.516 -1.059 1 98.56 236 TYR B C 1
ATOM 4437 O O . TYR B 1 236 ? -22.812 -16.969 -1.752 1 98.56 236 TYR B O 1
ATOM 4445 N N . MET B 1 237 ? -21.172 -18.438 -1.524 1 98.62 237 MET B N 1
ATOM 4446 C CA . MET B 1 237 ? -21.266 -18.891 -2.912 1 98.62 237 MET B CA 1
ATOM 4447 C C . MET B 1 237 ? -22.594 -19.594 -3.176 1 98.62 237 MET B C 1
ATOM 4449 O O . MET B 1 237 ? -23.172 -19.453 -4.254 1 98.62 237 MET B O 1
ATOM 4453 N N . GLU B 1 238 ? -23.031 -20.312 -2.229 1 98.12 238 GLU B N 1
ATOM 4454 C CA . GLU B 1 238 ? -24.312 -21 -2.367 1 98.12 238 GLU B CA 1
ATOM 4455 C C . GLU B 1 238 ? -25.453 -20 -2.426 1 98.12 238 GLU B C 1
ATOM 4457 O O . GLU B 1 238 ? -26.406 -20.172 -3.205 1 98.12 238 GLU B O 1
ATOM 4462 N N . LYS B 1 239 ? -25.328 -18.969 -1.671 1 98.38 239 LYS B N 1
ATOM 4463 C CA . LYS B 1 239 ? -26.375 -17.969 -1.581 1 98.38 239 LYS B CA 1
ATOM 4464 C C . LYS B 1 239 ? -26.328 -17 -2.76 1 98.38 239 LYS B C 1
ATOM 4466 O O . LYS B 1 239 ? -27.344 -16.438 -3.162 1 98.38 239 LYS B O 1
ATOM 4471 N N . ASN B 1 240 ? -25.156 -16.828 -3.248 1 98.56 240 ASN B N 1
ATOM 4472 C CA . ASN B 1 240 ? -24.969 -15.805 -4.273 1 98.56 240 ASN B CA 1
ATOM 4473 C C . ASN B 1 240 ? -24.203 -16.359 -5.48 1 98.56 240 ASN B C 1
ATOM 4475 O O . ASN B 1 240 ? -23.203 -15.781 -5.906 1 98.56 240 ASN B O 1
ATOM 4479 N N . PRO B 1 241 ? -24.703 -17.484 -6.078 1 98.62 241 PRO B N 1
ATOM 4480 C CA . PRO B 1 241 ? -23.938 -18.062 -7.191 1 98.62 241 PRO B CA 1
ATOM 4481 C C . PRO B 1 241 ? -23.844 -17.125 -8.391 1 98.62 241 PRO B C 1
ATOM 4483 O O . PRO B 1 241 ? -22.844 -17.125 -9.109 1 98.62 241 PRO B O 1
ATOM 4486 N N . GLU B 1 242 ? -24.828 -16.297 -8.594 1 98.5 242 GLU B N 1
ATOM 4487 C CA . GLU B 1 242 ? -24.812 -15.383 -9.727 1 98.5 242 GLU B CA 1
ATOM 4488 C C . GLU B 1 242 ? -23.75 -14.305 -9.57 1 98.5 242 GLU B C 1
ATOM 4490 O O . GLU B 1 242 ? -23.109 -13.906 -10.547 1 98.5 242 GLU B O 1
ATOM 4495 N N . ILE B 1 243 ? -23.578 -13.836 -8.336 1 98.75 243 ILE B N 1
ATOM 4496 C CA . ILE B 1 243 ? -22.562 -12.836 -8.07 1 98.75 243 ILE B CA 1
ATOM 4497 C C . ILE B 1 243 ? -21.172 -13.422 -8.367 1 98.75 243 ILE B C 1
ATOM 4499 O O . ILE B 1 243 ? -20.359 -12.789 -9.039 1 98.75 243 ILE B O 1
ATOM 4503 N N . ILE B 1 244 ? -20.922 -14.625 -7.938 1 98.88 244 ILE B N 1
ATOM 4504 C CA . ILE B 1 244 ? -19.641 -15.281 -8.141 1 98.88 244 ILE B CA 1
ATOM 4505 C C . ILE B 1 244 ? -19.391 -15.492 -9.633 1 98.88 244 ILE B C 1
ATOM 4507 O O . ILE B 1 244 ? -18.281 -15.273 -10.125 1 98.88 244 ILE B O 1
ATOM 4511 N N . GLN B 1 245 ? -20.438 -15.914 -10.336 1 98.88 245 GLN B N 1
ATOM 4512 C CA . GLN B 1 245 ? -20.281 -16.141 -11.773 1 98.88 245 GLN B CA 1
ATOM 4513 C C . GLN B 1 245 ? -20.016 -14.828 -12.5 1 98.88 245 GLN B C 1
ATOM 4515 O O . GLN B 1 245 ? -19.109 -14.766 -13.352 1 98.88 245 GLN B O 1
ATOM 4520 N N . LYS B 1 246 ? -20.766 -13.766 -12.188 1 98.81 246 LYS B N 1
ATOM 4521 C CA . LYS B 1 246 ? -20.578 -12.461 -12.82 1 98.81 246 LYS B CA 1
ATOM 4522 C C . LYS B 1 246 ? -19.172 -11.922 -12.539 1 98.81 246 LYS B C 1
ATOM 4524 O O . LYS B 1 246 ? -18.531 -11.375 -13.43 1 98.81 246 LYS B O 1
ATOM 4529 N N . PHE B 1 247 ? -18.781 -12.086 -11.281 1 98.88 247 PHE B N 1
ATOM 4530 C CA . PHE B 1 247 ? -17.422 -11.695 -10.906 1 98.88 247 PHE B CA 1
ATOM 4531 C C . PHE B 1 247 ? -16.391 -12.438 -11.742 1 98.88 247 PHE B C 1
ATOM 4533 O O . PHE B 1 247 ? -15.469 -11.828 -12.289 1 98.88 247 PHE B O 1
ATOM 4540 N N . THR B 1 248 ? -16.531 -13.719 -11.844 1 98.94 248 THR B N 1
ATOM 4541 C CA . THR B 1 248 ? -15.586 -14.57 -12.57 1 98.94 248 THR B CA 1
ATOM 4542 C C . THR B 1 248 ? -15.594 -14.234 -14.055 1 98.94 248 THR B C 1
ATOM 4544 O O . THR B 1 248 ? -14.539 -14.25 -14.703 1 98.94 248 THR B O 1
ATOM 4547 N N . ASN B 1 249 ? -16.781 -13.922 -14.633 1 98.88 249 ASN B N 1
ATOM 4548 C CA . ASN B 1 249 ? -16.859 -13.492 -16.031 1 98.88 249 ASN B CA 1
ATOM 4549 C C . ASN B 1 249 ? -16.031 -12.242 -16.281 1 98.88 249 ASN B C 1
ATOM 4551 O O . ASN B 1 249 ? -15.289 -12.18 -17.266 1 98.88 249 ASN B O 1
ATOM 4555 N N . ALA B 1 250 ? -16.203 -11.273 -15.398 1 98.81 250 ALA B N 1
ATOM 4556 C CA . ALA B 1 250 ? -15.469 -10.016 -15.539 1 98.81 250 ALA B CA 1
ATOM 4557 C C . ALA B 1 250 ? -13.961 -10.25 -15.461 1 98.81 250 ALA B C 1
ATOM 4559 O O . ALA B 1 250 ? -13.203 -9.688 -16.25 1 98.81 250 ALA B O 1
ATOM 4560 N N . LEU B 1 251 ? -13.562 -11.086 -14.523 1 98.81 251 LEU B N 1
ATOM 4561 C CA . LEU B 1 251 ? -12.148 -11.398 -14.344 1 98.81 251 LEU B CA 1
ATOM 4562 C C . LEU B 1 251 ? -11.586 -12.109 -15.578 1 98.81 251 LEU B C 1
ATOM 4564 O O . LEU B 1 251 ? -10.453 -11.859 -15.984 1 98.81 251 LEU B O 1
ATOM 4568 N N . GLN B 1 252 ? -12.344 -13.031 -16.125 1 98.88 252 GLN B N 1
ATOM 4569 C CA . GLN B 1 252 ? -11.898 -13.758 -17.312 1 98.88 252 GLN B CA 1
ATOM 4570 C C . GLN B 1 252 ? -11.609 -12.797 -18.469 1 98.88 252 GLN B C 1
ATOM 4572 O O . GLN B 1 252 ? -10.656 -13.008 -19.234 1 98.88 252 GLN B O 1
ATOM 4577 N N . LYS B 1 253 ? -12.391 -11.758 -18.594 1 98.69 253 LYS B N 1
ATOM 4578 C CA . LYS B 1 253 ? -12.117 -10.758 -19.625 1 98.69 253 LYS B CA 1
ATOM 4579 C C . LYS B 1 253 ? -10.789 -10.055 -19.375 1 98.69 253 LYS B C 1
ATOM 4581 O O . LYS B 1 253 ? -10.07 -9.711 -20.312 1 98.69 253 LYS B O 1
ATOM 4586 N N . GLY B 1 254 ? -10.492 -9.789 -18.078 1 98.75 254 GLY B N 1
ATOM 4587 C CA . GLY B 1 254 ? -9.18 -9.266 -17.75 1 98.75 254 GLY B CA 1
ATOM 4588 C C . GLY B 1 254 ? -8.039 -10.195 -18.109 1 98.75 254 GLY B C 1
ATOM 4589 O O . GLY B 1 254 ? -7.02 -9.766 -18.641 1 98.75 254 GLY B O 1
ATOM 4590 N N . MET B 1 255 ? -8.305 -11.492 -17.875 1 98.75 255 MET B N 1
ATOM 4591 C CA . MET B 1 255 ? -7.328 -12.508 -18.234 1 98.75 255 MET B CA 1
ATOM 4592 C C . MET B 1 255 ? -7.113 -12.531 -19.75 1 98.75 255 MET B C 1
ATOM 4594 O O . MET B 1 255 ? -5.977 -12.602 -20.219 1 98.75 255 MET B O 1
ATOM 4598 N N . GLU B 1 256 ? -8.141 -12.469 -20.5 1 98.5 256 GLU B N 1
ATOM 4599 C CA . GLU B 1 256 ? -8.078 -12.477 -21.969 1 98.5 256 GLU B CA 1
ATOM 4600 C C . GLU B 1 256 ? -7.344 -11.242 -22.484 1 98.5 256 GLU B C 1
ATOM 4602 O O . GLU B 1 256 ? -6.57 -11.336 -23.453 1 98.5 256 GLU B O 1
ATOM 4607 N N . TYR B 1 257 ? -7.621 -10.141 -21.859 1 98.62 257 TYR B N 1
ATOM 4608 C CA . TYR B 1 257 ? -6.973 -8.906 -22.281 1 98.62 257 TYR B CA 1
ATOM 4609 C C . TYR B 1 257 ? -5.457 -9.039 -22.203 1 98.62 257 TYR B C 1
ATOM 4611 O O . TYR B 1 257 ? -4.75 -8.68 -23.156 1 98.62 257 TYR B O 1
ATOM 4619 N N . VAL B 1 258 ? -4.926 -9.562 -21.047 1 98.56 258 VAL B N 1
ATOM 4620 C CA . VAL B 1 258 ? -3.479 -9.594 -20.875 1 98.56 258 VAL B CA 1
ATOM 4621 C C . VAL B 1 258 ? -2.871 -10.641 -21.812 1 98.56 258 VAL B C 1
ATOM 4623 O O . VAL B 1 258 ? -1.683 -10.578 -22.125 1 98.56 258 VAL B O 1
ATOM 4626 N N . GLN B 1 259 ? -3.697 -11.594 -22.344 1 97.88 259 GLN B N 1
ATOM 4627 C CA . GLN B 1 259 ? -3.227 -12.602 -23.281 1 97.88 259 GLN B CA 1
ATOM 4628 C C . GLN B 1 259 ? -3.189 -12.047 -24.703 1 97.88 259 GLN B C 1
ATOM 4630 O O . GLN B 1 259 ? -2.414 -12.516 -25.547 1 97.88 259 GLN B O 1
ATOM 4635 N N . SER B 1 260 ? -3.961 -11.039 -24.969 1 98.31 260 SER B N 1
ATOM 4636 C CA . SER B 1 260 ? -4.148 -10.617 -26.344 1 98.31 260 SER B CA 1
ATOM 4637 C C . SER B 1 260 ? -3.51 -9.258 -26.594 1 98.31 260 SER B C 1
ATOM 4639 O O . SER B 1 260 ? -3.539 -8.758 -27.719 1 98.31 260 SER B O 1
ATOM 4641 N N . HIS B 1 261 ? -2.977 -8.602 -25.625 1 98.75 261 HIS B N 1
ATOM 4642 C CA . HIS B 1 261 ? -2.389 -7.277 -25.766 1 98.75 261 HIS B CA 1
ATOM 4643 C C . HIS B 1 261 ? -0.916 -7.281 -25.375 1 98.75 261 HIS B C 1
ATOM 4645 O O . HIS B 1 261 ? -0.449 -8.211 -24.703 1 98.75 261 HIS B O 1
ATOM 4651 N N . THR B 1 262 ? -0.21 -6.223 -25.781 1 98.62 262 THR B N 1
ATOM 4652 C CA . THR B 1 262 ? 1.215 -6.105 -25.484 1 98.62 262 THR B CA 1
ATOM 4653 C C . THR B 1 262 ? 1.44 -5.613 -24.062 1 98.62 262 THR B C 1
ATOM 4655 O O . THR B 1 262 ? 0.54 -5.035 -23.453 1 98.62 262 THR B O 1
ATOM 4658 N N . PRO B 1 263 ? 2.629 -5.844 -23.5 1 98.69 263 PRO B N 1
ATOM 4659 C CA . PRO B 1 263 ? 2.951 -5.301 -22.172 1 98.69 263 PRO B CA 1
ATOM 4660 C C . PRO B 1 263 ? 2.742 -3.789 -22.094 1 98.69 263 PRO B C 1
ATOM 4662 O O . PRO B 1 263 ? 2.291 -3.279 -21.062 1 98.69 263 PRO B O 1
ATOM 4665 N N . GLU B 1 264 ? 3.051 -3.086 -23.172 1 98.75 264 GLU B N 1
ATOM 4666 C CA . GLU B 1 264 ? 2.854 -1.64 -23.188 1 98.75 264 GLU B CA 1
ATOM 4667 C C . GLU B 1 264 ? 1.375 -1.281 -23.062 1 98.75 264 GLU B C 1
ATOM 4669 O O . GLU B 1 264 ? 1.016 -0.382 -22.297 1 98.75 264 GLU B O 1
ATOM 4674 N N . GLU B 1 265 ? 0.541 -1.997 -23.781 1 98.88 265 GLU B N 1
ATOM 4675 C CA . GLU B 1 265 ? -0.897 -1.753 -23.719 1 98.88 265 GLU B CA 1
ATOM 4676 C C . GLU B 1 265 ? -1.449 -2.082 -22.328 1 98.88 265 GLU B C 1
ATOM 4678 O O . GLU B 1 265 ? -2.264 -1.333 -21.797 1 98.88 265 GLU B O 1
ATOM 4683 N N . ILE B 1 266 ? -0.984 -3.176 -21.844 1 98.94 266 ILE B N 1
ATOM 4684 C CA . ILE B 1 266 ? -1.417 -3.586 -20.516 1 98.94 266 ILE B CA 1
ATOM 4685 C C . ILE B 1 266 ? -1.006 -2.529 -19.5 1 98.94 266 ILE B C 1
ATOM 4687 O O . ILE B 1 266 ? -1.819 -2.105 -18.672 1 98.94 266 ILE B O 1
ATOM 4691 N N . ALA B 1 267 ? 0.23 -2.078 -19.547 1 98.81 267 ALA B N 1
ATOM 4692 C CA . ALA B 1 267 ? 0.754 -1.069 -18.625 1 98.81 267 ALA B CA 1
ATOM 4693 C C . ALA B 1 267 ? -0.059 0.22 -18.703 1 98.81 267 ALA B C 1
ATOM 4695 O O . ALA B 1 267 ? -0.364 0.834 -17.688 1 98.81 267 ALA B O 1
ATOM 4696 N N . GLU B 1 268 ? -0.404 0.635 -19.891 1 98.62 268 GLU B N 1
ATOM 4697 C CA . GLU B 1 268 ? -1.186 1.854 -20.078 1 98.62 268 GLU B CA 1
ATOM 4698 C C . GLU B 1 268 ? -2.547 1.744 -19.391 1 98.62 268 GLU B C 1
ATOM 4700 O O . GLU B 1 268 ? -3.01 2.695 -18.766 1 98.62 268 GLU B O 1
ATOM 4705 N N . VAL B 1 269 ? -3.143 0.606 -19.5 1 98.69 269 VAL B N 1
ATOM 4706 C CA . VAL B 1 269 ? -4.48 0.412 -18.953 1 98.69 269 VAL B CA 1
ATOM 4707 C C . VAL B 1 269 ? -4.426 0.445 -17.422 1 98.69 269 VAL B C 1
ATOM 4709 O O . VAL B 1 269 ? -5.309 1.012 -16.781 1 98.69 269 VAL B O 1
ATOM 4712 N N . ILE B 1 270 ? -3.34 -0.108 -16.828 1 98.44 270 ILE B N 1
ATOM 4713 C CA . ILE B 1 270 ? -3.371 -0.259 -15.375 1 98.44 270 ILE B CA 1
ATOM 4714 C C . ILE B 1 270 ? -2.637 0.909 -14.719 1 98.44 270 ILE B C 1
ATOM 4716 O O . ILE B 1 270 ? -2.617 1.027 -13.492 1 98.44 270 ILE B O 1
ATOM 4720 N N . ALA B 1 271 ? -2.105 1.819 -15.477 1 96.31 271 ALA B N 1
ATOM 4721 C CA . ALA B 1 271 ? -1.284 2.928 -15 1 96.31 271 ALA B CA 1
ATOM 4722 C C . ALA B 1 271 ? -2.006 3.715 -13.906 1 96.31 271 ALA B C 1
ATOM 4724 O O . ALA B 1 271 ? -1.399 4.094 -12.906 1 96.31 271 ALA B O 1
ATOM 4725 N N . PRO B 1 272 ? -3.322 3.908 -13.984 1 93.5 272 PRO B N 1
ATOM 4726 C CA . PRO B 1 272 ? -4 4.684 -12.945 1 93.5 272 PRO B CA 1
ATOM 4727 C C . PRO B 1 272 ? -3.951 4.008 -11.578 1 93.5 272 PRO B C 1
ATOM 4729 O O . PRO B 1 272 ? -4.086 4.672 -10.547 1 93.5 272 PRO B O 1
ATOM 4732 N N . GLN B 1 273 ? -3.77 2.664 -11.562 1 94.81 273 GLN B N 1
ATOM 4733 C CA . GLN B 1 273 ? -3.684 1.904 -10.32 1 94.81 273 GLN B CA 1
ATOM 4734 C C . GLN B 1 273 ? -2.342 2.127 -9.625 1 94.81 273 GLN B C 1
ATOM 4736 O O . GLN B 1 273 ? -2.188 1.822 -8.445 1 94.81 273 GLN B O 1
ATOM 4741 N N . PHE B 1 274 ? -1.399 2.689 -10.328 1 91.5 274 PHE B N 1
ATOM 4742 C CA . PHE B 1 274 ? -0.03 2.832 -9.852 1 91.5 274 PHE B CA 1
ATOM 4743 C C . PHE B 1 274 ? 0.509 4.223 -10.156 1 91.5 274 PHE B C 1
ATOM 4745 O O . PHE B 1 274 ? 1.588 4.363 -10.734 1 91.5 274 PHE B O 1
ATOM 4752 N N . ALA B 1 275 ? -0.151 5.184 -9.703 1 81.56 275 ALA B N 1
ATOM 4753 C CA . ALA B 1 275 ? 0.05 6.578 -10.094 1 81.56 275 ALA B CA 1
ATOM 4754 C C . ALA B 1 275 ? 1.419 7.082 -9.641 1 81.56 275 ALA B C 1
ATOM 4756 O O . ALA B 1 275 ? 1.951 8.039 -10.203 1 81.56 275 ALA B O 1
ATOM 4757 N N . GLU B 1 276 ? 1.99 6.406 -8.648 1 75.88 276 GLU B N 1
ATOM 4758 C CA . GLU B 1 276 ? 3.273 6.871 -8.125 1 75.88 276 GLU B CA 1
ATOM 4759 C C . GLU B 1 276 ? 4.438 6.199 -8.852 1 75.88 276 GLU B C 1
ATOM 4761 O O . GLU B 1 276 ? 5.602 6.484 -8.562 1 75.88 276 GLU B O 1
ATOM 4766 N N . THR B 1 277 ? 4.145 5.336 -9.773 1 85.19 277 THR B N 1
ATOM 4767 C CA . THR B 1 277 ? 5.148 4.656 -10.586 1 85.19 277 THR B CA 1
ATOM 4768 C C . THR B 1 277 ? 5.074 5.125 -12.039 1 85.19 277 THR B C 1
ATOM 4770 O O . THR B 1 277 ? 3.994 5.164 -12.633 1 85.19 277 THR B O 1
ATOM 4773 N N . ASP B 1 278 ? 6.219 5.543 -12.602 1 86.44 278 ASP B N 1
ATOM 4774 C CA . ASP B 1 278 ? 6.203 6.02 -13.984 1 86.44 278 ASP B CA 1
ATOM 4775 C C . ASP B 1 278 ? 5.855 4.887 -14.945 1 86.44 278 ASP B C 1
ATOM 4777 O O . ASP B 1 278 ? 6.129 3.719 -14.672 1 86.44 278 ASP B O 1
ATOM 4781 N N . LEU B 1 279 ? 5.34 5.246 -16.078 1 93.38 279 LEU B N 1
ATOM 4782 C CA . LEU B 1 279 ? 4.793 4.289 -17.031 1 93.38 279 LEU B CA 1
ATOM 4783 C C . LEU B 1 279 ? 5.879 3.3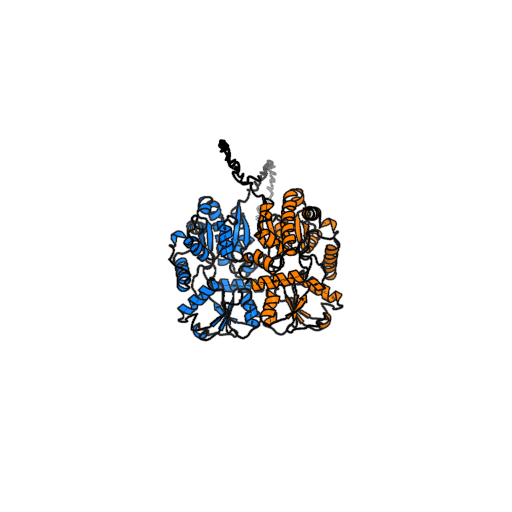5 -17.547 1 93.38 279 LEU B C 1
ATOM 4785 O O . LEU B 1 279 ? 5.621 2.166 -17.781 1 93.38 279 LEU B O 1
ATOM 4789 N N . ASP B 1 280 ? 7.105 3.828 -17.734 1 93.19 280 ASP B N 1
ATOM 4790 C CA . ASP B 1 280 ? 8.188 2.979 -18.219 1 93.19 280 ASP B CA 1
ATOM 4791 C C . ASP B 1 280 ? 8.492 1.86 -17.219 1 93.19 280 ASP B C 1
ATOM 4793 O O . ASP B 1 280 ? 8.727 0.716 -17.609 1 93.19 280 ASP B O 1
ATOM 4797 N N . THR B 1 281 ? 8.5 2.205 -15.984 1 91.56 281 THR B N 1
ATOM 4798 C CA . THR B 1 281 ? 8.75 1.213 -14.945 1 91.56 281 THR B CA 1
ATOM 4799 C C . THR B 1 281 ? 7.605 0.207 -14.867 1 91.56 281 THR B C 1
ATOM 4801 O O . THR B 1 281 ? 7.836 -1 -14.766 1 91.56 281 THR B O 1
ATOM 4804 N N . VAL B 1 282 ? 6.336 0.694 -14.922 1 95.75 282 VAL B N 1
ATOM 4805 C CA . VAL B 1 282 ? 5.188 -0.206 -14.945 1 95.75 282 VAL B CA 1
ATOM 4806 C C . VAL B 1 282 ? 5.301 -1.167 -16.125 1 95.75 282 VAL B C 1
ATOM 4808 O O . VAL B 1 282 ? 5.086 -2.371 -15.977 1 95.75 282 VAL B O 1
ATOM 4811 N N . THR B 1 283 ? 5.688 -0.629 -17.25 1 98 283 THR B N 1
ATOM 4812 C CA . THR B 1 283 ? 5.809 -1.437 -18.453 1 98 283 THR B CA 1
ATOM 4813 C C . THR B 1 283 ? 6.875 -2.516 -18.281 1 98 283 THR B C 1
ATOM 4815 O O . THR B 1 283 ? 6.656 -3.674 -18.641 1 98 283 THR B O 1
ATOM 4818 N N . ALA B 1 284 ? 7.984 -2.135 -17.734 1 95.69 284 ALA B N 1
ATOM 4819 C CA . ALA B 1 284 ? 9.07 -3.09 -17.516 1 95.69 284 ALA B CA 1
ATOM 4820 C C . ALA B 1 284 ? 8.625 -4.227 -16.609 1 95.69 284 ALA B C 1
ATOM 4822 O O . ALA B 1 284 ? 8.945 -5.391 -16.859 1 95.69 284 ALA B O 1
ATOM 4823 N N . ILE B 1 285 ? 7.934 -3.904 -15.578 1 97 285 ILE B N 1
ATOM 4824 C CA . ILE B 1 285 ? 7.48 -4.895 -14.602 1 97 285 ILE B CA 1
ATOM 4825 C C . ILE B 1 285 ? 6.426 -5.797 -15.242 1 97 285 ILE B C 1
ATOM 4827 O O . ILE B 1 285 ? 6.48 -7.02 -15.094 1 97 285 ILE B O 1
ATOM 4831 N N . VAL B 1 286 ? 5.473 -5.191 -15.969 1 98.69 286 VAL B N 1
ATOM 4832 C CA . VAL B 1 286 ? 4.465 -5.969 -16.688 1 98.69 286 VAL B CA 1
ATOM 4833 C C . VAL B 1 286 ? 5.148 -6.945 -17.641 1 98.69 286 VAL B C 1
ATOM 4835 O O . VAL B 1 286 ? 4.777 -8.125 -17.703 1 98.69 286 VAL B O 1
ATOM 4838 N N . LYS B 1 287 ? 6.094 -6.453 -18.359 1 98.38 287 LYS B N 1
ATOM 4839 C CA . LYS B 1 287 ? 6.793 -7.281 -19.344 1 98.38 287 LYS B CA 1
ATOM 4840 C C . LYS B 1 287 ? 7.465 -8.477 -18.672 1 98.38 287 LYS B C 1
ATOM 4842 O O . LYS B 1 287 ? 7.43 -9.586 -19.203 1 98.38 287 LYS B O 1
ATOM 4847 N N . ARG B 1 288 ? 8.078 -8.289 -17.562 1 97.56 288 ARG B N 1
ATOM 4848 C CA . ARG B 1 288 ? 8.75 -9.367 -16.844 1 97.56 288 ARG B CA 1
ATOM 4849 C C . ARG B 1 288 ? 7.762 -10.469 -16.453 1 97.56 288 ARG B C 1
ATOM 4851 O O . ARG B 1 288 ? 8.031 -11.648 -16.672 1 97.56 288 ARG B O 1
ATOM 4858 N N . TYR B 1 289 ? 6.656 -10.102 -15.891 1 98.5 289 TYR B N 1
ATOM 4859 C CA . TYR B 1 289 ? 5.641 -11.07 -15.492 1 98.5 289 TYR B CA 1
ATOM 4860 C C . TYR B 1 289 ? 5 -11.719 -16.719 1 98.5 289 TYR B C 1
ATOM 4862 O O . TYR B 1 289 ? 4.684 -12.914 -16.703 1 98.5 289 TYR B O 1
ATOM 4870 N N . TYR B 1 290 ? 4.828 -10.898 -17.719 1 98.31 290 TYR B N 1
ATOM 4871 C CA . TYR B 1 290 ? 4.301 -11.375 -19 1 98.31 290 TYR B CA 1
ATOM 4872 C C . TYR B 1 290 ? 5.199 -12.461 -19.578 1 98.31 290 TYR B C 1
ATOM 4874 O O . TYR B 1 290 ? 4.727 -13.547 -19.922 1 98.31 290 TYR B O 1
ATOM 4882 N N . ASP B 1 291 ? 6.434 -12.203 -19.672 1 97.38 291 ASP B N 1
ATOM 4883 C CA . ASP B 1 291 ? 7.398 -13.086 -20.312 1 97.38 291 ASP B CA 1
ATOM 4884 C C . ASP B 1 291 ? 7.547 -14.398 -19.547 1 97.38 291 ASP B C 1
ATOM 4886 O O . ASP B 1 291 ? 7.848 -15.438 -20.141 1 97.38 291 ASP B O 1
ATOM 4890 N N . GLN B 1 292 ? 7.293 -14.391 -18.297 1 96.38 292 GLN B N 1
ATOM 4891 C CA . GLN B 1 292 ? 7.504 -15.602 -17.516 1 96.38 292 GLN B CA 1
ATOM 4892 C C . GLN B 1 292 ? 6.203 -16.391 -17.375 1 96.38 292 GLN B C 1
ATOM 4894 O O . GLN B 1 292 ? 6.148 -17.375 -16.625 1 96.38 292 GLN B O 1
ATOM 4899 N N . ASP B 1 293 ? 5.105 -15.961 -18.016 1 97.88 293 ASP B N 1
ATOM 4900 C CA . ASP B 1 293 ? 3.85 -16.703 -18.016 1 97.88 293 ASP B CA 1
ATOM 4901 C C . ASP B 1 293 ? 3.232 -16.734 -16.609 1 97.88 293 ASP B C 1
ATOM 4903 O O . ASP B 1 293 ? 2.824 -17.781 -16.125 1 97.88 293 ASP B O 1
ATOM 4907 N N . THR B 1 294 ? 3.215 -15.555 -15.984 1 98.5 294 THR B N 1
ATOM 4908 C CA . THR B 1 294 ? 2.758 -15.406 -14.609 1 98.5 294 THR B CA 1
ATOM 4909 C C . THR B 1 294 ? 1.241 -15.555 -14.523 1 98.5 294 THR B C 1
ATOM 4911 O O . THR B 1 294 ? 0.722 -16.109 -13.547 1 98.5 294 THR B O 1
ATOM 4914 N N . TRP B 1 295 ? 0.528 -15.094 -15.516 1 98.75 295 TRP B N 1
ATOM 4915 C CA . TRP B 1 295 ? -0.931 -15.047 -15.484 1 98.75 295 TRP B CA 1
ATOM 4916 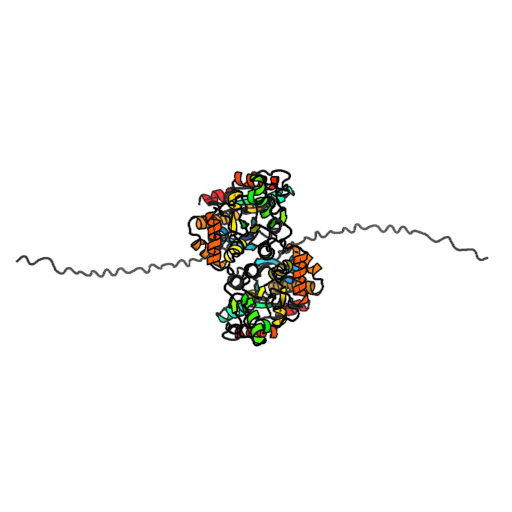C C . TRP B 1 295 ? -1.528 -16.188 -16.297 1 98.75 295 TRP B C 1
ATOM 4918 O O . TRP B 1 295 ? -1.083 -16.453 -17.422 1 98.75 295 TRP B O 1
ATOM 4928 N N . LYS B 1 296 ? -2.525 -16.766 -15.734 1 97.75 296 LYS B N 1
ATOM 4929 C CA . LYS B 1 296 ? -3.197 -17.875 -16.422 1 97.75 296 LYS B CA 1
ATOM 4930 C C . LYS B 1 296 ? -3.979 -17.359 -17.641 1 97.75 296 LYS B C 1
ATOM 4932 O O . LYS B 1 296 ? -4.32 -16.172 -17.703 1 97.75 296 LYS B O 1
ATOM 4937 N N . SER B 1 297 ? -4.223 -18.344 -18.578 1 96.31 297 SER B N 1
ATOM 4938 C CA . SER B 1 297 ? -5.078 -18.016 -19.703 1 96.31 297 SER B CA 1
ATOM 4939 C C . SER B 1 297 ? -6.551 -18.078 -19.328 1 96.31 297 SER B C 1
ATOM 4941 O O . SER B 1 297 ? -7.379 -17.375 -19.906 1 96.31 297 SER B O 1
ATOM 4943 N N . ASN B 1 298 ? -6.844 -19.016 -18.453 1 97.81 298 ASN B N 1
ATOM 4944 C CA . ASN B 1 298 ? -8.172 -19.078 -17.859 1 97.81 298 ASN B CA 1
ATOM 4945 C C . ASN B 1 298 ? -8.086 -19.156 -16.328 1 97.81 298 ASN B C 1
ATOM 4947 O O . ASN B 1 298 ? -6.996 -19.281 -15.766 1 97.81 298 ASN B O 1
ATOM 4951 N N . LEU B 1 299 ? -9.203 -19.125 -15.688 1 98.81 299 LEU B N 1
ATOM 4952 C CA . LEU B 1 299 ? -9.227 -18.953 -14.242 1 98.81 299 LEU B CA 1
ATOM 4953 C C . LEU B 1 299 ? -9.352 -20.312 -13.539 1 98.81 299 LEU B C 1
ATOM 4955 O O . LEU B 1 299 ? -9.492 -20.359 -12.312 1 98.81 299 LEU B O 1
ATOM 4959 N N . ILE B 1 300 ? -9.273 -21.422 -14.234 1 98.81 300 ILE B N 1
ATOM 4960 C CA . ILE B 1 300 ? -9.516 -22.734 -13.664 1 98.81 300 ILE B CA 1
ATOM 4961 C C . ILE B 1 300 ? -8.352 -23.141 -12.766 1 98.81 300 ILE B C 1
ATOM 4963 O O . ILE B 1 300 ? -7.207 -23.203 -13.219 1 98.81 300 ILE B O 1
ATOM 4967 N N . PHE B 1 301 ? -8.641 -23.312 -11.5 1 98.81 301 PHE B N 1
ATOM 4968 C CA . PHE B 1 301 ? -7.652 -23.766 -10.531 1 98.81 301 PHE B CA 1
ATOM 4969 C C . PHE B 1 301 ? -7.445 -25.281 -10.648 1 98.81 301 PHE B C 1
ATOM 4971 O O . PHE B 1 301 ? -8.25 -26.062 -10.141 1 98.81 301 PHE B O 1
ATOM 4978 N N . GLU B 1 302 ? -6.332 -25.688 -11.211 1 98.44 302 GLU B N 1
ATOM 4979 C CA . GLU B 1 302 ? -6.094 -27.078 -11.562 1 98.44 302 GLU B CA 1
ATOM 4980 C C . GLU B 1 302 ? -5.617 -27.875 -10.344 1 98.44 302 GLU B C 1
ATOM 4982 O O . GLU B 1 302 ? -4.914 -27.344 -9.484 1 98.44 302 GLU B O 1
ATOM 4987 N N . LYS B 1 303 ? -5.945 -29.125 -10.352 1 98.38 303 LYS B N 1
ATOM 4988 C CA . LYS B 1 303 ? -5.578 -30.031 -9.258 1 98.38 303 LYS B CA 1
ATOM 4989 C C . LYS B 1 303 ? -4.062 -30.141 -9.125 1 98.38 303 LYS B C 1
ATOM 4991 O O . LYS B 1 303 ? -3.529 -30.156 -8.016 1 98.38 303 LYS B O 1
ATOM 4996 N N . GLU B 1 304 ? -3.344 -30.219 -10.234 1 98.19 304 GLU B N 1
ATOM 4997 C CA . GLU B 1 304 ? -1.891 -30.344 -10.203 1 98.19 304 GLU B CA 1
ATOM 4998 C C . GLU B 1 304 ? -1.242 -29.156 -9.508 1 98.19 304 GLU B C 1
ATOM 5000 O O . GLU B 1 304 ? -0.259 -29.312 -8.781 1 98.19 304 GLU B O 1
ATOM 5005 N N . SER B 1 305 ? -1.768 -27.984 -9.773 1 98.12 305 SER B N 1
ATOM 5006 C CA . SER B 1 305 ? -1.249 -26.781 -9.133 1 98.12 305 SER B CA 1
ATOM 5007 C C . SER B 1 305 ? -1.496 -26.812 -7.625 1 98.12 305 SER B C 1
ATOM 5009 O O . SER B 1 305 ? -0.634 -26.406 -6.84 1 98.12 305 SER B O 1
ATOM 5011 N N . PHE B 1 306 ? -2.654 -27.266 -7.234 1 98.5 306 PHE B N 1
ATOM 5012 C CA . PHE B 1 306 ? -2.984 -27.391 -5.82 1 98.5 306 PHE B CA 1
ATOM 5013 C C . PHE B 1 306 ? -2.068 -28.391 -5.133 1 98.5 306 PHE B C 1
ATOM 5015 O O . PHE B 1 306 ? -1.631 -28.172 -4.004 1 98.5 306 PHE B O 1
ATOM 5022 N N . GLU B 1 307 ? -1.796 -29.484 -5.789 1 97.69 307 GLU B N 1
ATOM 5023 C CA . GLU B 1 307 ? -0.893 -30.5 -5.242 1 97.69 307 GLU B CA 1
ATOM 5024 C C . GLU B 1 307 ? 0.52 -29.938 -5.078 1 97.69 307 GLU B C 1
ATOM 5026 O O . GLU B 1 307 ? 1.204 -30.25 -4.102 1 97.69 307 GLU B O 1
ATOM 5031 N N . LEU B 1 308 ? 0.942 -29.141 -6.051 1 97.94 308 LEU B N 1
ATOM 5032 C CA . LEU B 1 308 ? 2.244 -28.5 -5.914 1 97.94 308 LEU B CA 1
ATOM 5033 C C . LEU B 1 308 ? 2.271 -27.578 -4.695 1 97.94 308 LEU B C 1
ATOM 5035 O O . LEU B 1 308 ? 3.268 -27.531 -3.967 1 97.94 308 LEU B O 1
ATOM 5039 N N . LEU B 1 309 ? 1.202 -26.828 -4.477 1 98.19 309 LEU B N 1
ATOM 5040 C CA . LEU B 1 309 ? 1.088 -26 -3.277 1 98.19 309 LEU B CA 1
ATOM 5041 C C . LEU B 1 309 ? 1.238 -26.859 -2.02 1 98.19 309 LEU B C 1
ATOM 5043 O O . LEU B 1 309 ? 1.99 -26.5 -1.109 1 98.19 309 LEU B O 1
ATOM 5047 N N . GLU B 1 310 ? 0.593 -27.953 -1.994 1 97.56 310 GLU B N 1
ATOM 5048 C CA . GLU B 1 310 ? 0.666 -28.812 -0.823 1 97.56 310 GLU B CA 1
ATOM 5049 C C . GLU B 1 310 ? 2.068 -29.391 -0.648 1 97.56 310 GLU B C 1
ATOM 5051 O O . GLU B 1 310 ? 2.543 -29.562 0.479 1 97.56 310 GLU B O 1
ATOM 5056 N N . ASP B 1 311 ? 2.727 -29.734 -1.771 1 97.06 311 ASP B N 1
ATOM 5057 C CA . ASP B 1 311 ? 4.117 -30.172 -1.698 1 97.06 311 ASP B CA 1
ATOM 5058 C C . ASP B 1 311 ? 4.988 -29.125 -1.011 1 97.06 311 ASP B C 1
ATOM 5060 O O . ASP B 1 311 ? 5.797 -29.453 -0.141 1 97.06 311 ASP B O 1
ATOM 5064 N N . ILE B 1 312 ? 4.797 -27.922 -1.393 1 97.44 312 ILE B N 1
ATOM 5065 C CA . ILE B 1 312 ? 5.59 -26.828 -0.861 1 97.44 312 ILE B CA 1
ATOM 5066 C C . ILE B 1 312 ? 5.301 -26.656 0.628 1 97.44 312 ILE B C 1
ATOM 5068 O O . ILE B 1 312 ? 6.223 -26.5 1.432 1 97.44 312 ILE B O 1
ATOM 5072 N N . LEU B 1 313 ? 4.016 -26.688 0.999 1 96.69 313 LEU B N 1
ATOM 5073 C CA . LEU B 1 313 ? 3.629 -26.547 2.398 1 96.69 313 LEU B CA 1
ATOM 5074 C C . LEU B 1 313 ? 4.176 -27.703 3.229 1 96.69 313 LEU B C 1
ATOM 5076 O O . LEU B 1 313 ? 4.676 -27.5 4.34 1 96.69 313 LEU B O 1
ATOM 5080 N N . GLU B 1 314 ? 4.074 -28.875 2.686 1 95 314 GLU B N 1
ATOM 5081 C CA . GLU B 1 314 ? 4.562 -30.078 3.373 1 95 314 GLU B CA 1
ATOM 5082 C C . GLU B 1 314 ? 6.078 -30.031 3.557 1 95 314 GLU B C 1
ATOM 5084 O O . GLU B 1 314 ? 6.586 -30.297 4.645 1 95 314 GLU B O 1
ATOM 5089 N N . ASP B 1 315 ? 6.762 -29.641 2.518 1 92.88 315 ASP B N 1
ATOM 5090 C CA . ASP B 1 315 ? 8.219 -29.531 2.557 1 92.88 315 ASP B CA 1
ATOM 5091 C C . ASP B 1 315 ? 8.664 -28.516 3.604 1 92.88 315 ASP B C 1
ATOM 5093 O O . ASP B 1 315 ? 9.742 -28.641 4.184 1 92.88 315 ASP B O 1
ATOM 5097 N N . SER B 1 316 ? 7.848 -27.516 3.82 1 93.19 316 SER B N 1
ATOM 5098 C CA . SER B 1 316 ? 8.188 -26.438 4.746 1 93.19 316 SER B CA 1
ATOM 5099 C C . SER B 1 316 ? 7.777 -26.797 6.176 1 93.19 316 SER B C 1
ATOM 5101 O O . SER B 1 316 ? 8.078 -26.047 7.113 1 93.19 316 SER B O 1
ATOM 5103 N N . GLY B 1 317 ? 7.016 -27.844 6.375 1 91.31 317 GLY B N 1
ATOM 5104 C CA . GLY B 1 317 ? 6.559 -28.266 7.691 1 91.31 317 GLY B CA 1
ATOM 5105 C C . GLY B 1 317 ? 5.301 -27.531 8.141 1 91.31 317 GLY B C 1
ATOM 5106 O O . GLY B 1 317 ? 4.965 -27.547 9.328 1 91.31 317 GLY B O 1
ATOM 5107 N N . GLU B 1 318 ? 4.66 -26.938 7.184 1 88.5 318 GLU B N 1
ATOM 5108 C CA . GLU B 1 318 ? 3.498 -26.125 7.531 1 88.5 318 GLU B CA 1
ATOM 5109 C C . GLU B 1 318 ? 2.203 -26.922 7.352 1 88.5 318 GLU B C 1
ATOM 5111 O O . GLU B 1 318 ? 1.116 -26.406 7.625 1 88.5 318 GLU B O 1
ATOM 5116 N N . LEU B 1 319 ? 2.307 -28.125 6.855 1 88.62 319 LEU B N 1
ATOM 5117 C CA . LEU B 1 319 ? 1.13 -28.953 6.586 1 88.62 319 LEU B CA 1
ATOM 5118 C C . LEU B 1 319 ? 1.147 -30.219 7.422 1 88.62 319 LEU B C 1
ATOM 5120 O O . LEU B 1 319 ? 2.062 -31.031 7.297 1 88.62 319 LEU B O 1
ATOM 5124 N N . SER B 1 320 ? 0.181 -30.406 8.297 1 85.38 320 SER B N 1
ATOM 5125 C CA . SER B 1 320 ? 0.096 -31.609 9.109 1 85.38 320 SER B CA 1
ATOM 5126 C C . SER B 1 320 ? -0.549 -32.75 8.336 1 85.38 320 SER B C 1
ATOM 5128 O O . SER B 1 320 ? -0.093 -33.906 8.406 1 85.38 320 SER B O 1
ATOM 5130 N N . GLU B 1 321 ? -1.59 -32.438 7.637 1 91.56 321 GLU B N 1
ATOM 5131 C CA . GLU B 1 321 ? -2.311 -33.375 6.797 1 91.56 321 GLU B CA 1
ATOM 5132 C C . GLU B 1 321 ? -2.766 -32.719 5.492 1 91.56 321 GLU B C 1
ATOM 5134 O O . GLU B 1 321 ? -3.211 -31.578 5.492 1 91.56 321 GLU B O 1
ATOM 5139 N N . ARG B 1 322 ? -2.568 -33.469 4.457 1 94.94 322 ARG B N 1
ATOM 5140 C CA . ARG B 1 322 ? -3.008 -32.938 3.166 1 94.94 322 ARG B CA 1
ATOM 5141 C C . ARG B 1 322 ? -4.527 -32.812 3.119 1 94.94 322 ARG B C 1
ATOM 5143 O O . ARG B 1 322 ? -5.246 -33.594 3.742 1 94.94 322 ARG B O 1
ATOM 5150 N N . VAL B 1 323 ? -4.961 -31.812 2.465 1 95.75 323 VAL B N 1
ATOM 5151 C CA . VAL B 1 323 ? -6.383 -31.547 2.268 1 95.75 323 VAL B CA 1
ATOM 5152 C C . VAL B 1 323 ? -6.777 -31.875 0.83 1 95.75 323 VAL B C 1
ATOM 5154 O O . VAL B 1 323 ? -6.008 -31.625 -0.103 1 95.75 323 VAL B O 1
ATOM 5157 N N . SER B 1 324 ? -7.918 -32.469 0.709 1 96.31 324 SER B N 1
ATOM 5158 C CA . SER B 1 324 ? -8.367 -32.812 -0.631 1 96.31 324 SER B CA 1
ATOM 5159 C C . SER B 1 324 ? -8.672 -31.578 -1.465 1 96.31 324 SER B C 1
ATOM 5161 O O . SER B 1 324 ? -9.227 -30.609 -0.956 1 96.31 324 SER B O 1
ATOM 5163 N N . TYR B 1 325 ? -8.281 -31.672 -2.725 1 98.19 325 TYR B N 1
ATOM 5164 C CA . TYR B 1 325 ? -8.531 -30.625 -3.705 1 98.19 325 TYR B CA 1
ATOM 5165 C C . TYR B 1 325 ? -10.008 -30.25 -3.727 1 98.19 325 TYR B C 1
ATOM 5167 O O . TYR B 1 325 ? -10.352 -29.062 -3.713 1 98.19 325 TYR B O 1
ATOM 5175 N N . GLU B 1 326 ? -10.914 -31.156 -3.648 1 97.69 326 GLU B N 1
ATOM 5176 C CA . GLU B 1 326 ? -12.352 -30.953 -3.795 1 97.69 326 GLU B CA 1
ATOM 5177 C C . GLU B 1 326 ? -12.93 -30.219 -2.594 1 97.69 326 GLU B C 1
ATOM 5179 O O . GLU B 1 326 ? -13.992 -29.594 -2.693 1 97.69 326 GLU B O 1
ATOM 5184 N N . ASN B 1 327 ? -12.188 -30.219 -1.507 1 97 327 ASN B N 1
ATOM 5185 C CA . ASN B 1 327 ? -12.664 -29.531 -0.312 1 97 327 ASN B CA 1
ATOM 5186 C C . ASN B 1 327 ? -12.414 -28.031 -0.393 1 97 327 ASN B C 1
ATOM 5188 O O . ASN B 1 327 ? -13.102 -27.25 0.258 1 97 327 ASN B O 1
ATOM 5192 N N . LEU B 1 328 ? -11.438 -27.703 -1.267 1 98.5 328 LEU B N 1
ATOM 5193 C CA . LEU B 1 328 ? -11 -26.312 -1.155 1 98.5 328 LEU B CA 1
ATOM 5194 C C . LEU B 1 328 ? -11.016 -25.625 -2.518 1 98.5 328 LEU B C 1
ATOM 5196 O O . LEU B 1 328 ? -10.641 -24.453 -2.633 1 98.5 328 LEU B O 1
ATOM 5200 N N . VAL B 1 329 ? -11.477 -26.344 -3.543 1 98.81 329 VAL B N 1
ATOM 5201 C CA . VAL B 1 329 ? -11.492 -25.734 -4.875 1 98.81 329 VAL B CA 1
ATOM 5202 C C . VAL B 1 329 ? -12.789 -26.109 -5.594 1 98.81 329 VAL B C 1
ATOM 5204 O O . VAL B 1 329 ? -13.219 -27.266 -5.551 1 98.81 329 VAL B O 1
ATOM 5207 N N . THR B 1 330 ? -13.438 -25.188 -6.105 1 98.81 330 THR B N 1
ATOM 5208 C CA . THR B 1 330 ? -14.469 -25.422 -7.109 1 98.81 330 THR B CA 1
ATOM 5209 C C . THR B 1 330 ? -14.086 -24.766 -8.438 1 98.81 330 THR B C 1
ATOM 5211 O O . THR B 1 330 ? -13.516 -23.688 -8.461 1 98.81 330 THR B O 1
ATOM 5214 N N . THR B 1 331 ? -14.359 -25.484 -9.555 1 98.69 331 THR B N 1
ATOM 5215 C CA . THR B 1 331 ? -13.984 -24.953 -10.859 1 98.69 331 THR B CA 1
ATOM 5216 C C . THR B 1 331 ? -15.219 -24.562 -11.656 1 98.69 331 THR B C 1
ATOM 5218 O O . THR B 1 331 ? -15.109 -24.125 -12.805 1 98.69 331 THR B O 1
ATOM 5221 N N . LYS B 1 332 ? -16.328 -24.656 -11.039 1 98.25 332 LYS B N 1
ATOM 5222 C CA . LYS B 1 332 ? -17.609 -24.453 -11.703 1 98.25 332 LYS B CA 1
ATOM 5223 C C . LYS B 1 332 ? -17.672 -23.078 -12.367 1 98.25 332 LYS B C 1
ATOM 5225 O O . LYS B 1 332 ? -17.984 -22.969 -13.562 1 98.25 332 LYS B O 1
ATOM 5230 N N . TYR B 1 333 ? -17.328 -22.078 -11.703 1 98.81 333 TYR B N 1
ATOM 5231 C CA . TYR B 1 333 ? -17.5 -20.688 -12.156 1 98.81 333 TYR B CA 1
ATOM 5232 C C . TYR B 1 333 ? -16.453 -20.344 -13.211 1 98.81 333 TYR B C 1
ATOM 5234 O O . TYR B 1 333 ? -16.766 -19.656 -14.195 1 98.81 333 TYR B O 1
ATOM 5242 N N . ALA B 1 334 ? -15.273 -20.828 -12.992 1 98.88 334 ALA B N 1
ATOM 5243 C CA . ALA B 1 334 ? -14.195 -20.562 -13.945 1 98.88 334 ALA B CA 1
ATOM 5244 C C . ALA B 1 334 ? -14.438 -21.281 -15.266 1 98.88 334 ALA B C 1
ATOM 5246 O O . ALA B 1 334 ? -14.156 -20.75 -16.344 1 98.88 334 ALA B O 1
ATOM 5247 N N . GLN B 1 335 ? -14.922 -22.531 -15.219 1 98.62 335 GLN B N 1
ATOM 5248 C CA . GLN B 1 335 ? -15.227 -23.281 -16.422 1 98.62 335 GLN B CA 1
ATOM 5249 C C . GLN B 1 335 ? -16.312 -22.594 -17.25 1 98.62 335 GLN B C 1
ATOM 5251 O O . GLN B 1 335 ? -16.188 -22.484 -18.469 1 98.62 335 GLN B O 1
ATOM 5256 N N . GLU B 1 336 ? -17.297 -22.141 -16.547 1 98.44 336 GLU B N 1
ATOM 5257 C CA . GLU B 1 336 ? -18.375 -21.438 -17.25 1 98.44 336 GLU B CA 1
ATOM 5258 C C . GLU B 1 336 ? -17.875 -20.141 -17.859 1 98.44 336 GLU B C 1
ATOM 5260 O O . GLU B 1 336 ? -18.266 -19.797 -18.984 1 98.44 336 GLU B O 1
ATOM 5265 N N . ALA B 1 337 ? -17.062 -19.422 -17.156 1 98.56 337 ALA B N 1
ATOM 5266 C CA . ALA B 1 337 ? -16.531 -18.156 -17.656 1 98.56 337 ALA B CA 1
ATOM 5267 C C . ALA B 1 337 ? -15.656 -18.375 -18.891 1 98.56 337 ALA B C 1
ATOM 5269 O O . ALA B 1 337 ? -15.625 -17.531 -19.797 1 98.56 337 ALA B O 1
ATOM 5270 N N . ALA B 1 338 ? -14.945 -19.469 -18.922 1 96.25 338 ALA B N 1
ATOM 5271 C CA . ALA B 1 338 ? -14.023 -19.781 -20.016 1 96.25 338 ALA B CA 1
ATOM 5272 C C . ALA B 1 338 ? -14.781 -20.125 -21.297 1 96.25 338 ALA B C 1
ATOM 5274 O O . ALA B 1 338 ? -14.227 -20.031 -22.391 1 96.25 338 ALA B O 1
ATOM 5275 N N . GLU B 1 339 ? -15.969 -20.547 -21.219 1 91.94 339 GLU B N 1
ATOM 5276 C CA . GLU B 1 339 ? -16.781 -20.938 -22.375 1 91.94 339 GLU B CA 1
ATOM 5277 C C . GLU B 1 339 ? -17.453 -19.734 -23.016 1 91.94 339 GLU B C 1
ATOM 5279 O O . GLU B 1 339 ? -17.953 -19.812 -24.141 1 91.94 339 GLU B O 1
ATOM 5284 N N . LYS B 1 340 ? -17.484 -18.641 -22.344 1 80.06 340 LYS B N 1
ATOM 5285 C CA . LYS B 1 340 ? -18.141 -17.453 -22.859 1 80.06 340 LYS B CA 1
ATOM 5286 C C . LYS B 1 340 ? -17.203 -16.641 -23.75 1 80.06 340 LYS B C 1
ATOM 5288 O O . LYS B 1 340 ? -16.016 -16.547 -23.484 1 80.06 340 LYS B O 1
#

Solvent-accessible surface area (backbone atoms only — not comparable to full-atom values): 36278 Å² total; per-residue (Å²): 138,86,83,78,88,75,81,71,87,63,82,71,75,74,73,76,70,74,73,67,76,72,72,70,72,67,68,69,71,74,68,69,76,73,79,54,45,78,43,35,38,20,25,23,63,91,51,77,90,47,45,36,59,42,36,14,59,68,72,39,32,38,52,74,54,42,33,40,76,42,69,26,64,39,58,32,49,70,48,15,50,47,30,34,75,75,58,77,15,61,32,23,36,26,43,52,63,54,39,54,53,45,45,74,72,60,50,89,61,41,48,26,33,39,31,27,51,30,30,19,44,75,38,28,36,28,25,62,52,86,44,97,81,63,53,78,70,72,45,57,78,32,32,30,36,37,37,48,86,89,33,67,74,28,38,49,52,45,45,41,34,47,75,64,74,35,47,67,84,75,38,28,43,67,44,49,86,47,42,64,92,41,42,59,43,43,54,41,35,31,83,78,47,54,30,37,59,33,42,78,64,50,46,58,52,30,38,76,43,64,43,22,25,78,56,44,50,47,15,63,68,58,38,61,31,47,44,30,23,34,28,29,37,47,63,55,45,72,74,36,48,64,59,53,36,33,49,37,38,18,42,43,52,10,26,44,46,62,73,74,47,51,40,61,55,49,28,63,56,35,39,80,81,39,65,66,49,57,65,69,58,45,22,53,53,41,36,54,43,56,75,63,56,26,60,36,79,55,29,57,62,50,65,70,29,52,51,49,46,48,50,40,34,42,75,68,68,74,44,93,67,90,74,62,63,76,76,40,43,48,44,66,43,19,53,56,32,66,75,104,139,82,84,84,86,70,91,70,84,62,81,72,75,74,71,75,71,76,72,66,75,69,69,69,69,66,67,68,70,73,69,68,76,72,79,54,46,77,44,34,37,21,24,24,62,90,51,78,92,46,46,35,58,42,36,14,58,66,71,38,32,37,51,74,54,42,32,41,77,43,69,26,62,37,59,32,48,69,49,16,49,48,31,33,75,74,59,76,16,60,30,23,35,26,43,52,63,53,40,53,54,46,45,73,73,59,50,87,61,42,47,26,32,39,31,27,50,29,31,19,44,74,37,25,36,28,25,64,54,86,45,97,79,64,52,79,71,72,44,57,76,34,32,28,36,38,36,47,86,90,34,67,74,28,39,51,52,45,45,40,35,46,76,66,75,35,47,66,83,74,38,28,44,67,45,48,85,46,42,63,93,40,41,61,42,43,52,41,36,32,83,77,47,54,32,35,57,32,42,79,63,51,45,58,52,30,38,76,43,63,44,21,26,78,56,43,51,46,14,64,68,58,38,60,30,47,44,29,25,31,28,29,36,47,63,55,45,71,75,35,50,66,58,54,35,34,51,37,37,18,42,42,52,11,26,44,47,62,73,74,47,52,41,61,56,49,28,62,56,35,39,79,81,39,64,67,50,55,66,68,59,47,21,54,52,39,36,54,42,56,74,63,56,26,60,37,78,55,28,57,66,51,66,70,28,52,51,50,46,48,49,41,35,42,76,66,68,74,45,94,67,90,73,61,62,76,78,41,42,48,46,67,44,17,53,55,32,66,73,102

pLDDT: mean 88.98, std 20.39, range [21.88, 98.94]